Protein AF-A0A970X5A7-F1 (afdb_monomer)

Solvent-accessible surface area (backbone atoms only — not comparable to full-atom values): 30936 Å² total; per-residue (Å²): 141,83,83,77,67,72,62,56,23,59,45,47,56,42,57,44,59,54,74,78,42,99,78,67,62,91,80,64,98,80,68,79,86,75,56,69,64,59,57,52,54,44,49,54,54,32,52,75,62,75,46,53,75,65,60,54,52,50,57,33,45,76,70,75,41,60,53,74,75,68,57,88,87,53,49,77,82,47,30,68,60,54,52,51,51,54,54,50,53,43,49,52,59,65,64,68,73,64,88,90,85,87,85,89,86,87,88,80,92,86,84,87,84,84,89,83,89,86,90,88,89,80,89,87,84,90,88,82,84,81,88,82,77,77,99,79,87,70,82,90,69,47,76,67,54,51,50,49,49,53,50,43,52,52,44,40,57,57,56,75,66,65,90,64,84,59,49,66,70,57,55,49,29,69,74,64,77,50,71,70,58,68,64,37,86,93,54,80,73,55,59,76,42,66,41,42,53,62,20,27,38,36,37,42,36,41,82,87,29,77,50,77,48,77,49,58,25,36,90,91,18,28,41,69,57,88,93,45,70,78,44,79,39,48,76,32,28,46,57,54,38,47,53,55,51,51,66,55,44,57,80,76,45,60,63,57,88,93,29,56,49,73,49,63,69,35,58,32,74,26,45,33,33,35,40,68,29,37,55,45,66,48,80,44,80,37,16,45,83,35,28,55,67,28,53,36,24,69,28,37,16,51,32,101,57,22,23,62,52,67,19,31,43,32,52,90,91,48,75,46,75,46,37,48,69,55,33,76,75,40,67,72,57,50,76,81,33,70,52,54,71,70,24,34,41,38,22,42,68,53,82,28,42,34,35,39,39,62,32,38,71,46,61,39,27,36,80,58,58,98,89,49,34,56,52,51,53,39,53,75,20,70,30,68,41,94,55,41,39,63,65,50,35,38,34,42,34,76,55,100,86,43,83,41,83,44,78,47,50,38,58,37,28,72,70,61,74,42,82,49,76,76,58,62,67,28,38,36,44,35,44,56,62,80,72,74,92,62,63,29,30,36,35,41,66,27,39,76,50,61,49,78,43,57,23,87,86,28,50,29,52,50,59,43,43,73,68,24,35,70,40,99,47,37,39,70,64,42,32,39,33,41,35,67,44,99,86,70,48,78,43,80,42,81,41,68,28,74,62,39,95,74,45,76,76,47,80,57,56,65,56,26,32,38,41,35,41,39,57,86,74,64,70,90,80,82,129

Nearest PDB structures (foldseek):
  2w8h-assembly1_C  TM=4.181E-01  e=4.982E-15  Escherichia coli
  2j58-assembly1_F  TM=4.212E-01  e=1.708E-14  Escherichia coli
  7xfd-assembly1_A  TM=6.128E-01  e=1.558E-08  Escherichia coli
  7xff-assembly1_H  TM=5.359E-01  e=2.438E-08  Escherichia coli
  3p42-assembly1_A  TM=3.767E-01  e=4.166E-04  Escherichia coli O127:H6 str. E2348/69

pLDDT: mean 78.64, std 22.98, range [21.2, 98.06]

Sequence (527 aa):
MKPAFHTKATVLLFSLCLMGSPLAGPFTQQAKAQSSAVMQMARGELDKRGLTESEVRTRLLEKGIDVDNIAPADYPAYQGRVTAVLNELEAEKKGKGSQAAAQPVVINVAAPATTPVTGSTLTNNTSTQVGVTTPADLPETTPEEAAAEASQRVAQAAAANRGGGRIYGHSLFTDKTLDIFRTTDGAQAPDTYVLGEGDEVHITIFGASQTDIQQRIAPDGSIQPAGVSRIFLKGLTLAQARKVIQNQLSSAYLFRPDQLAVTIVTARTILINVFGEAAVTGGFNISALNSAFNALSAAGGPTAIGSVRKIQHIRGTTKRTMDLYAFMSDPTVQYNFDLQNNDILHVPVADKLVSIQGAVKRPMTYEMLDKETLADLIRYAGGLTQDVYPDFIQIQRYVNGEEKLLEWNLTDVLNGREKVALVNGDVVRVRSINKPMDTFVDIDGSVYYPGRFDFGANPTLKTLIERAQPNERAKPDFLLVERTRPDATIEVITVPFPGYNNAPDFALQAKDRVHILDLASYRDVAS

Foldseek 3Di:
DDDDLVQQLLLLLLVLVVVVDPVPDPPDPDDDSRDPVSSVVSCVVCVVLVHDPVQLCVQCVVVVHNSSDDDPVCSVVCSVVSVVSSVVVSVVVVVVPDDDDDDDDDDDDDDDDDDDDDDDDDDDDDDDDDDDDDPPPDPCQDPVRVVLVVVLVVLLVVLVPPDDFDAPPLCCLRVCVQDAAQKCVVPWFDQLQFDAAQWWKWKAFDDPDGDIDIDGQHNVQWDDDPPWDIQHRGGHGNNRSLVSCVVGCVVPDDGDSVGMDMTTPTADWAWEFEDDQFSAGGIDTGGQSFFPSSVSSSSSHGHSFWDQFQKWWDDPPDIDTDHSVVCVVPVVSRSVGGDDHHIYIYTYGQAAWEFEDEFFCAGTIYRDDQQDAPLVVCVVSVHGHPQWDQAWKWKFDADPNDTDIDIDGNPCVNVVVDGHTGGHPIYIYTYGNPDPDFQWEFEDAQFPAGGIDGCVQPQWPVSVCVVRPGDPQFDQFWWWKFDQDPVRDTDIDIGGHVPHVPDDIGGDHTHIYIYGYGNVVDDPPDD

Mean predicted aligned error: 17.88 Å

Radius of gyration: 35.85 Å; Cα contacts (8 Å, |Δi|>4): 858; chains: 1; bounding box: 77×75×93 Å

Structure (mmCIF, N/CA/C/O backbone):
data_AF-A0A970X5A7-F1
#
_entry.id   AF-A0A970X5A7-F1
#
loop_
_atom_site.group_PDB
_atom_site.id
_atom_site.type_symbol
_atom_site.label_atom_id
_atom_site.label_alt_id
_atom_site.label_comp_id
_atom_site.label_asym_id
_atom_site.label_entity_id
_atom_site.label_seq_id
_atom_site.pdbx_PDB_ins_code
_atom_site.Cartn_x
_atom_site.Cartn_y
_atom_site.Cartn_z
_atom_site.occupancy
_atom_site.B_iso_or_equiv
_atom_site.auth_seq_id
_atom_site.auth_comp_id
_atom_site.auth_asym_id
_atom_site.auth_atom_id
_atom_site.pdbx_PDB_model_num
ATOM 1 N N . MET A 1 1 ? 24.382 11.225 10.868 1.00 35.47 1 MET A N 1
ATOM 2 C CA . MET A 1 1 ? 24.843 10.129 9.977 1.00 35.47 1 MET A CA 1
ATOM 3 C C . MET A 1 1 ? 25.284 8.936 10.825 1.00 35.47 1 MET A C 1
ATOM 5 O O . MET A 1 1 ? 25.810 9.173 11.904 1.00 35.47 1 MET A O 1
ATOM 9 N N . LYS A 1 2 ? 25.092 7.686 10.371 1.00 26.31 2 LYS A N 1
ATOM 10 C CA . LYS A 1 2 ? 25.649 6.460 10.992 1.00 26.31 2 LYS A CA 1
ATOM 11 C C . LYS A 1 2 ? 26.444 5.674 9.928 1.00 26.31 2 LYS A C 1
ATOM 13 O O . LYS A 1 2 ? 25.926 5.541 8.821 1.00 26.31 2 LYS A O 1
ATOM 18 N N . PRO A 1 3 ? 27.663 5.171 10.205 1.00 31.58 3 PRO A N 1
ATOM 19 C CA . PRO A 1 3 ? 28.489 4.517 9.187 1.00 31.58 3 PRO A CA 1
ATOM 20 C C . PRO A 1 3 ? 28.275 2.993 9.094 1.00 31.58 3 PRO A C 1
ATOM 22 O O . PRO A 1 3 ? 28.480 2.271 10.060 1.00 31.58 3 PRO A O 1
ATOM 25 N N . ALA A 1 4 ? 27.923 2.511 7.900 1.00 32.62 4 ALA A N 1
ATOM 26 C CA . ALA A 1 4 ? 28.521 1.372 7.178 1.00 32.62 4 ALA A CA 1
ATOM 27 C C . ALA A 1 4 ? 29.128 0.144 7.930 1.00 32.62 4 ALA A C 1
ATOM 29 O O . ALA A 1 4 ? 30.120 -0.412 7.450 1.00 32.62 4 ALA A O 1
ATOM 30 N N . PHE A 1 5 ? 28.559 -0.339 9.043 1.00 30.70 5 PHE A N 1
ATOM 31 C CA . PHE A 1 5 ? 29.129 -1.477 9.794 1.00 30.70 5 PHE A CA 1
ATOM 32 C C . PHE A 1 5 ? 29.071 -2.838 9.062 1.00 30.70 5 PHE A C 1
ATOM 34 O O . PHE A 1 5 ? 30.078 -3.541 9.043 1.00 30.70 5 PHE A O 1
ATOM 41 N N . HIS A 1 6 ? 27.969 -3.197 8.387 1.00 39.41 6 HIS A N 1
ATOM 42 C CA . HIS A 1 6 ? 27.856 -4.489 7.670 1.00 39.41 6 HIS A CA 1
ATOM 43 C C . HIS A 1 6 ? 28.846 -4.662 6.499 1.00 39.41 6 HIS A C 1
ATOM 45 O O . HIS A 1 6 ? 29.192 -5.782 6.121 1.00 39.41 6 HIS A O 1
ATOM 51 N N . THR A 1 7 ? 29.345 -3.563 5.931 1.00 41.28 7 THR A N 1
ATOM 52 C CA . THR A 1 7 ? 30.238 -3.585 4.758 1.00 41.28 7 THR A CA 1
ATOM 53 C C . THR A 1 7 ? 31.595 -4.238 5.032 1.00 41.28 7 THR A C 1
ATOM 55 O O . THR A 1 7 ? 32.237 -4.700 4.096 1.00 41.28 7 THR A O 1
ATOM 58 N N . LYS A 1 8 ? 32.060 -4.265 6.291 1.00 39.31 8 LYS A N 1
ATOM 59 C CA . LYS A 1 8 ? 33.396 -4.783 6.638 1.00 39.31 8 LYS A CA 1
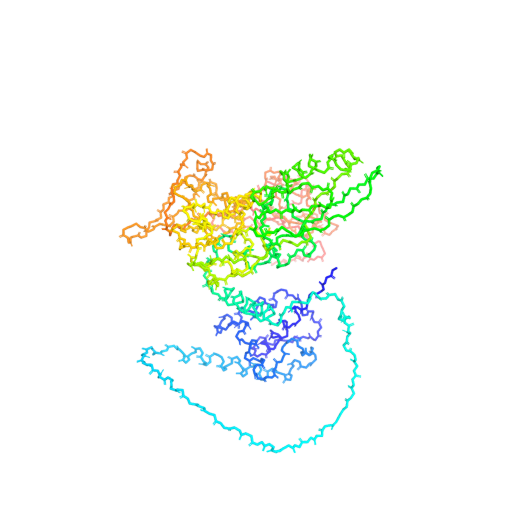ATOM 60 C C . LYS A 1 8 ? 33.446 -6.315 6.687 1.00 39.31 8 LYS A C 1
ATOM 62 O O . LYS A 1 8 ? 34.386 -6.899 6.160 1.00 39.31 8 LYS A O 1
ATOM 67 N N . ALA A 1 9 ? 32.420 -6.950 7.250 1.00 41.84 9 ALA A N 1
ATOM 68 C CA . ALA A 1 9 ? 32.328 -8.407 7.389 1.00 41.84 9 ALA A CA 1
ATOM 69 C C . ALA A 1 9 ? 32.177 -9.123 6.036 1.00 41.84 9 ALA A C 1
ATOM 71 O O . ALA A 1 9 ? 32.867 -10.094 5.736 1.00 41.84 9 ALA A O 1
ATOM 72 N N . THR A 1 10 ? 31.318 -8.578 5.173 1.00 47.44 10 THR A N 1
ATOM 73 C CA . THR A 1 10 ? 31.074 -9.084 3.810 1.00 47.44 10 THR A CA 1
ATOM 74 C C . THR A 1 10 ? 32.375 -9.126 2.991 1.00 47.44 10 THR A C 1
ATOM 76 O O . THR A 1 10 ? 32.697 -10.116 2.338 1.00 47.44 10 THR A O 1
ATOM 79 N N . VAL A 1 11 ? 33.179 -8.061 3.087 1.00 44.75 11 VAL A N 1
ATOM 80 C CA . VAL A 1 11 ? 34.502 -7.939 2.448 1.00 44.75 11 VAL A CA 1
ATOM 81 C C . VAL A 1 11 ? 35.510 -8.971 2.972 1.00 44.75 11 VAL A C 1
ATOM 83 O O . VAL A 1 11 ? 36.350 -9.459 2.210 1.00 44.75 11 VAL A O 1
ATOM 86 N N . LEU A 1 12 ? 35.418 -9.320 4.255 1.00 46.53 12 LEU A N 1
ATOM 87 C CA . LEU A 1 12 ? 36.296 -10.278 4.916 1.00 46.53 12 LEU A CA 1
ATOM 88 C C . LEU A 1 12 ? 36.058 -11.702 4.406 1.00 46.53 12 LEU A C 1
ATOM 90 O O . LEU A 1 12 ? 36.988 -12.349 3.921 1.00 46.53 12 LEU A O 1
ATOM 94 N N . LEU A 1 13 ? 34.796 -12.143 4.429 1.00 49.94 13 LEU A N 1
ATOM 95 C CA . LEU A 1 13 ? 34.364 -13.448 3.923 1.00 49.94 13 LEU A CA 1
ATOM 96 C C . LEU A 1 13 ? 34.845 -13.682 2.480 1.00 49.94 13 LEU A C 1
ATOM 98 O O . LEU A 1 13 ? 35.414 -14.726 2.156 1.00 49.94 13 LEU A O 1
ATOM 102 N N . PHE A 1 14 ? 34.659 -12.679 1.618 1.00 54.56 14 PHE A N 1
ATOM 103 C CA . PHE A 1 14 ? 34.975 -12.783 0.196 1.00 54.56 14 PHE A CA 1
ATOM 104 C C . PHE A 1 14 ? 36.467 -12.649 -0.138 1.00 54.56 14 PHE A C 1
ATOM 106 O O . PHE A 1 14 ? 36.917 -13.269 -1.104 1.00 54.56 14 PHE A O 1
ATOM 113 N N . SER A 1 15 ? 37.260 -11.941 0.676 1.00 49.16 15 SER A N 1
ATOM 114 C CA . SER A 1 15 ? 38.723 -11.904 0.501 1.00 49.16 15 SER A CA 1
ATOM 115 C C . SER A 1 15 ? 39.351 -13.292 0.687 1.00 49.16 15 SER A C 1
ATOM 117 O O . SER A 1 15 ? 40.250 -13.667 -0.065 1.00 49.16 15 SER A O 1
ATOM 119 N N . LEU A 1 16 ? 38.833 -14.091 1.630 1.00 49.59 16 LEU A N 1
ATOM 120 C CA . LEU A 1 16 ? 39.305 -15.461 1.856 1.00 49.59 16 LEU A CA 1
ATOM 121 C C . LEU A 1 16 ? 38.848 -16.457 0.779 1.00 49.59 16 LEU A C 1
ATOM 123 O O . LEU A 1 16 ? 39.548 -17.437 0.532 1.00 49.59 16 LEU A O 1
ATOM 127 N N . CYS A 1 17 ? 37.717 -16.209 0.113 1.00 50.84 17 CYS A N 1
ATOM 128 C CA . CYS A 1 17 ? 37.230 -17.074 -0.967 1.00 50.84 17 CYS A CA 1
ATOM 129 C C . CYS A 1 17 ? 38.105 -16.985 -2.232 1.00 50.84 17 CYS A C 1
ATOM 131 O O . CYS A 1 17 ? 38.350 -17.993 -2.896 1.00 50.84 17 CYS A O 1
ATOM 133 N N . LEU A 1 18 ? 38.595 -15.787 -2.575 1.00 46.28 18 LEU A N 1
ATOM 134 C CA . LEU A 1 18 ? 39.291 -15.547 -3.847 1.00 46.28 18 LEU A CA 1
ATOM 135 C C . LEU A 1 18 ? 40.722 -16.111 -3.891 1.00 46.28 18 LEU A C 1
ATOM 137 O O . LEU A 1 18 ? 41.165 -16.551 -4.951 1.00 46.28 18 LEU A O 1
ATOM 141 N N . MET A 1 19 ? 41.429 -16.180 -2.757 1.00 47.88 19 MET A N 1
ATOM 142 C CA . MET A 1 19 ? 42.813 -16.689 -2.713 1.00 47.88 19 MET A CA 1
ATOM 143 C C . MET A 1 19 ? 42.939 -18.218 -2.859 1.00 47.88 19 MET A C 1
ATOM 145 O O . MET A 1 19 ? 44.050 -18.734 -2.944 1.00 47.88 19 MET A O 1
ATOM 149 N N . GLY A 1 20 ? 41.822 -18.953 -2.924 1.00 44.81 20 GLY A N 1
ATOM 150 C CA . GLY A 1 20 ? 41.794 -20.389 -3.238 1.00 44.81 20 GLY A CA 1
ATOM 151 C C . GLY A 1 20 ? 41.694 -20.729 -4.734 1.00 44.81 20 GLY A C 1
ATOM 152 O O . GLY A 1 20 ? 41.572 -21.904 -5.071 1.00 44.81 20 GLY A O 1
ATOM 153 N N . SER A 1 21 ? 41.697 -19.734 -5.630 1.00 40.59 21 SER A N 1
ATOM 154 C CA . SER A 1 21 ? 41.468 -19.919 -7.075 1.00 40.59 21 SER A CA 1
ATOM 155 C C . SER A 1 21 ? 42.739 -19.707 -7.915 1.00 40.59 21 SER A C 1
ATOM 157 O O . SER A 1 21 ? 43.543 -18.836 -7.586 1.00 40.59 21 SER A O 1
ATOM 159 N N . PRO A 1 22 ? 42.903 -20.392 -9.069 1.00 37.44 22 PRO A N 1
ATOM 160 C CA . PRO A 1 22 ? 44.073 -20.246 -9.954 1.00 37.44 22 PRO A CA 1
ATOM 161 C C . PRO A 1 22 ? 44.165 -18.888 -10.685 1.00 37.44 22 PRO A C 1
ATOM 163 O O . PRO A 1 22 ? 45.037 -18.697 -11.524 1.00 37.44 22 PRO A O 1
ATOM 166 N N . LEU A 1 23 ? 43.285 -17.934 -10.366 1.00 39.03 23 LEU A N 1
ATOM 167 C CA . LEU A 1 23 ? 43.298 -16.550 -10.857 1.00 39.03 23 LEU A CA 1
ATOM 168 C C . LEU A 1 23 ? 44.120 -15.601 -9.960 1.00 39.03 23 LEU A C 1
ATOM 170 O O . LEU A 1 23 ? 44.071 -14.385 -10.141 1.00 39.03 23 LEU A O 1
ATOM 174 N N . ALA A 1 24 ? 44.877 -16.139 -8.998 1.00 40.50 24 ALA A N 1
ATOM 175 C CA . ALA A 1 24 ? 45.738 -15.393 -8.081 1.00 40.50 24 ALA A CA 1
ATOM 176 C C . ALA A 1 24 ? 47.002 -14.819 -8.764 1.00 40.50 24 ALA A C 1
ATOM 178 O O . ALA A 1 24 ? 48.134 -15.187 -8.448 1.00 40.50 24 ALA A O 1
ATOM 179 N N . GLY A 1 25 ? 46.807 -13.866 -9.682 1.00 38.09 25 GLY A N 1
ATOM 180 C CA . GLY A 1 25 ? 47.833 -12.874 -10.011 1.00 38.09 25 GLY A CA 1
ATOM 181 C C . GLY A 1 25 ? 48.186 -12.010 -8.784 1.00 38.09 25 GLY A C 1
ATOM 182 O O . GLY A 1 25 ? 47.501 -12.092 -7.761 1.00 38.09 25 GLY A O 1
ATOM 183 N N . PRO A 1 26 ? 49.243 -11.177 -8.847 1.00 36.50 26 PRO A N 1
ATOM 184 C CA . PRO A 1 26 ? 49.780 -10.470 -7.682 1.00 36.50 26 PRO A CA 1
ATOM 185 C C . PRO A 1 26 ? 48.814 -9.397 -7.151 1.00 36.50 26 PRO A C 1
ATOM 187 O O . PRO A 1 26 ? 48.893 -8.221 -7.505 1.00 36.50 26 PRO A O 1
ATOM 190 N N . PHE A 1 27 ? 47.909 -9.813 -6.264 1.00 35.47 27 PHE A N 1
ATOM 191 C CA . PHE A 1 27 ? 46.944 -8.961 -5.574 1.00 35.47 27 PHE A CA 1
ATOM 192 C C . PHE A 1 27 ? 47.660 -8.179 -4.461 1.00 35.47 27 PHE A C 1
ATOM 194 O O . PHE A 1 27 ? 47.646 -8.547 -3.286 1.00 35.47 27 PHE A O 1
ATOM 201 N N . THR A 1 28 ? 48.384 -7.131 -4.858 1.00 37.53 28 THR A N 1
ATOM 202 C CA . THR A 1 28 ? 49.221 -6.339 -3.953 1.00 37.53 28 THR A CA 1
ATOM 203 C C . THR A 1 28 ? 48.396 -5.604 -2.896 1.00 37.53 28 THR A C 1
ATOM 205 O O . THR A 1 28 ? 47.228 -5.260 -3.078 1.00 37.53 28 THR A O 1
ATOM 208 N N . GLN A 1 29 ? 49.035 -5.371 -1.750 1.00 41.81 29 GLN A N 1
ATOM 209 C CA . GLN A 1 29 ? 48.420 -5.105 -0.444 1.00 41.81 29 GLN A CA 1
ATOM 210 C C . GLN A 1 29 ? 47.786 -3.701 -0.288 1.00 41.81 29 GLN A C 1
ATOM 212 O O . GLN A 1 29 ? 47.686 -3.183 0.822 1.00 41.81 29 GLN A O 1
ATOM 217 N N . GLN A 1 30 ? 47.402 -3.047 -1.392 1.00 34.97 30 GLN A N 1
ATOM 218 C CA . GLN A 1 30 ? 47.110 -1.609 -1.429 1.00 34.97 30 GLN A CA 1
ATOM 219 C C . GLN A 1 30 ? 45.954 -1.195 -2.367 1.00 34.97 30 GLN A C 1
ATOM 221 O O . GLN A 1 30 ? 45.874 -0.042 -2.790 1.00 34.97 30 GLN A O 1
ATOM 226 N N . ALA A 1 31 ? 45.009 -2.101 -2.646 1.00 31.88 31 ALA A N 1
ATOM 227 C CA . ALA A 1 31 ? 43.729 -1.776 -3.286 1.00 31.88 31 ALA A CA 1
ATOM 228 C C . ALA A 1 31 ? 42.592 -1.711 -2.245 1.00 31.88 31 ALA A C 1
ATOM 230 O O . ALA A 1 31 ? 42.449 -2.601 -1.408 1.00 31.88 31 ALA A O 1
ATOM 231 N N . LYS A 1 32 ? 41.764 -0.654 -2.276 1.00 35.16 32 LYS A N 1
ATOM 232 C CA . LYS A 1 32 ? 40.685 -0.450 -1.289 1.00 35.16 32 LYS A CA 1
ATOM 233 C C . LYS A 1 32 ? 39.613 -1.537 -1.404 1.00 35.16 32 LYS A C 1
ATOM 235 O O . LYS A 1 32 ? 38.888 -1.593 -2.396 1.00 35.16 32 LYS A O 1
ATOM 240 N N . ALA A 1 33 ? 39.447 -2.324 -0.345 1.00 42.72 33 ALA A N 1
ATOM 241 C CA . ALA A 1 33 ? 38.463 -3.398 -0.246 1.00 42.72 33 ALA A CA 1
ATOM 242 C C . ALA A 1 33 ? 37.024 -2.868 -0.018 1.00 42.72 33 ALA A C 1
ATOM 244 O O . ALA A 1 33 ? 36.406 -3.122 1.011 1.00 42.72 33 ALA A O 1
ATOM 245 N N . GLN A 1 34 ? 36.515 -2.059 -0.956 1.00 43.75 34 GLN A N 1
ATOM 246 C CA . GLN A 1 34 ? 35.166 -1.465 -0.934 1.00 43.75 34 GLN A CA 1
ATOM 247 C C . GLN A 1 34 ? 34.509 -1.353 -2.328 1.00 43.75 34 GLN A C 1
ATOM 249 O O . GLN A 1 34 ? 33.482 -0.690 -2.469 1.00 43.75 34 GLN A O 1
ATOM 254 N N . SER A 1 35 ? 35.063 -1.973 -3.375 1.00 49.25 35 SER A N 1
ATOM 255 C CA . SER A 1 35 ? 34.429 -1.970 -4.699 1.00 49.25 35 SER A CA 1
ATOM 256 C C . SER A 1 35 ? 33.266 -2.970 -4.770 1.00 49.25 35 SER A C 1
ATOM 258 O O . SER A 1 35 ? 33.391 -4.140 -4.405 1.00 49.25 35 SER A O 1
ATOM 260 N N . SER A 1 36 ? 32.124 -2.520 -5.297 1.00 52.44 36 SER A N 1
ATOM 261 C CA . SER A 1 36 ? 30.938 -3.358 -5.535 1.00 52.44 36 SER A CA 1
ATOM 262 C C . SER A 1 36 ? 31.228 -4.553 -6.451 1.00 52.44 36 SER A C 1
ATOM 264 O O . SER A 1 36 ? 30.666 -5.627 -6.249 1.00 52.44 36 SER A O 1
ATOM 266 N N . ALA A 1 37 ? 32.157 -4.391 -7.398 1.00 50.16 37 ALA A N 1
ATOM 267 C CA . ALA A 1 37 ? 32.606 -5.444 -8.306 1.00 50.16 37 ALA A CA 1
ATOM 268 C C . ALA A 1 37 ? 33.172 -6.678 -7.576 1.00 50.16 37 ALA A C 1
ATOM 270 O O . ALA A 1 37 ? 32.857 -7.800 -7.963 1.00 50.16 37 ALA A O 1
ATOM 271 N N . VAL A 1 38 ? 33.945 -6.503 -6.493 1.00 51.69 38 VAL A N 1
ATOM 272 C CA . VAL A 1 38 ? 34.501 -7.640 -5.729 1.00 51.69 38 VAL A CA 1
ATOM 273 C C . VAL A 1 38 ? 33.390 -8.416 -5.017 1.00 51.69 38 VAL A C 1
ATOM 275 O O . VAL A 1 38 ? 33.391 -9.645 -5.044 1.00 51.69 38 VAL A O 1
ATOM 278 N N . MET A 1 39 ? 32.393 -7.718 -4.459 1.00 53.06 39 MET A N 1
ATOM 279 C CA . MET A 1 39 ? 31.222 -8.368 -3.855 1.00 53.06 39 MET A CA 1
ATOM 280 C C . MET A 1 39 ? 30.374 -9.112 -4.901 1.00 53.06 39 MET A C 1
ATOM 282 O O . MET A 1 39 ? 29.889 -10.204 -4.623 1.00 53.06 39 MET A O 1
ATOM 286 N N . GLN A 1 40 ? 30.230 -8.572 -6.117 1.00 57.66 40 GLN A N 1
ATOM 287 C CA . GLN A 1 40 ? 29.522 -9.249 -7.213 1.00 57.66 40 GLN A CA 1
ATOM 288 C C . GLN A 1 40 ? 30.263 -10.500 -7.710 1.00 57.66 40 GLN A C 1
ATOM 290 O O . GLN A 1 40 ? 29.644 -11.555 -7.837 1.00 57.66 40 GLN A O 1
ATOM 295 N N . MET A 1 41 ? 31.580 -10.414 -7.940 1.00 53.94 41 MET A N 1
ATOM 296 C CA . MET A 1 41 ? 32.397 -11.559 -8.366 1.00 53.94 41 MET A CA 1
ATOM 297 C C . MET A 1 41 ? 32.345 -12.704 -7.352 1.00 53.94 41 MET A C 1
ATOM 299 O O . MET A 1 41 ? 32.132 -13.856 -7.725 1.00 53.94 41 MET A O 1
ATOM 303 N N . ALA A 1 42 ? 32.523 -12.389 -6.068 1.00 56.91 42 ALA A N 1
ATOM 304 C CA . ALA A 1 42 ? 32.632 -13.402 -5.028 1.00 56.91 42 ALA A CA 1
ATOM 305 C C . ALA A 1 42 ? 31.267 -13.984 -4.609 1.00 56.91 42 ALA A C 1
ATOM 307 O O . ALA A 1 42 ? 31.187 -15.174 -4.303 1.00 56.91 42 ALA A O 1
ATOM 308 N N . ARG A 1 43 ? 30.174 -13.209 -4.712 1.00 62.66 43 ARG A N 1
ATOM 309 C CA . ARG A 1 43 ? 28.806 -13.752 -4.654 1.00 62.66 43 ARG A CA 1
ATOM 310 C C . ARG A 1 43 ? 28.561 -14.756 -5.783 1.00 62.66 43 ARG A C 1
ATOM 312 O O . ARG A 1 43 ? 28.142 -15.874 -5.506 1.00 62.66 43 ARG A O 1
ATOM 319 N N . GLY A 1 44 ? 28.936 -14.405 -7.016 1.00 64.50 44 GLY A N 1
ATOM 320 C CA . GLY A 1 44 ? 28.844 -15.310 -8.165 1.00 64.50 44 GLY A CA 1
ATOM 321 C C . GLY A 1 44 ? 29.671 -16.597 -8.019 1.00 64.50 44 GLY A C 1
ATOM 322 O O . GLY A 1 44 ? 29.339 -17.606 -8.632 1.00 64.50 44 GLY A O 1
ATOM 323 N N . GLU A 1 45 ? 30.722 -16.601 -7.195 1.00 65.88 45 GLU A N 1
ATOM 324 C CA . GLU A 1 45 ? 31.507 -17.805 -6.887 1.00 65.88 45 GLU A CA 1
ATOM 325 C C . GLU A 1 45 ? 30.824 -18.711 -5.844 1.00 65.88 45 GLU A C 1
ATOM 327 O O . GLU A 1 45 ? 30.903 -19.934 -5.960 1.00 65.88 45 GLU A O 1
ATOM 332 N N . LEU A 1 46 ? 30.094 -18.146 -4.873 1.00 73.19 46 LEU A N 1
ATOM 333 C CA . LEU A 1 46 ? 29.214 -18.928 -3.992 1.00 73.19 46 LEU A CA 1
ATOM 334 C C . LEU A 1 46 ? 28.005 -19.488 -4.758 1.00 73.19 46 LEU A C 1
ATOM 336 O O . LEU A 1 46 ? 27.679 -20.666 -4.598 1.00 73.19 46 LEU A O 1
ATOM 340 N N . ASP A 1 47 ? 27.410 -18.692 -5.654 1.00 74.69 47 ASP A N 1
ATOM 341 C CA . ASP A 1 47 ? 26.279 -19.110 -6.491 1.00 74.69 47 ASP A CA 1
ATOM 342 C C . ASP A 1 47 ? 26.662 -20.312 -7.391 1.00 74.69 47 ASP A C 1
ATOM 344 O O . ASP A 1 47 ? 25.920 -21.294 -7.449 1.00 74.69 47 ASP A O 1
ATOM 348 N N . LYS A 1 48 ? 27.864 -20.319 -8.003 1.00 73.94 48 LYS A N 1
ATOM 349 C CA . LYS A 1 48 ? 28.413 -21.490 -8.740 1.00 73.94 48 LYS A CA 1
ATOM 350 C C . LYS A 1 48 ? 28.530 -22.755 -7.885 1.00 73.94 48 LYS A C 1
ATOM 352 O O . LYS A 1 48 ? 28.406 -23.861 -8.408 1.00 73.94 48 LYS A O 1
ATOM 357 N N . ARG A 1 49 ? 28.809 -22.600 -6.588 1.00 74.19 49 ARG A N 1
ATOM 358 C CA . ARG A 1 49 ? 28.947 -23.699 -5.615 1.00 74.19 49 ARG A CA 1
ATOM 359 C C . ARG A 1 49 ? 27.601 -24.115 -5.009 1.00 74.19 49 ARG A C 1
ATOM 361 O O . ARG A 1 49 ? 27.551 -25.061 -4.226 1.00 74.19 49 ARG A O 1
ATOM 36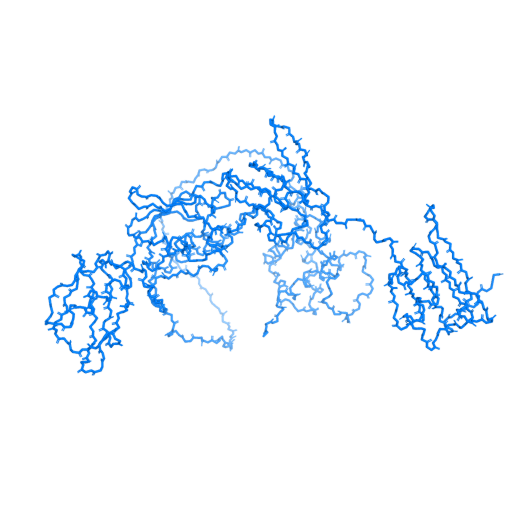8 N N . GLY A 1 50 ? 26.510 -23.428 -5.362 1.00 80.12 50 GLY A N 1
ATOM 369 C CA . GLY A 1 50 ? 25.177 -23.648 -4.801 1.00 80.12 50 GLY A CA 1
ATOM 370 C C . GLY A 1 50 ? 25.051 -23.222 -3.334 1.00 80.12 50 GLY A C 1
ATOM 371 O O . GLY A 1 50 ? 24.179 -23.730 -2.626 1.00 80.12 50 GLY A O 1
ATOM 372 N N . LEU A 1 51 ? 25.929 -22.333 -2.857 1.00 80.81 51 LEU A N 1
ATOM 373 C CA . LEU A 1 51 ? 25.995 -21.856 -1.473 1.00 80.81 51 LEU A CA 1
ATOM 374 C C . LEU A 1 51 ? 25.465 -20.426 -1.356 1.00 80.81 51 LEU A C 1
ATOM 376 O O . LEU A 1 51 ? 25.712 -19.593 -2.220 1.00 80.81 51 LEU A O 1
ATOM 380 N N . THR A 1 52 ? 24.785 -20.120 -0.254 1.00 80.88 52 THR A N 1
ATOM 381 C CA . THR A 1 52 ? 24.385 -18.748 0.085 1.00 80.88 52 THR A CA 1
ATOM 382 C C . THR A 1 52 ? 25.317 -18.145 1.135 1.00 80.88 52 THR A C 1
ATOM 384 O O . THR A 1 52 ? 25.866 -18.844 1.988 1.00 80.88 52 THR A O 1
ATOM 387 N N . GLU A 1 53 ? 25.459 -16.818 1.113 1.00 74.38 53 GLU A N 1
ATOM 388 C CA . GLU A 1 53 ? 26.280 -16.060 2.068 1.00 74.38 53 GLU A CA 1
ATOM 389 C C . GLU A 1 53 ? 25.907 -16.360 3.534 1.00 74.38 53 GLU A C 1
ATOM 391 O O . GLU A 1 53 ? 26.785 -16.501 4.386 1.00 74.38 53 GLU A O 1
ATOM 396 N N . SER A 1 54 ? 24.610 -16.537 3.824 1.00 75.94 54 SER A N 1
ATOM 397 C CA . SER A 1 54 ? 24.127 -16.834 5.178 1.00 75.94 54 SER A CA 1
ATOM 398 C C . SER A 1 54 ? 24.525 -18.230 5.660 1.00 75.94 54 SER A C 1
ATOM 400 O O . SER A 1 54 ? 24.930 -18.365 6.809 1.00 75.94 54 SER A O 1
ATOM 402 N N . GLU A 1 55 ? 24.439 -19.262 4.812 1.00 79.75 55 GLU A N 1
ATOM 403 C CA . GLU A 1 55 ? 24.828 -20.633 5.189 1.00 79.75 55 GLU A CA 1
ATOM 404 C C . GLU A 1 55 ? 26.318 -20.707 5.545 1.00 79.75 55 GLU A C 1
ATOM 406 O O . GLU A 1 55 ? 26.693 -21.287 6.566 1.00 79.75 55 GLU A O 1
ATOM 411 N N . VAL A 1 56 ? 27.165 -20.067 4.728 1.00 79.81 56 VAL A N 1
ATOM 412 C CA . VAL A 1 56 ? 28.615 -20.020 4.958 1.00 79.81 56 VAL A CA 1
ATOM 413 C C . VAL A 1 56 ? 28.931 -19.240 6.237 1.00 79.81 56 VAL A C 1
ATOM 415 O O . VAL A 1 56 ? 29.712 -19.715 7.061 1.00 79.81 56 VAL A O 1
ATOM 418 N N . ARG A 1 57 ? 28.296 -18.079 6.452 1.00 79.62 57 ARG A N 1
ATOM 419 C CA . ARG A 1 57 ? 28.501 -17.257 7.655 1.00 79.62 57 ARG A CA 1
ATOM 420 C C . ARG A 1 57 ? 28.081 -17.980 8.938 1.00 79.62 57 ARG A C 1
ATOM 422 O O . ARG A 1 57 ? 28.837 -17.953 9.906 1.00 79.62 57 ARG A O 1
ATOM 429 N N . THR A 1 58 ? 26.943 -18.680 8.935 1.00 80.88 58 THR A N 1
ATOM 430 C CA . THR A 1 58 ? 26.511 -19.507 10.075 1.00 80.88 58 THR A CA 1
ATOM 431 C C . THR A 1 58 ? 27.515 -20.625 10.364 1.00 80.88 58 THR A C 1
ATOM 433 O O . THR A 1 58 ? 27.990 -20.725 11.494 1.00 80.88 58 THR A O 1
ATOM 436 N N . ARG A 1 59 ? 27.925 -21.412 9.357 1.00 82.50 59 ARG A N 1
ATOM 437 C CA . ARG A 1 59 ? 28.871 -22.529 9.560 1.00 82.50 59 ARG A CA 1
ATOM 438 C C . ARG A 1 59 ? 30.275 -22.073 9.979 1.00 82.50 59 ARG A C 1
ATOM 440 O O . ARG A 1 59 ? 30.973 -22.800 10.684 1.00 82.50 59 ARG A O 1
ATOM 447 N N . LEU A 1 60 ? 30.706 -20.875 9.578 1.00 82.25 60 LEU A N 1
ATOM 448 C CA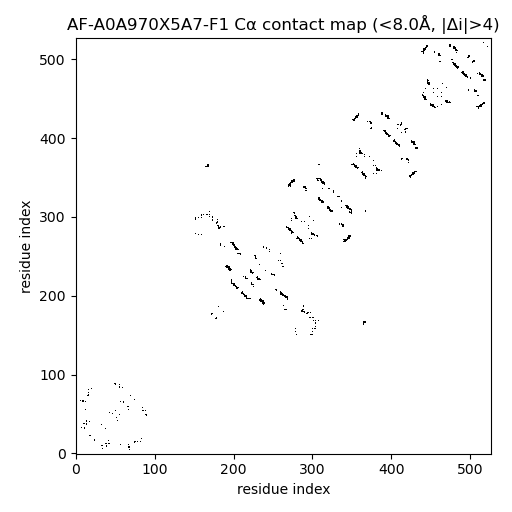 . LEU A 1 60 ? 31.958 -20.280 10.059 1.00 82.25 60 LEU A CA 1
ATOM 449 C C . LEU A 1 60 ? 31.870 -19.877 11.533 1.00 82.25 60 LEU A C 1
ATOM 451 O O . LEU A 1 60 ? 32.783 -20.195 12.299 1.00 82.25 60 LEU A O 1
ATOM 455 N N . LEU A 1 61 ? 30.757 -19.267 11.947 1.00 82.31 61 LEU A N 1
ATOM 456 C CA . LEU A 1 61 ? 30.513 -18.920 13.347 1.00 82.31 61 LEU A CA 1
ATOM 457 C C . LEU A 1 61 ? 30.439 -20.181 14.231 1.00 82.31 61 LEU A C 1
ATOM 459 O O . LEU A 1 61 ? 31.078 -20.222 15.281 1.00 82.31 61 LEU A O 1
ATOM 463 N N . GLU A 1 62 ? 29.780 -21.249 13.758 1.00 81.69 62 GLU A N 1
ATOM 464 C CA . GLU A 1 62 ? 29.766 -22.581 14.396 1.00 81.69 62 GLU A CA 1
ATOM 465 C C . GLU A 1 62 ? 31.179 -23.166 14.594 1.00 81.69 62 GLU A C 1
ATOM 467 O O . GLU A 1 62 ? 31.443 -23.818 15.603 1.00 81.69 62 GLU A O 1
ATOM 472 N N . LYS A 1 63 ? 32.119 -22.910 13.669 1.00 80.56 63 LYS A N 1
ATOM 473 C CA . LYS A 1 63 ? 33.532 -23.326 13.789 1.00 80.56 63 LYS A CA 1
ATOM 474 C C . LYS A 1 63 ? 34.439 -22.280 14.459 1.00 80.56 63 LYS A C 1
ATOM 476 O O . LYS A 1 63 ? 35.665 -22.349 14.306 1.00 80.56 63 LYS A O 1
ATOM 481 N N . GLY A 1 64 ? 33.868 -21.320 15.191 1.00 80.38 64 GLY A N 1
ATOM 482 C CA . GLY A 1 64 ? 34.619 -20.306 15.935 1.00 80.38 64 GLY A CA 1
ATOM 483 C C . GLY A 1 64 ? 35.421 -19.369 15.028 1.00 80.38 64 GLY A C 1
ATOM 484 O O . GLY A 1 64 ? 36.616 -19.156 15.255 1.00 80.38 64 GLY A O 1
ATOM 485 N N . ILE A 1 65 ? 34.792 -18.884 13.953 1.00 79.19 65 ILE A N 1
ATOM 486 C CA . ILE A 1 65 ? 35.333 -17.877 13.030 1.00 79.19 65 ILE A CA 1
ATOM 487 C C . ILE A 1 65 ? 34.296 -16.763 12.899 1.00 79.19 65 ILE A C 1
ATOM 489 O O . ILE A 1 65 ? 33.396 -16.821 12.061 1.00 79.19 65 ILE A O 1
ATOM 493 N N . ASP A 1 66 ? 34.430 -15.743 13.741 1.00 79.81 66 ASP A N 1
ATOM 494 C CA . ASP A 1 66 ? 33.625 -14.531 13.638 1.00 79.81 66 ASP A CA 1
ATOM 495 C C . ASP A 1 66 ? 34.161 -13.640 12.504 1.00 79.81 66 ASP A C 1
ATOM 497 O O . ASP A 1 66 ? 35.097 -12.853 12.668 1.00 79.81 66 ASP A O 1
ATOM 501 N N . VAL A 1 67 ? 33.559 -13.797 11.325 1.00 67.44 67 VAL A N 1
ATOM 502 C CA . VAL A 1 67 ? 33.885 -13.030 10.114 1.00 67.44 67 VAL A CA 1
ATOM 503 C C . VAL A 1 67 ? 33.510 -11.544 10.189 1.00 67.44 67 VAL A C 1
ATOM 505 O O . VAL A 1 67 ? 33.901 -10.791 9.299 1.00 67.44 67 VAL A O 1
ATOM 508 N N . ASP A 1 68 ? 32.816 -11.085 11.236 1.00 69.38 68 ASP A N 1
ATOM 509 C CA . ASP A 1 68 ? 32.573 -9.658 11.467 1.00 69.38 68 ASP A CA 1
ATOM 510 C C . ASP A 1 68 ? 33.722 -8.969 12.231 1.00 69.38 68 ASP A C 1
ATOM 512 O O . ASP A 1 68 ? 33.867 -7.748 12.125 1.00 69.38 68 ASP A O 1
ATOM 516 N N . ASN A 1 69 ? 34.560 -9.731 12.953 1.00 72.19 69 ASN A N 1
ATOM 517 C CA . ASN A 1 69 ? 35.509 -9.203 13.947 1.00 72.19 69 ASN A CA 1
ATOM 518 C C . ASN A 1 69 ? 37.005 -9.535 13.710 1.00 72.19 69 ASN A C 1
ATOM 520 O O . ASN A 1 69 ? 37.843 -9.203 14.546 1.00 72.19 69 ASN A O 1
ATOM 524 N N . ILE A 1 70 ? 37.378 -10.143 12.578 1.00 68.88 70 ILE A N 1
ATOM 525 C CA . ILE A 1 70 ? 38.786 -10.426 12.215 1.00 68.88 70 ILE A CA 1
ATOM 526 C C . ILE A 1 70 ? 39.443 -9.207 11.517 1.00 68.88 70 ILE A C 1
ATOM 528 O O . ILE A 1 70 ? 38.798 -8.489 10.748 1.00 68.88 70 ILE A O 1
ATOM 532 N N . ALA A 1 71 ? 40.739 -8.947 11.751 1.00 68.56 71 ALA A N 1
ATOM 533 C CA . ALA A 1 71 ? 41.436 -7.794 11.168 1.00 68.56 71 ALA A CA 1
ATOM 534 C C . ALA A 1 71 ? 42.056 -8.095 9.777 1.00 68.56 71 ALA A C 1
ATOM 536 O O . ALA A 1 71 ? 42.508 -9.215 9.543 1.00 68.56 71 ALA A O 1
ATOM 537 N N . PRO A 1 72 ? 42.153 -7.106 8.855 1.00 60.12 72 PRO A N 1
ATOM 538 C CA . PRO A 1 72 ? 42.710 -7.282 7.500 1.00 60.12 72 PRO A CA 1
ATOM 539 C C . PRO A 1 72 ? 44.111 -7.896 7.385 1.00 60.12 72 PRO A C 1
ATOM 541 O O . PRO A 1 72 ? 44.434 -8.461 6.343 1.00 60.12 72 PRO A O 1
ATOM 544 N N . ALA A 1 73 ? 44.944 -7.793 8.423 1.00 63.81 73 ALA A N 1
ATOM 545 C CA . ALA A 1 73 ? 46.265 -8.420 8.443 1.00 63.81 73 ALA A CA 1
ATOM 546 C C . ALA A 1 73 ? 46.198 -9.948 8.642 1.00 63.81 73 ALA A C 1
ATOM 548 O O . ALA A 1 73 ? 47.057 -10.668 8.137 1.00 63.81 73 ALA A O 1
ATOM 549 N N . ASP A 1 74 ? 45.165 -10.444 9.327 1.00 68.19 74 ASP A N 1
ATOM 550 C CA . ASP A 1 74 ? 45.076 -11.837 9.779 1.00 68.19 74 ASP A CA 1
ATOM 551 C C . ASP A 1 74 ? 44.414 -12.763 8.746 1.00 68.19 74 ASP A C 1
ATOM 553 O O . ASP A 1 74 ? 44.414 -13.983 8.915 1.00 68.19 74 ASP A O 1
ATOM 557 N N . TYR A 1 75 ? 43.849 -12.209 7.665 1.00 67.75 75 TYR A N 1
ATOM 558 C CA . TYR A 1 75 ? 43.070 -12.951 6.662 1.00 67.75 75 TYR A CA 1
ATOM 559 C C . TYR A 1 75 ? 43.774 -14.223 6.133 1.00 67.75 75 TYR A C 1
ATOM 561 O O . TYR A 1 75 ? 43.106 -15.261 6.063 1.00 67.75 75 TYR A O 1
ATOM 569 N N . PRO A 1 76 ? 45.094 -14.230 5.831 1.00 69.50 76 PRO A N 1
ATOM 570 C CA . PRO A 1 76 ? 45.780 -15.439 5.365 1.00 69.50 76 PRO A CA 1
ATOM 571 C C . PRO A 1 76 ? 45.736 -16.603 6.368 1.00 69.50 76 PRO A C 1
ATOM 573 O O . PRO A 1 76 ? 45.649 -17.761 5.962 1.00 69.50 76 PRO A O 1
ATOM 576 N N . ALA A 1 77 ? 45.727 -16.323 7.678 1.00 72.19 77 ALA A N 1
ATOM 577 C CA . ALA A 1 77 ? 45.724 -17.354 8.720 1.00 72.19 77 ALA A CA 1
ATOM 578 C C . ALA A 1 77 ? 44.402 -18.147 8.789 1.00 72.19 77 ALA A C 1
ATOM 580 O O . ALA A 1 77 ? 44.380 -19.287 9.256 1.00 72.19 77 ALA A O 1
ATOM 581 N N . TYR A 1 78 ? 43.299 -17.575 8.296 1.00 73.12 78 TYR A N 1
ATOM 582 C CA . TYR A 1 78 ? 41.980 -18.217 8.297 1.00 73.12 78 TYR A CA 1
ATOM 583 C C . TYR A 1 78 ? 41.632 -18.900 6.959 1.00 73.12 78 TYR A C 1
ATOM 585 O O . TYR A 1 78 ? 40.681 -19.685 6.915 1.00 73.12 78 TYR A O 1
ATOM 593 N N . GLN A 1 79 ? 42.408 -18.676 5.886 1.00 67.75 79 GLN A N 1
ATOM 594 C CA . GLN A 1 79 ? 42.116 -19.155 4.523 1.00 67.75 79 GLN A CA 1
ATOM 595 C C . GLN A 1 79 ? 41.864 -20.672 4.453 1.00 67.75 79 GLN A C 1
ATOM 597 O O . GLN A 1 79 ? 40.870 -21.114 3.869 1.00 67.75 79 GLN A O 1
ATOM 602 N N . GLY A 1 80 ? 42.717 -21.480 5.092 1.00 67.75 80 GLY A N 1
ATOM 603 C CA . GLY A 1 80 ? 42.556 -22.940 5.124 1.00 67.75 80 GLY A CA 1
ATOM 604 C C . GLY A 1 80 ? 41.281 -23.394 5.847 1.00 67.75 80 GLY A C 1
ATOM 605 O O . GLY A 1 80 ? 40.604 -24.312 5.385 1.00 67.75 80 GLY A O 1
ATOM 606 N N . ARG A 1 81 ? 40.900 -22.708 6.937 1.00 75.75 81 ARG A N 1
ATOM 607 C CA . ARG A 1 81 ? 39.676 -23.016 7.699 1.00 75.75 81 ARG A CA 1
ATOM 608 C C . ARG A 1 81 ? 38.417 -22.665 6.899 1.00 75.75 81 ARG A C 1
ATOM 610 O O . ARG A 1 81 ? 37.494 -23.471 6.863 1.00 75.75 81 ARG A O 1
ATOM 617 N N . VAL A 1 82 ? 38.392 -21.515 6.215 1.00 76.88 82 VAL A N 1
ATOM 618 C CA . VAL A 1 82 ? 37.262 -21.124 5.346 1.00 76.88 82 VAL A CA 1
ATOM 619 C C . VAL A 1 82 ? 37.124 -22.070 4.151 1.00 76.88 82 VAL A C 1
ATOM 621 O O . VAL A 1 82 ? 36.020 -22.517 3.851 1.00 76.88 82 VAL A O 1
ATOM 624 N N . THR A 1 83 ? 38.239 -22.454 3.522 1.00 75.88 83 THR A N 1
ATOM 625 C CA . THR A 1 83 ? 38.234 -23.412 2.401 1.00 75.88 83 THR A CA 1
ATOM 626 C C . THR A 1 83 ? 37.665 -24.773 2.823 1.00 75.88 83 THR A C 1
ATOM 628 O O . THR A 1 83 ? 36.855 -25.352 2.102 1.00 75.88 83 THR A O 1
ATOM 631 N N . ALA A 1 84 ? 38.020 -25.262 4.019 1.00 75.94 84 ALA A N 1
ATOM 632 C CA . ALA A 1 84 ? 37.447 -26.490 4.569 1.00 75.94 84 ALA A CA 1
ATOM 633 C C . ALA A 1 84 ? 35.924 -26.385 4.786 1.00 75.94 84 ALA A C 1
ATOM 635 O O . ALA A 1 84 ? 35.200 -27.311 4.430 1.00 75.94 84 ALA A O 1
ATOM 636 N N . VAL A 1 85 ? 35.427 -25.249 5.298 1.00 82.31 85 VAL A N 1
ATOM 637 C CA . VAL A 1 85 ? 33.982 -25.006 5.491 1.00 82.31 85 VAL A CA 1
ATOM 638 C C . VAL A 1 85 ? 33.202 -24.988 4.176 1.00 82.31 85 VAL A C 1
ATOM 640 O O . VAL A 1 85 ? 32.127 -25.580 4.104 1.00 82.31 85 VAL A O 1
ATOM 643 N N . LEU A 1 86 ? 33.734 -24.355 3.128 1.00 79.00 86 LEU A N 1
ATOM 644 C CA . LEU A 1 86 ? 33.086 -24.344 1.811 1.00 79.00 86 LEU A CA 1
ATOM 645 C C . LEU A 1 86 ? 32.974 -25.765 1.237 1.00 79.00 86 LEU A C 1
ATOM 647 O O . LEU A 1 86 ? 31.892 -26.178 0.821 1.00 79.00 86 LEU A O 1
ATOM 651 N N . ASN A 1 87 ? 34.060 -26.541 1.299 1.00 79.31 87 ASN A N 1
ATOM 652 C CA . ASN A 1 87 ? 34.083 -27.926 0.821 1.00 79.31 87 ASN A CA 1
ATOM 653 C C . ASN A 1 87 ? 33.131 -28.842 1.622 1.00 79.31 87 ASN A C 1
ATOM 655 O O . ASN A 1 87 ? 32.498 -29.726 1.046 1.00 79.31 87 ASN A O 1
ATOM 659 N N . GLU A 1 88 ? 33.001 -28.620 2.934 1.00 83.12 88 GLU A N 1
ATOM 660 C CA . GLU A 1 88 ? 32.070 -29.330 3.823 1.00 83.12 88 GLU A CA 1
ATOM 661 C C . GLU A 1 88 ? 30.601 -29.053 3.451 1.00 83.12 88 GLU A C 1
ATOM 663 O O . GLU A 1 88 ? 29.814 -29.988 3.288 1.00 83.12 88 GLU A O 1
ATOM 668 N N . LEU A 1 89 ? 30.239 -27.784 3.233 1.00 84.06 89 LEU A N 1
ATOM 669 C CA . LEU A 1 89 ? 28.884 -27.389 2.826 1.00 84.06 89 LEU A CA 1
ATOM 670 C C . LEU A 1 89 ? 28.527 -27.872 1.408 1.00 84.06 89 LEU A C 1
ATOM 672 O O . LEU A 1 89 ? 27.395 -28.298 1.164 1.00 84.06 89 LEU A O 1
ATOM 676 N N . GLU A 1 90 ? 29.487 -27.860 0.478 1.00 81.19 90 GLU A N 1
ATOM 677 C CA . GLU A 1 90 ? 29.313 -28.460 -0.849 1.00 81.19 90 GLU A CA 1
ATOM 678 C C . GLU A 1 90 ? 29.076 -29.975 -0.775 1.00 81.19 90 GLU A C 1
ATOM 680 O O . GLU A 1 90 ? 28.226 -30.500 -1.499 1.00 81.19 90 GLU A O 1
ATOM 685 N N . ALA A 1 91 ? 29.807 -30.685 0.092 1.00 79.75 91 ALA A N 1
ATOM 686 C CA . ALA A 1 91 ? 29.623 -32.118 0.304 1.00 79.75 91 ALA A CA 1
ATOM 687 C C . ALA A 1 91 ? 28.247 -32.428 0.917 1.00 79.75 91 ALA A C 1
ATOM 689 O O . ALA A 1 91 ? 27.560 -33.334 0.445 1.00 79.75 91 ALA A O 1
ATOM 690 N N . GLU A 1 92 ? 27.792 -31.640 1.897 1.00 83.38 92 GLU A N 1
ATOM 691 C CA . GLU A 1 92 ? 26.444 -31.775 2.464 1.00 83.38 92 GLU A CA 1
ATOM 692 C C . GLU A 1 92 ? 25.333 -31.573 1.425 1.00 83.38 92 GLU A C 1
ATOM 694 O O . GLU A 1 92 ? 24.364 -32.337 1.412 1.00 83.38 92 GLU A O 1
ATOM 699 N N . LYS A 1 93 ? 25.456 -30.571 0.542 1.00 78.50 93 LYS A N 1
ATOM 700 C CA . LYS A 1 93 ? 24.459 -30.336 -0.516 1.00 78.50 93 LYS A CA 1
ATOM 701 C C . LYS A 1 93 ? 24.478 -31.414 -1.598 1.00 78.50 93 LYS A C 1
ATOM 703 O O . LYS A 1 93 ? 23.411 -31.806 -2.061 1.00 78.50 93 LYS A O 1
ATOM 708 N N . LYS A 1 94 ? 25.651 -31.959 -1.939 1.00 71.12 94 LYS A N 1
ATOM 709 C CA . LYS A 1 94 ? 25.772 -33.128 -2.833 1.00 71.12 94 LYS A CA 1
ATOM 710 C C . LYS A 1 94 ? 25.203 -34.405 -2.185 1.00 71.12 94 LYS A C 1
ATOM 712 O O . LYS A 1 94 ? 24.604 -35.218 -2.881 1.00 71.12 94 LYS A O 1
ATOM 717 N N . GLY A 1 95 ? 25.320 -34.559 -0.862 1.00 54.53 95 GLY A N 1
ATOM 718 C CA . GLY A 1 95 ? 24.797 -35.711 -0.113 1.00 54.53 95 GLY A CA 1
ATOM 719 C C . GLY A 1 95 ? 23.274 -35.726 0.085 1.00 54.53 95 GLY A C 1
ATOM 720 O O . GLY A 1 95 ? 22.671 -36.796 0.073 1.00 54.53 95 GLY A O 1
ATOM 721 N N . LYS A 1 96 ? 22.625 -34.560 0.216 1.00 51.53 96 LYS A N 1
ATOM 722 C CA . LYS A 1 96 ? 21.167 -34.437 0.456 1.00 51.53 96 LYS A CA 1
ATOM 723 C C . LYS A 1 96 ? 20.294 -34.628 -0.803 1.00 51.53 96 LYS A C 1
ATOM 725 O O . LYS A 1 96 ? 19.090 -34.401 -0.755 1.00 51.53 96 LYS A O 1
ATOM 730 N N . GLY A 1 97 ? 20.879 -35.057 -1.924 1.00 38.09 97 GLY A N 1
ATOM 731 C CA . GLY A 1 97 ? 20.202 -35.232 -3.216 1.00 38.09 97 GLY A CA 1
ATOM 732 C C . GLY A 1 97 ? 19.428 -36.544 -3.413 1.00 38.09 97 GLY A C 1
ATOM 733 O O . GLY A 1 97 ? 19.075 -36.851 -4.549 1.00 38.09 97 GLY A O 1
ATOM 734 N N . SER A 1 98 ? 19.192 -37.353 -2.371 1.00 33.31 98 SER A N 1
ATOM 735 C CA . SER A 1 98 ? 18.460 -38.622 -2.503 1.00 33.31 98 SER A CA 1
ATOM 736 C C . SER A 1 98 ? 17.732 -39.046 -1.223 1.00 33.31 98 SER A C 1
ATOM 738 O O . SER A 1 98 ? 18.137 -38.691 -0.122 1.00 33.31 98 SER A O 1
ATOM 740 N N . GLN A 1 99 ? 16.695 -39.869 -1.416 1.00 30.84 99 GLN A N 1
ATOM 741 C CA . GLN A 1 99 ? 15.842 -40.540 -0.424 1.00 30.84 99 GLN A CA 1
ATOM 742 C C . GLN A 1 99 ? 14.946 -39.646 0.454 1.00 30.84 99 GLN A C 1
ATOM 744 O O . GLN A 1 99 ? 15.347 -39.109 1.481 1.00 30.84 99 GLN A O 1
ATOM 749 N N . ALA A 1 100 ? 13.656 -39.636 0.105 1.00 29.20 100 ALA A N 1
ATOM 750 C CA . ALA A 1 100 ? 12.565 -39.376 1.037 1.00 29.20 100 ALA A CA 1
ATOM 751 C C . ALA A 1 100 ? 11.856 -40.703 1.365 1.00 29.20 100 ALA A C 1
ATOM 753 O O . ALA A 1 100 ? 11.372 -41.387 0.464 1.00 29.20 100 ALA A O 1
ATOM 754 N N . ALA A 1 101 ? 11.782 -41.052 2.648 1.00 26.98 101 ALA A N 1
ATOM 755 C CA . ALA A 1 101 ? 10.937 -42.112 3.199 1.00 26.98 101 ALA A CA 1
ATOM 756 C C . ALA A 1 101 ? 10.643 -41.780 4.673 1.00 26.98 101 ALA A C 1
ATOM 758 O O . ALA A 1 101 ? 11.470 -41.162 5.340 1.00 26.98 101 ALA A O 1
ATOM 759 N N . ALA A 1 102 ? 9.464 -42.143 5.177 1.00 27.75 102 ALA A N 1
ATOM 760 C CA . ALA A 1 102 ? 8.987 -41.721 6.497 1.00 27.75 102 ALA A CA 1
ATOM 761 C C . ALA A 1 102 ? 8.920 -42.880 7.501 1.00 27.75 102 ALA A C 1
ATOM 763 O O . ALA A 1 102 ? 8.623 -44.002 7.098 1.00 27.75 102 ALA A O 1
ATOM 764 N N . GLN A 1 103 ? 9.071 -42.579 8.800 1.00 26.50 103 GLN A N 1
ATOM 765 C CA . GLN A 1 103 ? 8.042 -42.816 9.836 1.00 26.50 103 GLN A CA 1
ATOM 766 C C . GLN A 1 103 ? 8.461 -42.227 11.215 1.00 26.50 103 GLN A C 1
ATOM 768 O O . GLN A 1 103 ? 9.596 -41.765 11.342 1.00 26.50 103 GLN A O 1
ATOM 773 N N . PRO A 1 104 ? 7.542 -42.095 12.201 1.00 28.34 104 PRO A N 1
ATOM 774 C CA . PRO A 1 104 ? 7.696 -41.142 13.309 1.00 28.34 104 PRO A CA 1
ATOM 775 C C . PRO A 1 104 ? 8.377 -41.704 14.569 1.00 28.34 104 PRO A C 1
ATOM 777 O O . PRO A 1 104 ? 8.386 -42.908 14.813 1.00 28.34 104 PRO A O 1
ATOM 780 N N . VAL A 1 105 ? 8.854 -40.796 15.427 1.00 28.55 105 VAL A N 1
ATOM 781 C CA . VAL A 1 105 ? 9.342 -41.093 16.786 1.00 28.55 105 VAL A CA 1
ATOM 782 C C . VAL A 1 105 ? 8.357 -40.547 17.820 1.00 28.55 105 VAL A C 1
ATOM 784 O O . VAL A 1 105 ? 7.944 -39.391 17.745 1.00 28.55 105 VAL A O 1
ATOM 787 N N . VAL A 1 106 ? 7.996 -41.379 18.799 1.00 24.44 106 VAL A N 1
ATOM 788 C CA . VAL A 1 106 ? 7.147 -41.007 19.942 1.00 24.44 106 VAL A CA 1
ATOM 789 C C . VAL A 1 106 ? 8.026 -40.520 21.095 1.00 24.44 106 VAL A C 1
ATOM 791 O O . VAL A 1 106 ? 9.005 -41.180 21.436 1.00 24.44 106 VAL A O 1
ATOM 794 N N . ILE A 1 107 ? 7.665 -39.401 21.729 1.00 27.27 107 ILE A N 1
ATOM 795 C CA . ILE A 1 107 ? 8.316 -38.920 22.956 1.00 27.27 107 ILE A CA 1
ATOM 796 C C . ILE A 1 107 ? 7.409 -39.241 24.145 1.00 27.27 107 ILE A C 1
ATOM 798 O O . ILE A 1 107 ? 6.251 -38.830 24.170 1.00 27.27 107 ILE A O 1
ATOM 802 N N . ASN A 1 108 ? 7.943 -39.969 25.127 1.00 25.09 108 ASN A N 1
ATOM 803 C CA . ASN A 1 108 ? 7.263 -40.281 26.383 1.00 25.09 108 ASN A CA 1
ATOM 804 C C . ASN A 1 108 ? 7.898 -39.484 27.538 1.00 25.09 108 ASN A C 1
ATOM 806 O O . ASN A 1 108 ? 9.105 -39.243 27.527 1.00 25.09 108 ASN A O 1
ATOM 810 N N . VAL A 1 109 ? 7.102 -39.052 28.519 1.00 28.42 109 VAL A N 1
ATOM 811 C CA . VAL A 1 109 ? 7.524 -38.070 29.538 1.00 28.42 109 VAL A CA 1
ATOM 812 C C . VAL A 1 109 ? 8.001 -38.750 30.826 1.00 28.42 109 VAL A C 1
ATOM 814 O O . VAL A 1 109 ? 7.265 -39.547 31.401 1.00 28.42 109 VAL A O 1
ATOM 817 N N . ALA A 1 110 ? 9.189 -38.382 31.325 1.00 23.28 110 ALA A N 1
ATOM 818 C CA . ALA A 1 110 ? 9.648 -38.720 32.678 1.00 23.28 110 ALA A CA 1
ATOM 819 C C . ALA A 1 110 ? 10.704 -37.732 33.226 1.00 23.28 110 ALA A C 1
ATOM 821 O O . ALA A 1 110 ? 11.628 -37.338 32.519 1.00 23.28 110 ALA A O 1
ATOM 822 N N . ALA A 1 111 ? 10.565 -37.375 34.507 1.00 23.62 111 ALA A N 1
ATOM 823 C CA . ALA A 1 111 ? 11.493 -36.634 35.381 1.00 23.62 111 ALA A CA 1
ATOM 824 C C . ALA A 1 111 ? 11.014 -36.839 36.849 1.00 23.62 111 ALA A C 1
ATOM 826 O O . ALA A 1 111 ? 9.915 -37.385 37.002 1.00 23.62 111 ALA A O 1
ATOM 827 N N . PRO A 1 112 ? 11.703 -36.386 37.929 1.00 41.34 112 PRO A N 1
ATOM 828 C CA . PRO A 1 112 ? 13.020 -35.721 38.043 1.00 41.34 112 PRO A CA 1
ATOM 829 C C . PRO A 1 112 ? 13.971 -36.355 39.112 1.00 41.34 112 PRO A C 1
ATOM 831 O O . PRO A 1 112 ? 13.540 -37.242 39.839 1.00 41.34 112 PRO A O 1
ATOM 834 N N . ALA A 1 113 ? 15.214 -35.847 39.285 1.00 23.09 113 ALA A N 1
ATOM 835 C CA . ALA A 1 113 ? 15.964 -35.853 40.576 1.00 23.09 113 ALA A CA 1
ATOM 836 C C . ALA A 1 113 ? 17.307 -35.049 40.584 1.00 23.09 113 ALA A C 1
ATOM 838 O O . ALA A 1 113 ? 18.285 -35.434 39.954 1.00 23.09 113 ALA A O 1
ATOM 839 N N . THR A 1 114 ? 17.341 -33.949 41.347 1.00 25.11 114 THR A N 1
ATOM 840 C CA . THR A 1 114 ? 18.419 -33.418 42.240 1.00 25.11 114 THR A CA 1
ATOM 841 C C . THR A 1 114 ? 19.919 -33.843 42.141 1.00 25.11 114 THR A C 1
ATOM 843 O O . THR A 1 114 ? 20.255 -34.939 42.572 1.00 25.11 114 THR A O 1
ATOM 846 N N . THR A 1 115 ? 20.807 -32.886 41.765 1.00 21.20 115 THR A N 1
ATOM 847 C CA . THR A 1 115 ? 21.960 -32.254 42.526 1.00 21.20 115 THR A CA 1
ATOM 848 C C . THR A 1 115 ? 22.958 -33.054 43.419 1.00 21.20 115 THR A C 1
ATOM 850 O O . THR A 1 115 ? 22.555 -34.087 43.940 1.00 21.20 115 THR A O 1
ATOM 853 N N . PRO A 1 116 ? 24.159 -32.513 43.827 1.00 30.55 116 PRO A N 1
ATOM 854 C CA . PRO A 1 116 ? 24.947 -31.316 43.386 1.00 30.55 116 PRO A CA 1
ATOM 855 C C . PRO A 1 116 ? 26.520 -31.471 43.363 1.00 30.55 116 PRO A C 1
ATOM 857 O O . PRO A 1 116 ? 27.034 -32.530 43.693 1.00 30.55 116 PRO A O 1
ATOM 860 N N . VAL A 1 117 ? 27.259 -30.357 43.109 1.00 26.41 117 VAL A N 1
ATOM 861 C CA . VAL A 1 117 ? 28.725 -30.070 43.348 1.00 26.41 117 VAL A CA 1
ATOM 862 C C . VAL A 1 117 ? 29.767 -31.001 42.655 1.00 26.41 117 VAL A C 1
ATOM 864 O O . VAL A 1 117 ? 29.429 -32.110 42.279 1.00 26.41 117 VAL A O 1
ATOM 867 N N . THR A 1 118 ? 31.044 -30.689 42.352 1.00 22.48 118 THR A N 1
ATOM 868 C CA . THR A 1 118 ? 31.986 -29.529 42.435 1.00 22.48 118 THR A CA 1
ATOM 869 C C . THR A 1 118 ? 32.960 -29.676 41.228 1.00 22.48 118 THR A C 1
ATOM 871 O O . THR A 1 118 ? 33.130 -30.792 40.750 1.00 22.48 118 THR A O 1
ATOM 874 N N . GLY A 1 119 ? 33.687 -28.704 40.654 1.00 23.19 119 GLY A N 1
ATOM 875 C CA . GLY A 1 119 ? 33.860 -27.263 40.893 1.00 23.19 119 GLY A CA 1
ATOM 876 C C . GLY A 1 119 ? 35.353 -26.874 41.032 1.00 23.19 119 GLY A C 1
ATOM 877 O O . GLY A 1 119 ? 35.978 -27.230 42.025 1.00 23.19 119 GLY A O 1
ATOM 878 N N . SER A 1 120 ? 35.940 -26.144 40.069 1.00 25.73 120 SER A N 1
ATOM 879 C CA . SER A 1 120 ? 37.297 -25.562 40.179 1.00 25.73 120 SER A CA 1
ATOM 880 C C . SER A 1 120 ? 37.445 -24.304 39.309 1.00 25.73 120 SER A C 1
ATOM 882 O O . SER A 1 120 ? 36.979 -24.271 38.173 1.00 25.73 120 SER A O 1
ATOM 884 N N . THR A 1 121 ? 38.065 -23.262 39.861 1.00 23.03 121 THR A N 1
ATOM 885 C CA . THR A 1 121 ? 38.244 -21.915 39.280 1.00 23.03 121 THR A CA 1
ATOM 886 C C . THR A 1 121 ? 39.722 -21.588 39.075 1.00 23.03 121 THR A C 1
ATOM 888 O O . THR A 1 121 ? 40.535 -22.181 39.768 1.00 23.03 121 THR A O 1
ATOM 891 N N . LEU A 1 122 ? 40.033 -20.587 38.237 1.00 24.72 122 LEU A N 1
ATOM 892 C CA . LEU A 1 122 ? 41.100 -19.555 38.345 1.00 24.72 122 LEU A CA 1
ATOM 893 C C . LEU A 1 122 ? 40.934 -18.662 37.076 1.00 24.72 122 LEU A C 1
ATOM 895 O O . LEU A 1 122 ? 41.017 -19.185 35.972 1.00 24.72 122 LEU A O 1
ATOM 899 N N . THR A 1 123 ? 40.413 -17.422 37.113 1.00 22.20 123 THR A N 1
ATOM 900 C CA . THR A 1 123 ? 41.047 -16.127 37.498 1.00 22.20 123 THR A CA 1
ATOM 901 C C . THR A 1 123 ? 42.329 -15.794 36.716 1.00 22.20 123 THR A C 1
ATOM 903 O O . THR A 1 123 ? 43.194 -16.657 36.640 1.00 22.20 123 THR A O 1
ATOM 906 N N . ASN A 1 124 ? 42.617 -14.583 36.214 1.00 26.80 124 ASN A N 1
ATOM 907 C CA . ASN A 1 124 ? 41.951 -13.254 36.163 1.00 26.80 124 ASN A CA 1
ATOM 908 C C . ASN A 1 124 ? 42.629 -12.448 34.991 1.00 26.80 124 ASN A C 1
ATOM 910 O O . ASN A 1 124 ? 43.461 -13.030 34.302 1.00 26.80 124 ASN A O 1
ATOM 914 N N . ASN A 1 125 ? 42.396 -11.167 34.643 1.00 27.83 125 ASN A N 1
ATOM 915 C CA . ASN A 1 125 ? 41.780 -10.005 35.309 1.00 27.83 125 ASN A CA 1
ATOM 916 C C . ASN A 1 125 ? 41.323 -8.915 34.283 1.00 27.83 125 ASN A C 1
ATOM 918 O O . ASN A 1 125 ? 41.546 -9.063 33.085 1.00 27.83 125 ASN A O 1
ATOM 922 N N . THR A 1 126 ? 40.849 -7.768 34.798 1.00 25.58 126 THR A N 1
ATOM 923 C CA . THR A 1 126 ? 40.881 -6.402 34.204 1.00 25.58 126 THR A CA 1
ATOM 924 C C . THR A 1 126 ? 39.710 -5.957 33.313 1.00 25.58 126 THR A C 1
ATOM 926 O O . THR A 1 126 ? 39.595 -6.310 32.145 1.00 25.58 126 THR A O 1
ATOM 929 N N . SER A 1 127 ? 38.896 -5.049 33.863 1.00 26.70 127 SER A N 1
ATOM 930 C CA . SER A 1 127 ? 37.760 -4.384 33.206 1.00 26.70 127 SER A CA 1
ATOM 931 C C . SER A 1 127 ? 38.133 -3.060 32.526 1.00 26.70 127 SER A C 1
ATOM 933 O O . SER A 1 127 ? 38.952 -2.302 33.043 1.00 26.70 127 SER A O 1
ATOM 935 N N . THR A 1 128 ? 37.396 -2.664 31.481 1.00 25.28 128 THR A N 1
ATOM 936 C CA . THR A 1 128 ? 37.101 -1.239 31.220 1.00 25.28 128 THR A CA 1
ATOM 937 C C . THR A 1 128 ? 35.675 -1.069 30.680 1.00 25.28 128 THR A C 1
ATOM 939 O O . THR A 1 128 ? 35.378 -1.432 29.552 1.00 25.28 128 THR A O 1
ATOM 942 N N . GLN A 1 129 ? 34.811 -0.552 31.557 1.00 25.58 129 GLN A N 1
ATOM 943 C CA . GLN A 1 129 ? 33.477 0.047 31.373 1.00 25.58 129 GLN A CA 1
ATOM 944 C C . GLN A 1 129 ? 32.697 -0.164 30.054 1.00 25.58 129 GLN A C 1
ATOM 946 O O . GLN A 1 129 ? 33.005 0.417 29.016 1.00 25.58 129 GLN A O 1
ATOM 951 N N . VAL A 1 130 ? 31.537 -0.821 30.179 1.00 28.61 130 VAL A N 1
ATOM 952 C CA . VAL A 1 130 ? 30.350 -0.540 29.349 1.00 28.61 130 VAL A CA 1
ATOM 953 C C . VAL A 1 130 ? 29.586 0.628 29.987 1.00 28.61 130 VAL A C 1
ATOM 955 O O . VAL A 1 130 ? 29.463 0.686 31.210 1.00 28.61 130 VAL A O 1
ATOM 958 N N . GLY A 1 131 ? 29.083 1.563 29.178 1.00 25.91 131 GLY A N 1
ATOM 959 C CA . GLY A 1 131 ? 28.323 2.716 29.668 1.00 25.91 131 GLY A CA 1
ATOM 960 C C . GLY A 1 131 ? 26.949 2.323 30.218 1.00 25.91 131 GLY A C 1
ATOM 961 O O . GLY A 1 131 ? 26.139 1.744 29.499 1.00 25.91 131 GLY A O 1
ATOM 962 N N . VAL A 1 132 ? 26.679 2.670 31.478 1.00 25.66 132 VAL A N 1
ATOM 963 C CA . VAL A 1 132 ? 25.365 2.493 32.111 1.00 25.66 132 VAL A CA 1
ATOM 964 C C . VAL A 1 132 ? 24.424 3.611 31.664 1.00 25.66 132 VAL A C 1
ATOM 966 O O . VAL A 1 132 ? 24.650 4.776 31.984 1.00 25.66 132 VAL A O 1
ATOM 969 N N . THR A 1 133 ? 23.336 3.258 30.981 1.00 27.70 133 THR A N 1
ATOM 970 C CA . THR A 1 133 ? 22.121 4.086 30.955 1.00 27.70 133 THR A CA 1
ATOM 971 C C . THR A 1 133 ? 21.342 3.849 32.245 1.00 27.70 133 THR A C 1
ATOM 973 O O . THR A 1 133 ? 21.086 2.701 32.607 1.00 27.70 133 THR A O 1
ATOM 976 N N . THR A 1 134 ? 20.990 4.922 32.949 1.00 25.80 134 THR A N 1
ATOM 977 C CA . THR A 1 134 ? 20.363 4.879 34.278 1.00 25.80 134 THR A CA 1
ATOM 978 C C . THR A 1 134 ? 19.015 4.137 34.258 1.00 25.80 134 THR A C 1
ATOM 980 O O . THR A 1 134 ? 18.187 4.441 33.399 1.00 25.80 134 THR A O 1
ATOM 983 N N . PRO A 1 135 ? 18.736 3.215 35.201 1.00 32.72 135 PRO A N 1
ATOM 984 C CA . PRO A 1 135 ? 17.434 2.554 35.310 1.00 32.72 135 PRO A CA 1
ATOM 985 C C . PRO A 1 135 ? 16.412 3.488 35.985 1.00 32.72 135 PRO A C 1
ATOM 987 O O . PRO A 1 135 ? 16.110 3.334 37.165 1.00 32.72 135 PRO A O 1
ATOM 990 N N . ALA A 1 136 ? 15.946 4.502 35.249 1.00 32.28 136 ALA A N 1
ATOM 991 C CA . ALA A 1 136 ? 15.043 5.545 35.759 1.00 32.28 136 ALA A CA 1
ATOM 992 C C . ALA A 1 136 ? 13.895 5.945 34.804 1.00 32.28 136 ALA A C 1
ATOM 994 O O . ALA A 1 136 ? 12.984 6.633 35.241 1.00 32.28 1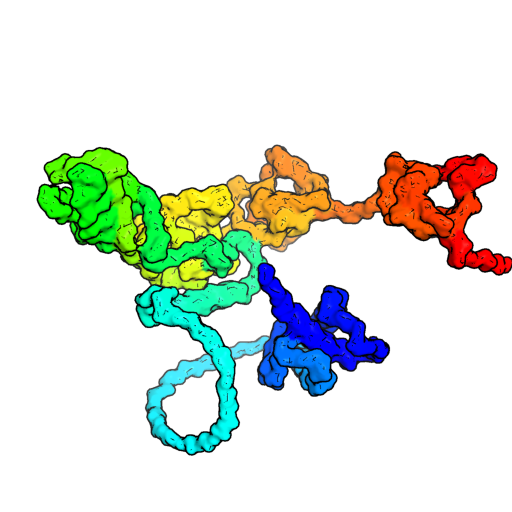36 ALA A O 1
ATOM 995 N N . ASP A 1 137 ? 13.921 5.503 33.539 1.00 33.47 137 ASP A N 1
ATOM 996 C CA . ASP A 1 137 ? 12.909 5.802 32.503 1.00 33.47 137 ASP A CA 1
ATOM 997 C C . ASP A 1 137 ? 12.533 4.523 31.719 1.00 33.47 137 ASP A C 1
ATOM 999 O O . ASP A 1 137 ? 12.583 4.449 30.489 1.00 33.47 137 ASP A O 1
ATOM 1003 N N . LEU A 1 138 ? 12.196 3.463 32.454 1.00 30.48 138 LEU A N 1
ATOM 1004 C CA . LEU A 1 138 ? 11.509 2.284 31.922 1.00 30.48 138 LEU A CA 1
ATOM 1005 C C . LEU A 1 138 ? 10.183 2.154 32.681 1.00 30.48 138 LEU A C 1
ATOM 1007 O O . LEU A 1 138 ? 10.228 2.134 33.912 1.00 30.48 138 LEU A O 1
ATOM 1011 N N . PRO A 1 139 ? 9.020 2.068 32.006 1.00 37.19 139 PRO A N 1
ATOM 1012 C CA . PRO A 1 139 ? 7.764 1.805 32.698 1.00 37.19 139 PRO A CA 1
ATOM 1013 C C . PRO A 1 139 ? 7.834 0.440 33.393 1.00 37.19 139 PRO A C 1
ATOM 1015 O O . PRO A 1 139 ? 8.396 -0.509 32.840 1.00 37.19 139 PRO A O 1
ATOM 1018 N N . GLU A 1 140 ? 7.254 0.330 34.591 1.00 38.25 140 GLU A N 1
ATOM 1019 C CA . GLU A 1 140 ? 7.209 -0.913 35.375 1.00 38.25 140 GLU A CA 1
ATOM 1020 C C . GLU A 1 140 ? 6.217 -1.929 34.774 1.00 38.25 140 GLU A C 1
ATOM 1022 O O . GLU A 1 140 ? 5.208 -2.295 35.377 1.00 38.25 140 GLU A O 1
ATOM 1027 N N . THR A 1 141 ? 6.506 -2.404 33.560 1.00 46.50 141 THR A N 1
ATOM 1028 C CA . THR A 1 141 ? 5.782 -3.521 32.945 1.00 46.50 141 THR A CA 1
ATOM 1029 C C . THR A 1 141 ? 5.973 -4.771 33.792 1.00 46.50 141 THR A C 1
ATOM 1031 O O . THR A 1 141 ? 7.101 -5.112 34.167 1.00 46.50 141 THR A O 1
ATOM 1034 N N . THR A 1 142 ? 4.885 -5.481 34.076 1.00 66.12 142 THR A N 1
ATOM 1035 C CA . THR A 1 142 ? 4.936 -6.664 34.950 1.00 66.12 142 THR A CA 1
ATOM 1036 C C . THR A 1 142 ? 5.787 -7.793 34.340 1.00 66.12 142 THR A C 1
ATOM 1038 O O . THR A 1 142 ? 5.937 -7.864 33.118 1.00 66.12 142 THR A O 1
ATOM 1041 N N . PRO A 1 143 ? 6.313 -8.745 35.141 1.00 51.81 143 PRO A N 1
ATOM 1042 C CA . PRO A 1 143 ? 7.027 -9.910 34.605 1.00 51.81 143 PRO A CA 1
ATOM 1043 C C . PRO A 1 143 ? 6.200 -10.736 33.604 1.00 51.81 143 PRO A C 1
ATOM 1045 O O . PRO A 1 143 ? 6.757 -11.327 32.681 1.00 51.81 143 PRO A O 1
ATOM 1048 N N . GLU A 1 144 ? 4.873 -10.744 33.761 1.00 52.91 144 GLU A N 1
ATOM 1049 C CA . GLU A 1 144 ? 3.916 -11.372 32.846 1.00 52.91 144 GLU A CA 1
ATOM 1050 C C . GLU A 1 144 ? 3.824 -10.614 31.509 1.00 52.91 144 GLU A C 1
ATOM 1052 O O . GLU A 1 144 ? 3.903 -11.221 30.441 1.00 52.91 144 GLU A O 1
ATOM 1057 N N . GLU A 1 145 ? 3.770 -9.282 31.550 1.00 48.28 145 GLU A N 1
ATOM 1058 C CA . GLU A 1 145 ? 3.784 -8.412 30.367 1.00 48.28 145 GLU A CA 1
ATOM 1059 C C . GLU A 1 145 ? 5.123 -8.476 29.607 1.00 48.28 145 GLU A C 1
ATOM 1061 O O . GLU A 1 145 ? 5.142 -8.559 28.376 1.00 48.28 145 GLU A O 1
ATOM 1066 N N . ALA A 1 146 ? 6.248 -8.540 30.324 1.00 48.38 146 ALA A N 1
ATOM 1067 C CA . ALA A 1 146 ? 7.572 -8.738 29.735 1.00 48.38 146 ALA A CA 1
ATOM 1068 C C . ALA A 1 146 ? 7.714 -10.123 29.065 1.00 48.38 146 ALA A C 1
ATOM 1070 O O . ALA A 1 146 ? 8.312 -10.237 27.989 1.00 48.38 146 ALA A O 1
ATOM 1071 N N . ALA A 1 147 ? 7.129 -11.173 29.658 1.00 53.56 147 ALA A N 1
ATOM 1072 C CA . ALA A 1 147 ? 7.079 -12.514 29.071 1.00 53.56 147 ALA A CA 1
ATOM 1073 C C . ALA A 1 147 ? 6.150 -12.582 27.842 1.00 53.56 147 ALA A C 1
ATOM 1075 O O . ALA A 1 147 ? 6.496 -13.218 26.836 1.00 53.56 147 ALA A O 1
ATOM 1076 N N . ALA A 1 148 ? 5.013 -11.879 27.878 1.00 55.97 148 ALA A N 1
ATOM 1077 C CA . ALA A 1 148 ? 4.126 -11.715 26.729 1.00 55.97 148 ALA A CA 1
ATOM 1078 C C . ALA A 1 148 ? 4.835 -10.978 25.578 1.00 55.97 148 ALA A C 1
ATOM 1080 O O . ALA A 1 148 ? 4.799 -11.444 24.438 1.00 55.97 148 ALA A O 1
ATOM 1081 N N . GLU A 1 149 ? 5.565 -9.894 25.865 1.00 54.28 149 GLU A N 1
ATOM 1082 C CA . GLU A 1 149 ? 6.334 -9.165 24.852 1.00 54.28 149 GLU A CA 1
ATOM 1083 C C . GLU A 1 149 ? 7.491 -10.001 24.274 1.00 54.28 149 GLU A C 1
ATOM 1085 O O . GLU A 1 149 ? 7.739 -9.975 23.065 1.00 54.28 149 GLU A O 1
ATOM 1090 N N . ALA A 1 150 ? 8.206 -10.770 25.103 1.00 48.16 150 ALA A N 1
ATOM 1091 C CA . ALA A 1 150 ? 9.229 -11.699 24.620 1.00 48.16 150 ALA A CA 1
ATOM 1092 C C . ALA A 1 150 ? 8.630 -12.742 23.657 1.00 48.16 150 ALA A C 1
ATOM 1094 O O . ALA A 1 150 ? 9.183 -12.979 22.580 1.00 48.16 150 ALA A O 1
ATOM 1095 N N . SER A 1 151 ? 7.459 -13.286 23.998 1.00 54.94 151 SER A N 1
ATOM 1096 C CA . SER A 1 151 ? 6.718 -14.239 23.162 1.00 54.94 151 SER A CA 1
ATOM 1097 C C . SER A 1 151 ? 6.231 -13.601 21.851 1.00 54.94 151 SER A C 1
ATOM 1099 O O . SER A 1 151 ? 6.411 -14.187 20.782 1.00 54.94 151 SER A O 1
ATOM 1101 N N . GLN A 1 152 ? 5.715 -12.365 21.899 1.00 56.16 152 GLN A N 1
ATOM 1102 C CA . GLN A 1 152 ? 5.379 -11.553 20.718 1.00 56.16 152 GLN A CA 1
ATOM 1103 C C . GLN A 1 152 ? 6.590 -11.343 19.802 1.00 56.16 152 GLN A C 1
ATOM 1105 O O . GLN A 1 152 ? 6.483 -11.561 18.596 1.00 56.16 152 GLN A O 1
ATOM 1110 N N . ARG A 1 153 ? 7.754 -10.967 20.351 1.00 56.19 153 ARG A N 1
ATOM 1111 C CA . ARG A 1 153 ? 8.986 -10.768 19.565 1.00 56.19 153 ARG A CA 1
ATOM 1112 C C . ARG A 1 153 ? 9.427 -12.049 18.851 1.00 56.19 153 ARG A C 1
ATOM 1114 O O . ARG A 1 153 ? 9.819 -11.983 17.687 1.00 56.19 153 ARG A O 1
ATOM 1121 N N . VAL A 1 154 ? 9.323 -13.207 19.509 1.00 55.94 154 VAL A N 1
ATOM 1122 C CA . VAL A 1 154 ? 9.621 -14.512 18.890 1.00 55.94 154 VAL A CA 1
ATOM 1123 C C . VAL A 1 154 ? 8.601 -14.855 17.797 1.00 55.94 154 VAL A C 1
ATOM 1125 O O . VAL A 1 154 ? 9.000 -15.279 16.713 1.00 55.94 154 VAL A O 1
ATOM 1128 N N . ALA A 1 155 ? 7.306 -14.612 18.022 1.00 54.31 155 ALA A N 1
ATOM 1129 C CA . ALA A 1 155 ? 6.265 -14.847 17.017 1.00 54.31 155 ALA A CA 1
ATOM 1130 C C . ALA A 1 155 ? 6.419 -13.943 15.777 1.00 54.31 155 ALA A C 1
ATOM 1132 O O . ALA A 1 155 ? 6.345 -14.430 14.649 1.00 54.31 155 ALA A O 1
ATOM 1133 N N . GLN A 1 156 ? 6.716 -12.654 15.969 1.00 52.62 156 GLN A N 1
ATOM 1134 C CA . GLN A 1 156 ? 6.993 -11.698 14.888 1.00 52.62 156 GLN A CA 1
ATOM 1135 C C . GLN A 1 156 ? 8.242 -12.103 14.082 1.00 52.62 156 GLN A C 1
ATOM 1137 O O . GLN A 1 156 ? 8.212 -12.103 12.849 1.00 52.62 156 GLN A O 1
ATOM 1142 N N . ALA A 1 157 ? 9.318 -12.539 14.751 1.00 51.28 157 ALA A N 1
ATOM 1143 C CA . ALA A 1 157 ? 10.515 -13.062 14.085 1.00 51.28 157 ALA A CA 1
ATOM 1144 C C . ALA A 1 157 ? 10.247 -14.371 13.310 1.00 51.28 157 ALA A C 1
ATOM 1146 O O . ALA A 1 157 ? 10.789 -14.573 12.221 1.00 51.28 157 ALA A O 1
ATOM 1147 N N . ALA A 1 158 ? 9.379 -15.246 13.830 1.00 49.62 158 ALA A N 1
ATOM 1148 C CA . ALA A 1 158 ? 8.957 -16.471 13.150 1.00 49.62 158 ALA A CA 1
ATOM 1149 C C . ALA A 1 158 ? 8.026 -16.201 11.950 1.00 49.62 158 ALA A C 1
ATOM 1151 O O . ALA A 1 158 ? 8.087 -16.921 10.951 1.00 49.62 158 ALA A O 1
ATOM 1152 N N . ALA A 1 159 ? 7.190 -15.159 12.011 1.00 49.81 159 ALA A N 1
ATOM 1153 C CA . ALA A 1 159 ? 6.361 -14.718 10.889 1.00 49.81 159 ALA A CA 1
ATOM 1154 C C . ALA A 1 159 ? 7.216 -14.151 9.741 1.00 49.81 159 ALA A C 1
ATOM 1156 O O . ALA A 1 159 ? 7.024 -14.536 8.587 1.00 49.81 159 ALA A O 1
ATOM 1157 N N . ALA A 1 160 ? 8.213 -13.318 10.061 1.00 47.88 160 ALA A N 1
ATOM 1158 C CA . ALA A 1 160 ? 9.094 -12.675 9.082 1.00 47.88 160 ALA A CA 1
ATOM 1159 C C . ALA A 1 160 ? 9.931 -13.652 8.223 1.00 47.88 160 ALA A C 1
ATOM 1161 O O . ALA A 1 160 ? 10.363 -13.282 7.132 1.00 47.88 160 ALA A O 1
ATOM 1162 N N . ASN A 1 161 ? 10.148 -14.888 8.691 1.00 39.59 161 ASN A N 1
ATOM 1163 C CA . ASN A 1 161 ? 10.987 -15.899 8.030 1.00 39.59 161 ASN A CA 1
ATOM 1164 C C . ASN A 1 161 ? 10.227 -16.889 7.122 1.00 39.59 161 ASN A C 1
ATOM 1166 O O . ASN A 1 161 ? 10.850 -17.759 6.511 1.00 39.59 161 ASN A O 1
ATOM 1170 N N . ARG A 1 162 ? 8.895 -16.791 6.992 1.00 44.53 162 ARG A N 1
ATOM 1171 C CA . ARG A 1 162 ? 8.129 -17.681 6.096 1.00 44.53 162 ARG A CA 1
ATOM 1172 C C . ARG A 1 162 ? 8.149 -17.156 4.658 1.00 44.53 162 ARG A C 1
ATOM 1174 O O . ARG A 1 162 ? 7.320 -16.342 4.264 1.00 44.53 162 ARG A O 1
ATOM 1181 N N . GLY A 1 163 ? 9.123 -17.633 3.882 1.00 37.38 163 GLY A N 1
ATOM 1182 C CA . GLY A 1 163 ? 9.349 -17.241 2.490 1.00 37.38 163 GLY A CA 1
ATOM 1183 C C . GLY A 1 163 ? 8.197 -17.598 1.545 1.00 37.38 163 GLY A C 1
ATOM 1184 O O . GLY A 1 163 ? 8.139 -18.706 1.022 1.00 37.38 163 GLY A O 1
ATOM 1185 N N . GLY A 1 164 ? 7.330 -16.622 1.280 1.00 38.78 164 GLY A N 1
ATOM 1186 C CA . GLY A 1 164 ? 6.343 -16.615 0.201 1.00 38.78 164 GLY A CA 1
ATOM 1187 C C . GLY A 1 164 ? 6.337 -15.257 -0.509 1.00 38.78 164 GLY A C 1
ATOM 1188 O O . GLY A 1 164 ? 6.891 -14.280 0.002 1.00 38.78 164 GLY A O 1
ATOM 1189 N N . GLY A 1 165 ? 5.734 -15.181 -1.699 1.00 55.34 165 GLY A N 1
ATOM 1190 C CA . GLY A 1 165 ? 5.627 -13.926 -2.452 1.00 55.34 165 GLY A CA 1
ATOM 1191 C C . GLY A 1 165 ? 4.875 -12.870 -1.641 1.00 55.34 165 GLY A C 1
ATOM 1192 O O . GLY A 1 165 ? 3.687 -13.036 -1.381 1.00 55.34 165 GLY A O 1
ATOM 1193 N N . ARG A 1 166 ? 5.572 -11.808 -1.213 1.00 74.69 166 ARG A N 1
ATOM 1194 C CA . ARG A 1 166 ? 5.054 -10.832 -0.239 1.00 74.69 166 ARG A CA 1
ATOM 1195 C C . ARG A 1 166 ? 3.777 -10.172 -0.767 1.00 74.69 166 ARG A C 1
ATOM 1197 O O . ARG A 1 166 ? 3.832 -9.383 -1.711 1.00 74.69 166 ARG A O 1
ATOM 1204 N N . ILE A 1 167 ? 2.646 -10.482 -0.134 1.00 90.81 167 ILE A N 1
ATOM 1205 C CA . ILE A 1 167 ? 1.374 -9.806 -0.381 1.00 90.81 167 ILE A CA 1
ATOM 1206 C C . ILE A 1 167 ? 1.496 -8.369 0.147 1.00 90.81 167 ILE A C 1
ATOM 1208 O O . ILE A 1 167 ? 1.935 -8.133 1.279 1.00 90.81 167 ILE A O 1
ATOM 1212 N N . TYR A 1 168 ? 1.142 -7.393 -0.685 1.00 92.62 168 TYR A N 1
ATOM 1213 C CA . TYR A 1 168 ? 1.208 -5.980 -0.335 1.00 92.62 168 TYR A CA 1
ATOM 1214 C C . TYR A 1 168 ? 0.314 -5.673 0.869 1.00 92.62 168 TYR A C 1
ATOM 1216 O O . TYR A 1 168 ? -0.835 -6.106 0.918 1.00 92.62 168 TYR A O 1
ATOM 1224 N N . GLY A 1 169 ? 0.853 -4.915 1.827 1.00 89.62 169 GLY A N 1
ATOM 1225 C CA . GLY A 1 169 ? 0.183 -4.533 3.070 1.00 89.62 169 GLY A CA 1
ATOM 1226 C C . GLY A 1 169 ? 0.679 -5.284 4.310 1.00 89.62 169 GLY A C 1
ATOM 1227 O O . GLY A 1 169 ? 0.821 -4.663 5.358 1.00 89.62 169 GLY A O 1
ATOM 1228 N N . HIS A 1 170 ? 1.050 -6.569 4.201 1.00 90.00 170 HIS A N 1
ATOM 1229 C CA . HIS A 1 170 ? 1.435 -7.385 5.371 1.00 90.00 170 HIS A CA 1
ATOM 1230 C C . HIS A 1 170 ? 2.611 -6.810 6.172 1.00 90.00 170 HIS A C 1
ATOM 1232 O O . HIS A 1 170 ? 2.705 -7.060 7.371 1.00 90.00 170 HIS A O 1
ATOM 1238 N N . SER A 1 171 ? 3.502 -6.034 5.540 1.00 85.69 171 SER A N 1
ATOM 1239 C CA . SER A 1 171 ? 4.643 -5.454 6.252 1.00 85.69 171 SER A CA 1
ATOM 1240 C C . SER A 1 171 ? 4.214 -4.531 7.392 1.00 85.69 171 SER A C 1
ATOM 1242 O O . SER A 1 171 ? 4.848 -4.602 8.438 1.00 85.69 171 SER A O 1
ATOM 1244 N N . LEU A 1 172 ? 3.119 -3.770 7.249 1.00 85.38 172 LEU A N 1
ATOM 1245 C CA . LEU A 1 172 ? 2.710 -2.728 8.206 1.00 85.38 172 LEU A CA 1
ATOM 1246 C C . LEU A 1 172 ? 2.452 -3.247 9.630 1.00 85.38 172 LEU A C 1
ATOM 1248 O O . LEU A 1 172 ? 2.625 -2.527 10.609 1.00 85.38 172 LEU A O 1
ATOM 1252 N N . PHE A 1 173 ? 2.065 -4.517 9.756 1.00 85.50 173 PHE A N 1
ATOM 1253 C CA . PHE A 1 173 ? 1.850 -5.184 11.045 1.00 85.50 173 PHE A CA 1
ATOM 1254 C C . PHE A 1 173 ? 3.132 -5.811 11.635 1.00 85.50 173 PHE A C 1
ATOM 1256 O O . PHE A 1 173 ? 3.087 -6.466 12.673 1.00 85.50 173 PHE A O 1
ATOM 1263 N N . THR A 1 174 ? 4.276 -5.663 10.956 1.00 77.44 174 THR A N 1
ATOM 1264 C CA . THR A 1 174 ? 5.557 -6.329 11.280 1.00 77.44 174 THR A CA 1
ATOM 1265 C C . THR A 1 174 ? 6.762 -5.380 11.276 1.00 77.44 174 THR A C 1
ATOM 1267 O O . THR A 1 174 ? 7.740 -5.627 11.978 1.00 77.44 174 THR A O 1
ATOM 1270 N N . ASP A 1 175 ? 6.696 -4.278 10.522 1.00 74.12 175 ASP A N 1
ATOM 1271 C CA . ASP A 1 175 ? 7.746 -3.257 10.394 1.00 74.12 175 ASP A CA 1
ATOM 1272 C C . ASP A 1 175 ? 7.669 -2.156 11.471 1.00 74.12 175 ASP A C 1
ATOM 1274 O O . ASP A 1 175 ? 8.518 -1.265 11.503 1.00 74.12 175 ASP A O 1
ATOM 1278 N N . LYS A 1 176 ? 6.699 -2.268 12.392 1.00 66.94 176 LYS A N 1
ATOM 1279 C CA . LYS A 1 176 ? 6.398 -1.318 13.479 1.00 66.94 176 LYS A CA 1
ATOM 1280 C C . LYS A 1 176 ? 5.975 0.078 13.002 1.00 66.94 176 LYS A C 1
ATOM 1282 O O . LYS A 1 176 ? 6.148 1.046 13.731 1.00 66.94 176 LYS A O 1
ATOM 1287 N N . THR A 1 177 ? 5.391 0.193 11.808 1.00 67.56 177 THR A N 1
ATOM 1288 C CA . THR A 1 177 ? 4.725 1.442 11.380 1.00 67.56 177 THR A CA 1
ATOM 1289 C C . THR A 1 177 ? 3.395 1.701 12.098 1.00 67.56 177 THR A C 1
ATOM 1291 O O . THR A 1 177 ? 2.910 2.830 12.087 1.00 67.56 177 THR A O 1
ATOM 1294 N N . LEU A 1 178 ? 2.819 0.680 12.745 1.00 68.94 178 LEU A N 1
ATOM 1295 C CA . LEU A 1 178 ? 1.664 0.788 13.636 1.00 68.94 178 LEU A CA 1
ATOM 1296 C C . LEU A 1 178 ? 2.102 0.631 15.099 1.00 68.94 178 LEU A C 1
ATOM 1298 O O . LEU A 1 178 ? 2.265 -0.497 15.576 1.00 68.94 178 LEU A O 1
ATOM 1302 N N . ASP A 1 179 ? 2.259 1.758 15.798 1.00 67.50 179 ASP A N 1
ATOM 1303 C CA . ASP A 1 179 ? 2.494 1.802 17.247 1.00 67.50 179 ASP A CA 1
ATOM 1304 C C . ASP A 1 179 ? 1.334 1.167 18.037 1.00 67.50 179 ASP A C 1
ATOM 1306 O O . ASP A 1 179 ? 0.183 1.128 17.590 1.00 67.50 179 ASP A O 1
ATOM 1310 N N . ILE A 1 180 ? 1.643 0.652 19.230 1.00 67.75 180 ILE A N 1
ATOM 1311 C CA . ILE A 1 180 ? 0.706 -0.079 20.095 1.00 67.75 180 ILE A CA 1
ATOM 1312 C C . ILE A 1 180 ? 0.767 0.526 21.496 1.00 67.75 180 ILE A C 1
ATOM 1314 O O . ILE A 1 180 ? 1.799 0.454 22.164 1.00 67.75 180 ILE A O 1
ATOM 1318 N N . PHE A 1 181 ? -0.348 1.076 21.972 1.00 64.06 181 PHE A N 1
ATOM 1319 C CA . PHE A 1 181 ? -0.425 1.663 23.310 1.00 64.06 181 PHE A CA 1
ATOM 1320 C C . PHE A 1 181 ? -0.771 0.566 24.325 1.00 64.06 181 PHE A C 1
ATOM 1322 O O . PHE A 1 181 ? -1.904 0.087 24.352 1.00 64.06 181 PHE A O 1
ATOM 1329 N N . ARG A 1 182 ? 0.185 0.114 25.146 1.00 57.88 182 ARG A N 1
ATOM 1330 C CA . ARG A 1 182 ? -0.118 -0.869 26.209 1.00 57.88 182 ARG A CA 1
ATOM 1331 C C . ARG A 1 182 ? -0.842 -0.215 27.385 1.00 57.88 182 ARG A C 1
ATOM 1333 O O . ARG A 1 182 ? -1.874 -0.716 27.824 1.00 57.88 182 ARG A O 1
ATOM 1340 N N . THR A 1 183 ? -0.349 0.943 27.808 1.00 59.28 183 THR A N 1
ATOM 1341 C CA . THR A 1 183 ? -0.922 1.812 28.844 1.00 59.28 183 THR A CA 1
ATOM 1342 C C . THR A 1 183 ? -1.517 3.085 28.211 1.00 59.28 183 THR A C 1
ATOM 1344 O O . THR A 1 183 ? -1.854 3.099 27.024 1.00 59.28 183 THR A O 1
ATOM 1347 N N . THR A 1 184 ? -1.701 4.152 28.999 1.00 57.41 184 THR A N 1
ATOM 1348 C CA . THR A 1 184 ? -2.080 5.503 28.520 1.00 57.41 184 THR A CA 1
ATOM 1349 C C . THR A 1 184 ? -0.871 6.457 28.491 1.00 57.41 184 THR A C 1
ATOM 1351 O O . THR A 1 184 ? -1.002 7.626 28.136 1.00 57.41 184 THR A O 1
ATOM 1354 N N . ASP A 1 185 ? 0.328 5.973 28.828 1.00 54.72 185 ASP A N 1
ATOM 1355 C CA . ASP A 1 185 ? 1.504 6.818 29.051 1.00 54.72 185 ASP A CA 1
ATOM 1356 C C . ASP A 1 185 ? 1.949 7.511 27.752 1.00 54.72 185 ASP A C 1
ATOM 1358 O O . ASP A 1 185 ? 2.349 6.875 26.778 1.00 54.72 185 ASP A O 1
ATOM 1362 N N . GLY A 1 186 ? 1.814 8.840 27.721 1.00 56.31 186 GLY A N 1
ATOM 1363 C CA . GLY A 1 186 ? 2.054 9.674 26.535 1.00 56.31 186 GLY A CA 1
ATOM 1364 C C . GLY A 1 186 ? 0.950 9.645 25.464 1.00 56.31 186 GLY A C 1
ATOM 1365 O O . GLY A 1 186 ? 1.011 10.431 24.518 1.00 56.31 186 GLY A O 1
ATOM 1366 N N . ALA A 1 187 ? -0.077 8.801 25.602 1.00 64.56 187 ALA A N 1
ATOM 1367 C CA . ALA A 1 187 ? -1.124 8.602 24.600 1.00 64.56 187 ALA A CA 1
ATOM 1368 C C . ALA A 1 187 ? -2.386 9.430 24.913 1.00 64.56 187 ALA A C 1
ATOM 1370 O O . ALA A 1 187 ? -3.225 9.035 25.722 1.00 64.56 187 ALA A O 1
ATOM 1371 N N . GLN A 1 188 ? -2.565 10.574 24.242 1.00 76.06 188 GLN A N 1
ATOM 1372 C CA . GLN A 1 188 ? -3.802 11.352 24.382 1.00 76.06 188 GLN A CA 1
ATOM 1373 C C . GLN A 1 188 ? -4.985 10.658 23.695 1.00 76.06 188 GLN A C 1
ATOM 1375 O O . GLN A 1 188 ? -4.956 10.381 22.495 1.00 76.06 188 GLN A O 1
ATOM 1380 N N . ALA A 1 189 ? -6.057 10.424 24.455 1.00 84.44 189 ALA A N 1
ATOM 1381 C CA . ALA A 1 189 ? -7.295 9.866 23.929 1.00 84.44 189 ALA A CA 1
ATOM 1382 C C . ALA A 1 189 ? -7.961 10.822 22.916 1.00 84.44 189 ALA A C 1
ATOM 1384 O O . ALA A 1 189 ? -8.154 11.999 23.234 1.00 84.44 189 ALA A O 1
ATOM 1385 N N . PRO A 1 190 ? -8.355 10.348 21.717 1.00 85.62 190 PRO A N 1
ATOM 1386 C CA . PRO A 1 190 ? -9.039 11.185 20.739 1.00 85.62 190 PRO A CA 1
ATOM 1387 C C . PRO A 1 190 ? -10.465 11.525 21.193 1.00 85.62 190 PRO A C 1
ATOM 1389 O O . PRO A 1 190 ? -11.108 10.769 21.918 1.00 85.62 190 PRO A O 1
ATOM 1392 N N . ASP A 1 191 ? -11.018 12.622 20.674 1.00 89.19 191 ASP A N 1
ATOM 1393 C CA . ASP A 1 191 ? -12.386 13.084 20.972 1.00 89.19 191 ASP A CA 1
ATOM 1394 C C . ASP A 1 191 ? -13.499 12.081 20.567 1.00 89.19 191 ASP A C 1
ATOM 1396 O O . ASP A 1 191 ? -14.650 12.193 21.009 1.00 89.19 191 ASP A O 1
ATOM 1400 N N . THR A 1 192 ? -13.145 11.076 19.757 1.00 87.88 192 THR A N 1
ATOM 1401 C CA . THR A 1 192 ? -13.967 9.923 19.355 1.00 87.88 192 THR A CA 1
ATOM 1402 C C . THR A 1 192 ? -13.942 8.747 20.340 1.00 87.88 192 THR A C 1
ATOM 1404 O O . THR A 1 192 ? -14.807 7.879 20.233 1.00 87.88 192 THR A O 1
ATOM 1407 N N . TYR A 1 193 ? -13.002 8.695 21.294 1.00 90.19 193 TYR A N 1
ATOM 1408 C CA . TYR A 1 193 ? -12.874 7.589 22.254 1.00 90.19 193 TYR A CA 1
ATOM 1409 C C . TYR A 1 193 ? -14.149 7.405 23.080 1.00 90.19 193 TYR A C 1
ATOM 1411 O O . TYR A 1 193 ? -14.673 8.379 23.623 1.00 90.19 193 TYR A O 1
ATOM 1419 N N . VAL A 1 194 ? -14.624 6.162 23.209 1.00 92.25 194 VAL A N 1
ATOM 1420 C CA . VAL A 1 194 ? -15.865 5.825 23.922 1.00 92.25 194 VAL A CA 1
ATOM 1421 C C . VAL A 1 194 ? -15.571 5.447 25.376 1.00 92.25 194 VAL A C 1
ATOM 1423 O O . VAL A 1 194 ? -14.988 4.391 25.666 1.00 92.25 194 VAL A O 1
ATOM 1426 N N . LEU A 1 195 ? -16.024 6.308 26.289 1.00 93.44 195 LEU A N 1
ATOM 1427 C CA . LEU A 1 195 ? -15.878 6.137 27.732 1.00 93.44 195 LEU A CA 1
ATOM 1428 C C . LEU A 1 195 ? -16.621 4.894 28.241 1.00 93.44 195 LEU A C 1
ATOM 1430 O O . LEU A 1 195 ? -17.685 4.521 27.737 1.00 93.44 195 LEU A O 1
ATOM 1434 N N . GLY A 1 196 ? -16.080 4.273 29.284 1.00 93.56 196 GLY A N 1
ATOM 1435 C CA . GLY A 1 196 ? -16.617 3.057 29.884 1.00 93.56 196 GLY A CA 1
ATOM 1436 C C . GLY A 1 196 ? -16.135 2.837 31.314 1.00 93.56 196 GLY A C 1
ATOM 1437 O O . GLY A 1 196 ? -15.325 3.589 31.845 1.00 93.56 196 GLY A O 1
ATOM 1438 N N . GLU A 1 197 ? -16.666 1.797 31.952 1.00 93.88 197 GLU A N 1
ATOM 1439 C CA . GLU A 1 197 ? -16.293 1.420 33.318 1.00 93.88 197 GLU A CA 1
ATOM 1440 C C . GLU A 1 197 ? -14.782 1.203 33.470 1.00 93.88 197 GLU A C 1
ATOM 1442 O O . GLU A 1 197 ? -14.128 0.599 32.620 1.00 93.88 197 GLU A O 1
ATOM 1447 N N . GLY A 1 198 ? -14.227 1.698 34.573 1.00 91.94 198 GLY A N 1
ATOM 1448 C CA . GLY A 1 198 ? -12.816 1.544 34.897 1.00 91.94 198 GLY A CA 1
ATOM 1449 C C . GLY A 1 198 ? -11.864 2.549 34.243 1.00 91.94 198 GLY A C 1
ATOM 1450 O O . GLY A 1 198 ? -10.727 2.599 34.713 1.00 91.94 198 GLY A O 1
ATOM 1451 N N . ASP A 1 199 ? -12.301 3.347 33.256 1.00 94.00 199 ASP A N 1
ATOM 1452 C CA . ASP A 1 199 ? -11.548 4.522 32.777 1.00 94.00 199 ASP A CA 1
ATOM 1453 C C . ASP A 1 199 ? -11.380 5.550 33.903 1.00 94.00 199 ASP A C 1
ATOM 1455 O O . ASP A 1 199 ? -12.254 5.685 34.760 1.00 94.00 199 ASP A O 1
ATOM 1459 N N . GLU A 1 200 ? -10.319 6.348 33.848 1.00 93.50 200 GLU A N 1
ATOM 1460 C CA . GLU A 1 200 ? -10.069 7.456 34.765 1.00 93.50 200 GLU A CA 1
ATOM 1461 C C . GLU A 1 200 ? -9.997 8.790 34.018 1.00 93.50 200 GLU A C 1
ATOM 1463 O O . GLU A 1 200 ? -9.117 9.012 33.180 1.00 93.50 200 GLU A O 1
ATOM 1468 N N . VAL A 1 201 ? -10.954 9.673 34.319 1.00 94.44 201 VAL A N 1
ATOM 1469 C CA . VAL A 1 201 ? -11.055 11.015 33.737 1.00 94.44 201 VAL A CA 1
ATOM 1470 C C . VAL A 1 201 ? -10.479 12.055 34.691 1.00 94.44 201 VAL A C 1
ATOM 1472 O O . VAL A 1 201 ? -10.699 11.994 35.903 1.00 94.44 201 VAL A O 1
ATOM 1475 N N . HIS A 1 202 ? -9.777 13.035 34.129 1.00 94.88 202 HIS A N 1
ATOM 1476 C CA . HIS A 1 202 ? -9.316 14.219 34.843 1.00 94.88 202 HIS A CA 1
ATOM 1477 C C . HIS A 1 202 ? -10.009 15.455 34.281 1.00 94.88 202 HIS A C 1
ATOM 1479 O O . HIS A 1 202 ? -10.060 15.662 33.064 1.00 94.88 202 HIS A O 1
ATOM 1485 N N . ILE A 1 203 ? -10.591 16.244 35.180 1.00 95.00 203 ILE A N 1
ATOM 1486 C CA . ILE A 1 203 ? -11.382 17.424 34.857 1.00 95.00 203 ILE A CA 1
ATOM 1487 C C . ILE A 1 203 ? -10.749 18.623 35.563 1.00 95.00 203 ILE A C 1
ATOM 1489 O O . ILE A 1 203 ? -10.889 18.769 36.776 1.00 95.00 203 ILE A O 1
ATOM 1493 N N . THR A 1 204 ? -10.077 19.480 34.797 1.00 94.88 204 THR A N 1
ATOM 1494 C CA . THR A 1 204 ? -9.463 20.721 35.295 1.00 94.88 204 THR A CA 1
ATOM 1495 C C . THR A 1 204 ? -10.366 21.899 34.955 1.00 94.88 204 THR A C 1
ATOM 1497 O O . THR A 1 204 ? -10.645 22.152 33.778 1.00 94.88 204 THR A O 1
ATOM 1500 N N . ILE A 1 205 ? -10.794 22.648 35.971 1.00 94.62 205 ILE A N 1
ATOM 1501 C CA . ILE A 1 205 ? -11.492 23.931 35.828 1.00 94.62 205 ILE A CA 1
ATOM 1502 C C . ILE A 1 205 ? -10.535 25.048 36.243 1.00 94.62 205 ILE A C 1
ATOM 1504 O O . ILE A 1 205 ? -9.894 24.949 37.290 1.00 94.62 205 ILE A O 1
ATOM 1508 N N . PHE A 1 206 ? -10.457 26.117 35.450 1.00 92.12 206 PHE A N 1
ATOM 1509 C CA . PHE A 1 206 ? -9.533 27.229 35.683 1.00 92.12 206 PHE A CA 1
ATOM 1510 C C . PHE A 1 206 ? -10.192 28.614 35.567 1.00 92.12 206 PHE A C 1
ATOM 1512 O O . PHE A 1 206 ? -11.280 28.790 35.022 1.00 92.12 206 PHE A O 1
ATOM 1519 N N . GLY A 1 207 ? -9.517 29.644 36.083 1.00 90.19 207 GLY A N 1
ATOM 1520 C CA . GLY A 1 207 ? -10.026 31.017 36.097 1.00 90.19 207 GLY A CA 1
ATOM 1521 C C . GLY A 1 207 ? -10.763 31.368 37.390 1.00 90.19 207 GLY A C 1
ATOM 1522 O O . GLY A 1 207 ? -10.130 31.441 38.441 1.00 90.19 207 GLY A O 1
ATOM 1523 N N . ALA A 1 208 ? -12.067 31.662 37.296 1.00 88.06 208 ALA A N 1
ATOM 1524 C CA . ALA A 1 208 ? -12.876 32.156 38.422 1.00 88.06 208 ALA A CA 1
ATOM 1525 C C . ALA A 1 208 ? -13.184 31.072 39.471 1.00 88.06 208 ALA A C 1
ATOM 1527 O O . ALA A 1 208 ? -13.306 31.379 40.654 1.00 88.06 208 ALA A O 1
ATOM 1528 N N . SER A 1 209 ? -13.254 29.814 39.036 1.00 89.88 209 SER A N 1
ATOM 1529 C CA . SER A 1 209 ? -13.136 28.629 39.887 1.00 89.88 209 SER A CA 1
ATOM 1530 C C . SER A 1 209 ? -11.836 27.915 39.534 1.00 89.88 209 SER A C 1
ATOM 1532 O O . SER A 1 209 ? -11.424 27.934 38.374 1.00 89.88 209 SER A O 1
ATOM 1534 N N . GLN A 1 210 ? -11.204 27.277 40.516 1.00 90.94 210 GLN A N 1
ATOM 1535 C CA . GLN A 1 210 ? -10.019 26.443 40.310 1.00 90.94 210 GLN A CA 1
ATOM 1536 C C . GLN A 1 210 ? -10.241 25.115 41.026 1.00 90.94 210 GLN A C 1
ATOM 1538 O O . GLN A 1 210 ? -10.450 25.096 42.239 1.00 90.94 210 GLN A O 1
ATOM 1543 N N . THR A 1 211 ? -10.281 24.018 40.273 1.00 92.00 211 THR A N 1
ATOM 1544 C CA . THR A 1 211 ? -10.400 22.668 40.833 1.00 92.00 211 THR A CA 1
ATOM 1545 C C . THR A 1 211 ? -9.916 21.631 39.827 1.00 92.00 211 THR A C 1
ATOM 1547 O O . THR A 1 211 ? -10.165 21.764 38.628 1.00 92.00 211 THR A O 1
ATOM 1550 N N . ASP A 1 212 ? -9.266 20.595 40.340 1.00 94.00 212 ASP A N 1
ATOM 1551 C CA . ASP A 1 212 ? -8.818 19.427 39.597 1.00 94.00 212 ASP A CA 1
ATOM 1552 C C . ASP A 1 212 ? -9.541 18.206 40.169 1.00 94.00 212 ASP A C 1
ATOM 1554 O O . ASP A 1 212 ? -9.427 17.886 41.356 1.00 94.00 212 ASP A O 1
ATOM 1558 N N . ILE A 1 213 ? -10.363 17.569 39.336 1.00 94.19 213 ILE A N 1
ATOM 1559 C CA . ILE A 1 213 ? -11.236 16.460 39.721 1.00 94.19 213 ILE A CA 1
ATOM 1560 C C . ILE A 1 213 ? -10.806 15.232 38.922 1.00 94.19 213 ILE A C 1
ATOM 1562 O O . ILE A 1 213 ? -11.172 15.067 37.758 1.00 94.19 213 ILE A O 1
ATOM 1566 N N . GLN A 1 214 ? -10.032 14.362 39.566 1.00 95.69 214 GLN A N 1
ATOM 1567 C CA . GLN A 1 214 ? -9.685 13.039 39.056 1.00 95.69 214 GLN A CA 1
ATOM 1568 C C . GLN A 1 214 ? -10.703 12.016 39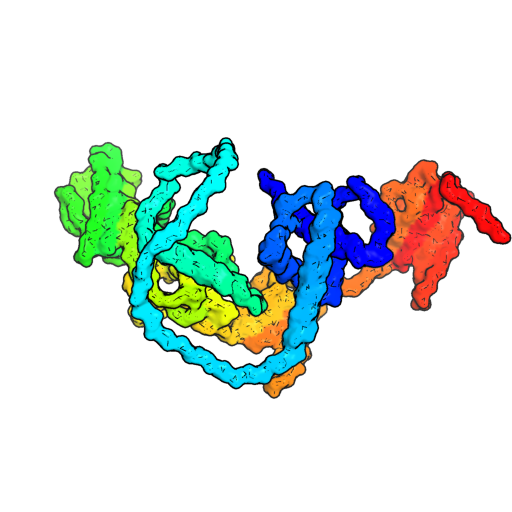.574 1.00 95.69 214 GLN A C 1
ATOM 1570 O O . GLN A 1 214 ? -10.858 11.866 40.787 1.00 95.69 214 GLN A O 1
ATOM 1575 N N . GLN A 1 215 ? -11.426 11.336 38.678 1.00 94.56 215 GLN A N 1
ATOM 1576 C CA . GLN A 1 215 ? -12.360 10.272 39.061 1.00 94.56 215 GLN A CA 1
ATOM 1577 C C . GLN A 1 215 ? -12.383 9.112 38.067 1.00 94.56 215 GLN A C 1
ATOM 1579 O O . GLN A 1 215 ? -12.425 9.287 36.849 1.00 94.56 215 GLN A O 1
ATOM 1584 N N . ARG A 1 216 ? -12.444 7.902 38.626 1.00 95.75 216 ARG A N 1
ATOM 1585 C CA . ARG A 1 216 ? -12.635 6.659 37.884 1.00 95.75 216 ARG A CA 1
ATOM 1586 C C . ARG A 1 216 ? -14.120 6.394 37.637 1.00 95.75 216 ARG A C 1
ATOM 1588 O O . ARG A 1 216 ? -14.924 6.483 38.564 1.00 95.75 216 ARG A O 1
ATOM 1595 N N . ILE A 1 217 ? -14.480 6.038 36.406 1.00 96.50 217 ILE A N 1
ATOM 1596 C CA . ILE A 1 217 ? -15.851 5.690 36.020 1.00 96.50 217 ILE A CA 1
ATOM 1597 C C . ILE A 1 217 ? -16.242 4.374 36.706 1.00 96.50 217 ILE A C 1
ATOM 1599 O O . ILE A 1 217 ? -15.611 3.332 36.503 1.00 96.50 217 ILE A O 1
ATOM 1603 N N . ALA A 1 218 ? -17.291 4.422 37.525 1.00 96.19 218 ALA A N 1
ATOM 1604 C CA . ALA A 1 218 ? -17.789 3.288 38.295 1.00 96.19 218 ALA A CA 1
ATOM 1605 C C . ALA A 1 218 ? -18.432 2.199 37.398 1.00 96.19 218 ALA A C 1
ATOM 1607 O O . ALA A 1 218 ? -18.752 2.465 36.237 1.00 96.19 218 ALA A O 1
ATOM 1608 N N . PRO A 1 219 ? -18.681 0.973 37.911 1.00 94.25 219 PRO A N 1
ATOM 1609 C CA . PRO A 1 219 ? -19.304 -0.113 37.135 1.00 94.25 219 PRO A CA 1
ATOM 1610 C C . PRO A 1 219 ? -20.714 0.204 36.601 1.00 94.25 219 PRO A C 1
ATOM 1612 O O . PRO A 1 219 ? -21.128 -0.320 35.567 1.00 94.25 219 PRO A O 1
ATOM 1615 N N . ASP A 1 220 ? -21.443 1.105 37.267 1.00 94.19 220 ASP A N 1
ATOM 1616 C CA . ASP A 1 220 ? -22.727 1.645 36.790 1.00 94.19 220 ASP A CA 1
ATOM 1617 C C . ASP A 1 220 ? -22.583 2.676 35.648 1.00 94.19 220 ASP A C 1
ATOM 1619 O O . ASP A 1 220 ? -23.577 3.165 35.111 1.00 94.19 220 ASP A O 1
ATOM 1623 N N . GLY A 1 221 ? -21.347 2.978 35.241 1.00 94.38 221 GLY A N 1
ATOM 1624 C CA . GLY A 1 221 ? -21.020 3.889 34.154 1.00 94.38 221 GLY A CA 1
ATOM 1625 C C . GLY A 1 221 ? -20.982 5.367 34.534 1.00 94.38 221 GLY A C 1
ATOM 1626 O O . GLY A 1 221 ? -21.017 6.205 33.627 1.00 94.38 221 GLY A O 1
ATOM 1627 N N . SER A 1 222 ? -20.940 5.698 35.830 1.00 96.75 222 SER A N 1
ATOM 1628 C CA . SER A 1 222 ? -21.003 7.079 36.325 1.00 96.75 222 SER A CA 1
ATOM 1629 C C . SER A 1 222 ? -19.760 7.569 37.078 1.00 96.75 222 SER A C 1
ATOM 1631 O O . SER A 1 222 ? -18.928 6.784 37.531 1.00 96.75 222 SER A O 1
ATOM 1633 N N . ILE A 1 223 ? -19.663 8.893 37.218 1.00 97.06 223 ILE A N 1
ATOM 1634 C CA . ILE A 1 223 ? -18.797 9.601 38.171 1.00 97.06 223 ILE A CA 1
ATOM 1635 C C . ILE A 1 223 ? -19.652 10.457 39.122 1.00 97.06 223 ILE A C 1
ATOM 1637 O O . ILE A 1 223 ? -20.815 10.761 38.834 1.00 97.06 223 ILE A O 1
ATOM 1641 N N . GLN A 1 224 ? -19.078 10.860 40.255 1.00 95.56 224 GLN A N 1
ATOM 1642 C CA . GLN A 1 224 ? -19.753 11.611 41.316 1.00 95.56 224 GLN A CA 1
ATOM 1643 C C . GLN A 1 224 ? -18.832 12.718 41.875 1.00 95.56 224 GLN A C 1
ATOM 1645 O O . GLN A 1 224 ? -18.244 12.548 42.949 1.00 95.56 224 GLN A O 1
ATOM 1650 N N . PRO A 1 225 ? -18.668 13.854 41.170 1.00 93.12 225 PRO A N 1
ATOM 1651 C CA . PRO A 1 225 ? -17.895 14.987 41.678 1.00 93.12 225 PRO A CA 1
ATOM 1652 C C . PRO A 1 225 ? -18.487 15.545 42.981 1.00 93.12 225 PRO A C 1
ATOM 1654 O O . PRO A 1 225 ? -19.703 15.529 43.187 1.00 93.12 225 PRO A O 1
ATOM 1657 N N . ALA A 1 226 ? -17.630 16.043 43.875 1.00 88.06 226 ALA A N 1
ATOM 1658 C CA . ALA A 1 226 ? -18.067 16.578 45.163 1.00 88.06 226 ALA A CA 1
ATOM 1659 C C . ALA A 1 226 ? -18.995 17.794 44.974 1.00 88.06 226 ALA A C 1
ATOM 1661 O O . ALA A 1 226 ? -18.709 18.685 44.181 1.00 88.06 226 ALA A O 1
ATOM 1662 N N . GLY A 1 227 ? -20.119 17.825 45.696 1.00 86.44 227 GLY A N 1
ATOM 1663 C CA . GLY A 1 227 ? -21.123 18.892 45.577 1.00 86.44 227 GLY A CA 1
ATOM 1664 C C . GLY A 1 227 ? -21.981 18.851 44.302 1.00 86.44 227 GLY A C 1
ATOM 1665 O O . GLY A 1 227 ? -22.817 19.733 44.120 1.00 86.44 227 GLY A O 1
ATOM 1666 N N . VAL A 1 228 ? -21.818 17.840 43.440 1.00 90.62 228 VAL A N 1
ATOM 1667 C CA . VAL A 1 228 ? -22.542 17.705 42.164 1.00 90.62 228 VAL A CA 1
ATOM 1668 C C . VAL A 1 228 ? -23.323 16.388 42.120 1.00 90.62 228 VAL A C 1
ATOM 1670 O O . VAL A 1 228 ? -22.992 15.415 42.803 1.00 90.62 228 VAL A O 1
ATOM 1673 N N . SER A 1 229 ? -24.400 16.353 41.330 1.00 89.94 229 SER A N 1
ATOM 1674 C CA . SER A 1 229 ? -25.161 15.133 41.057 1.00 89.94 229 SER A CA 1
ATOM 1675 C C . SER A 1 229 ? -24.352 14.115 40.234 1.00 89.94 229 SER A C 1
ATOM 1677 O O . SER A 1 229 ? -23.270 14.391 39.715 1.00 89.94 229 SER A O 1
ATOM 1679 N N . ARG A 1 230 ? -24.879 12.891 40.146 1.00 94.19 230 ARG A N 1
ATOM 1680 C CA . ARG A 1 230 ? -24.242 11.780 39.436 1.00 94.19 230 ARG A CA 1
ATOM 1681 C C . ARG A 1 230 ? -24.206 12.033 37.927 1.00 94.19 230 ARG A C 1
ATOM 1683 O O . ARG A 1 230 ? -25.245 12.317 37.335 1.00 94.19 230 ARG A O 1
ATOM 1690 N N . ILE A 1 231 ? -23.044 11.844 37.303 1.00 96.25 231 ILE A N 1
ATOM 1691 C CA . ILE A 1 231 ? -22.841 12.059 35.864 1.00 96.25 231 ILE A CA 1
ATOM 1692 C C . ILE A 1 231 ? -22.597 10.711 35.182 1.00 96.25 231 ILE A C 1
ATOM 1694 O O . ILE A 1 231 ? -21.584 10.068 35.441 1.00 96.25 231 ILE A O 1
ATOM 1698 N N . PHE A 1 232 ? -23.509 10.270 34.314 1.00 96.81 232 PHE A N 1
ATOM 1699 C CA . PHE A 1 232 ? -23.338 9.041 33.528 1.00 96.81 232 PHE A CA 1
ATOM 1700 C C . PHE A 1 232 ? -22.527 9.323 32.259 1.00 96.81 232 PHE A C 1
ATOM 1702 O O . PHE A 1 232 ? -22.868 10.224 31.493 1.00 96.81 232 PHE A O 1
ATOM 1709 N N . LEU A 1 233 ? -21.456 8.553 32.048 1.00 96.25 233 LEU A N 1
ATOM 1710 C CA . LEU A 1 233 ? -20.474 8.762 30.976 1.00 96.25 233 LEU A CA 1
ATOM 1711 C C . LEU A 1 233 ? -20.273 7.537 30.068 1.00 96.25 233 LEU A C 1
ATOM 1713 O O . LEU A 1 233 ? -19.868 7.691 28.918 1.00 96.25 233 LEU A O 1
ATOM 1717 N N . LYS A 1 234 ? -20.560 6.325 30.559 1.00 94.56 234 LYS A N 1
ATOM 1718 C CA . LYS A 1 234 ? -20.409 5.067 29.807 1.00 94.56 234 LYS A CA 1
ATOM 1719 C C . LYS A 1 234 ? -21.198 5.092 28.492 1.00 94.56 234 LYS A C 1
ATOM 1721 O O . LYS A 1 234 ? -22.408 5.299 28.491 1.00 94.56 234 LYS A O 1
ATOM 1726 N N . GLY A 1 235 ? -20.504 4.845 27.381 1.00 91.94 235 GLY A N 1
ATOM 1727 C CA . GLY A 1 235 ? -21.062 4.864 26.026 1.00 91.94 235 GLY A CA 1
ATOM 1728 C C . GLY A 1 235 ? -21.042 6.231 25.329 1.00 91.94 235 GLY A C 1
ATOM 1729 O O . GLY A 1 235 ? -21.338 6.285 24.137 1.00 91.94 235 GLY A O 1
ATOM 1730 N N . LEU A 1 236 ? -20.667 7.316 26.017 1.00 95.19 236 LEU A N 1
ATOM 1731 C CA . LEU A 1 236 ? -20.431 8.619 25.386 1.00 95.19 236 LEU A CA 1
ATOM 1732 C C . LEU A 1 236 ? -19.025 8.681 24.780 1.00 95.19 236 LEU A C 1
ATOM 1734 O O . LEU A 1 236 ? -18.077 8.131 25.345 1.00 95.19 236 LEU A O 1
ATOM 1738 N N . THR A 1 237 ? -18.856 9.414 23.676 1.00 94.44 237 THR A N 1
ATOM 1739 C CA . THR A 1 237 ? -17.505 9.803 23.238 1.00 94.44 237 THR A CA 1
ATOM 1740 C C . THR A 1 237 ? -16.922 10.872 24.165 1.00 94.44 237 THR A C 1
ATOM 1742 O O . THR A 1 237 ? -17.673 11.631 24.782 1.00 94.44 237 THR A O 1
ATOM 1745 N N . LEU A 1 238 ? -15.596 11.011 24.226 1.00 93.25 238 LEU A N 1
ATOM 1746 C CA . LEU A 1 238 ? -14.928 12.052 25.018 1.00 93.25 238 LEU A CA 1
ATOM 1747 C C . LEU A 1 238 ? -15.448 13.472 24.685 1.00 93.25 238 LEU A C 1
ATOM 1749 O O . LEU A 1 238 ? -15.714 14.261 25.594 1.00 93.25 238 LEU A O 1
ATOM 1753 N N . ALA A 1 239 ? -15.717 13.770 23.408 1.00 94.25 239 ALA A N 1
ATOM 1754 C CA . ALA A 1 239 ? -16.327 15.036 22.977 1.00 94.25 239 ALA A CA 1
ATOM 1755 C C . ALA A 1 239 ? -17.786 15.239 23.443 1.00 94.25 239 ALA A C 1
ATOM 1757 O O . ALA A 1 239 ? -18.228 16.375 23.639 1.00 94.25 239 ALA A O 1
ATOM 1758 N N . GLN A 1 240 ? -18.559 14.158 23.599 1.00 96.25 240 GLN A N 1
ATOM 1759 C CA . GLN A 1 240 ? -19.921 14.202 24.149 1.00 96.25 240 GLN A CA 1
ATOM 1760 C C . GLN A 1 240 ? -19.879 14.352 25.674 1.00 96.25 240 GLN A C 1
ATOM 1762 O O . GLN A 1 240 ? -20.548 15.222 26.233 1.00 96.25 240 GLN A O 1
ATOM 1767 N N . ALA A 1 241 ? -19.034 13.558 26.333 1.00 96.12 241 ALA A N 1
ATOM 1768 C CA . ALA A 1 241 ? -18.802 13.587 27.769 1.00 96.12 241 ALA A CA 1
ATOM 1769 C C . ALA A 1 241 ? -18.351 14.968 28.251 1.00 96.12 241 ALA A C 1
ATOM 1771 O O . ALA A 1 241 ? -18.913 15.477 29.217 1.00 96.12 241 ALA A O 1
ATOM 1772 N N . ARG A 1 242 ? -17.431 15.629 27.529 1.00 95.19 242 ARG A N 1
ATOM 1773 C CA . ARG A 1 242 ? -16.994 17.005 27.823 1.00 95.19 242 ARG A CA 1
ATOM 1774 C C . ARG A 1 242 ? -18.180 17.971 27.945 1.00 95.19 242 ARG A C 1
ATOM 1776 O O . ARG A 1 242 ? -18.228 18.737 28.899 1.00 95.19 242 ARG A O 1
ATOM 1783 N N . LYS A 1 243 ? -19.178 17.878 27.054 1.00 95.31 243 LYS A N 1
ATOM 1784 C CA . LYS A 1 243 ? -20.398 18.715 27.083 1.00 95.31 243 LYS A CA 1
ATOM 1785 C C . LYS A 1 243 ? -21.329 18.367 28.249 1.00 95.31 243 LYS A C 1
ATOM 1787 O O . LYS A 1 243 ? -21.880 19.266 28.878 1.00 95.31 243 LYS A O 1
ATOM 1792 N N . VAL A 1 244 ? -21.502 17.078 28.550 1.00 95.75 244 VAL A N 1
ATOM 1793 C CA . VAL A 1 244 ? -22.332 16.616 29.681 1.00 95.75 244 VAL A CA 1
ATOM 1794 C C . VAL A 1 244 ? -21.720 17.052 31.016 1.00 95.75 244 VAL A C 1
ATOM 1796 O O . VAL A 1 244 ? -22.416 17.630 31.849 1.00 95.75 244 VAL A O 1
ATOM 1799 N N . ILE A 1 245 ? -20.409 16.856 31.184 1.00 95.44 245 ILE A N 1
ATOM 1800 C CA . ILE A 1 245 ? -19.632 17.300 32.348 1.00 95.44 245 ILE A CA 1
ATOM 1801 C C . ILE A 1 245 ? -19.703 18.825 32.485 1.00 95.44 245 ILE A C 1
ATOM 1803 O O . ILE A 1 245 ? -20.024 19.317 33.561 1.00 95.44 245 ILE A O 1
ATOM 1807 N N . GLN A 1 246 ? -19.485 19.575 31.400 1.00 94.19 246 GLN A N 1
ATOM 1808 C CA . GLN A 1 246 ? -19.562 21.039 31.395 1.00 94.19 246 GLN A CA 1
ATOM 1809 C C . GLN A 1 246 ? -20.922 21.548 31.903 1.00 94.19 246 GLN A C 1
ATOM 1811 O O . GLN A 1 246 ? -20.961 22.366 32.820 1.00 94.19 246 GLN A O 1
ATOM 1816 N N . ASN A 1 247 ? -22.027 21.025 31.362 1.00 93.44 247 ASN A N 1
ATOM 1817 C CA . ASN A 1 247 ? -23.381 21.411 31.775 1.00 93.44 247 ASN A CA 1
ATOM 1818 C C . ASN A 1 247 ? -23.689 21.032 33.234 1.00 93.44 247 ASN A C 1
ATOM 1820 O O . ASN A 1 247 ? -24.430 21.739 33.916 1.00 93.44 247 ASN A O 1
ATOM 1824 N N . GLN A 1 248 ? -23.152 19.906 33.712 1.00 93.69 248 GLN A N 1
ATOM 1825 C CA . GLN A 1 248 ? -23.462 19.393 35.046 1.00 93.69 248 GLN A CA 1
ATOM 1826 C C . GLN A 1 248 ? -22.564 19.985 36.145 1.00 93.69 248 GLN A C 1
ATOM 1828 O O . GLN A 1 248 ? -23.009 20.103 37.284 1.00 93.69 248 GLN A O 1
ATOM 1833 N N . LEU A 1 249 ? -21.338 20.413 35.824 1.00 93.88 249 LEU A N 1
ATOM 1834 C CA . LEU A 1 249 ? -20.457 21.124 36.760 1.00 93.88 249 LEU A CA 1
ATOM 1835 C C . LEU A 1 249 ? -20.811 22.615 36.889 1.00 93.88 249 LEU A C 1
ATOM 1837 O O . LEU A 1 249 ? -20.572 23.198 37.948 1.00 93.88 249 LEU A O 1
ATOM 1841 N N . SER A 1 250 ? -21.445 23.234 35.882 1.00 91.81 250 SER A N 1
ATOM 1842 C CA . SER A 1 250 ? -21.858 24.649 35.950 1.00 91.81 250 SER A CA 1
ATOM 1843 C C . SER A 1 250 ? -22.957 24.954 36.982 1.00 91.81 250 SER A C 1
ATOM 1845 O O . SER A 1 250 ? -23.284 26.117 37.193 1.00 91.81 250 SER A O 1
ATOM 1847 N N . SER A 1 251 ? -23.527 23.940 37.649 1.00 89.75 251 SER A N 1
ATOM 1848 C CA . SER A 1 251 ? -24.420 24.136 38.802 1.00 89.75 251 SER A CA 1
ATOM 1849 C C . SER A 1 251 ? -23.687 24.318 40.138 1.00 89.75 251 SER A C 1
ATOM 1851 O O . SER A 1 251 ? -24.331 24.667 41.123 1.00 89.75 251 SER A O 1
ATOM 1853 N N . ALA A 1 252 ? -22.376 24.050 40.194 1.00 91.19 252 ALA A N 1
ATOM 1854 C CA . ALA A 1 252 ? -21.562 24.130 41.415 1.00 91.19 252 ALA A CA 1
ATOM 1855 C C . ALA A 1 252 ? -20.295 24.991 41.261 1.00 91.19 252 ALA A C 1
ATOM 1857 O O . ALA A 1 252 ? -19.806 25.531 42.251 1.00 91.19 252 ALA A O 1
ATOM 1858 N N . TYR A 1 253 ? -19.784 25.155 40.037 1.00 92.25 253 TYR A N 1
ATOM 1859 C CA . TYR A 1 253 ? -18.579 25.932 39.739 1.00 92.25 253 TYR A CA 1
ATOM 1860 C C . TYR A 1 253 ? -18.868 27.028 38.706 1.00 92.25 253 TYR A C 1
ATOM 1862 O O . TYR A 1 253 ? -19.619 26.821 37.754 1.00 92.25 253 TYR A O 1
ATOM 1870 N N . LEU A 1 254 ? -18.224 28.187 38.863 1.00 92.25 254 LEU A N 1
ATOM 1871 C CA . LEU A 1 254 ? -18.301 29.318 37.936 1.00 92.25 254 LEU A CA 1
ATOM 1872 C C . LEU A 1 254 ? -17.096 29.320 36.984 1.00 92.25 254 LEU A C 1
ATOM 1874 O O . LEU A 1 254 ? -15.971 29.611 37.397 1.00 92.25 254 LEU A O 1
ATOM 1878 N N . PHE A 1 255 ? -17.343 29.015 35.711 1.00 93.75 255 PHE A N 1
ATOM 1879 C CA . PHE A 1 255 ? -16.348 28.959 34.637 1.00 93.75 255 PHE A CA 1
ATOM 1880 C C . PHE A 1 255 ? -17.030 29.169 33.272 1.00 93.75 255 PHE A C 1
ATOM 1882 O O . PHE A 1 255 ? -18.242 28.990 33.137 1.00 93.75 255 PHE A O 1
ATOM 1889 N N . ARG A 1 256 ? -16.264 29.562 32.249 1.00 90.88 256 ARG A N 1
ATOM 1890 C CA . ARG A 1 256 ? -16.728 29.640 30.849 1.00 90.88 256 ARG A CA 1
ATOM 1891 C C . ARG A 1 256 ? -16.466 28.331 30.078 1.00 90.88 256 ARG A C 1
ATOM 1893 O O . ARG A 1 256 ? -15.630 27.544 30.512 1.00 90.88 256 ARG A O 1
ATOM 1900 N N . PRO A 1 257 ? -17.082 28.102 28.899 1.00 86.19 257 PRO A N 1
ATOM 1901 C CA . PRO A 1 257 ? -16.819 26.910 28.079 1.00 86.19 257 PRO A CA 1
ATOM 1902 C C . PRO A 1 257 ? -15.342 26.687 27.705 1.00 86.19 257 PRO A C 1
ATOM 1904 O O . PRO A 1 257 ? -14.923 25.547 27.551 1.00 86.19 257 PRO A O 1
ATOM 1907 N N . ASP A 1 258 ? -14.550 27.757 27.584 1.00 90.88 258 ASP A N 1
ATOM 1908 C CA . ASP A 1 258 ? -13.103 27.719 27.318 1.00 90.88 258 ASP A CA 1
ATOM 1909 C C . ASP A 1 258 ? -12.239 27.428 28.563 1.00 90.88 258 ASP A C 1
ATOM 1911 O O . ASP A 1 258 ? -11.022 27.322 28.454 1.00 90.88 258 ASP A O 1
ATOM 1915 N N . GLN A 1 259 ? -12.856 27.312 29.744 1.00 94.25 259 GLN A N 1
ATOM 1916 C CA . GLN A 1 259 ? -12.194 27.233 31.052 1.00 94.25 259 GLN A CA 1
ATOM 1917 C C . GLN A 1 259 ? -12.359 25.876 31.758 1.00 94.25 259 GLN A C 1
ATOM 1919 O O . GLN A 1 259 ? -12.149 25.768 32.968 1.00 94.25 259 GLN A O 1
ATOM 1924 N N . LEU A 1 260 ? -12.749 24.843 31.007 1.00 93.75 260 LEU A N 1
ATOM 1925 C CA . LEU A 1 260 ? -12.894 23.471 31.484 1.00 93.75 260 LEU A CA 1
ATOM 1926 C C . LEU A 1 260 ? -12.227 22.511 30.494 1.00 93.75 260 LEU A C 1
ATOM 1928 O O . LEU A 1 260 ? -12.605 22.440 29.324 1.00 93.75 260 LEU A O 1
ATOM 1932 N N . ALA A 1 261 ? -11.253 21.748 30.981 1.00 92.50 261 ALA A N 1
ATOM 1933 C CA . ALA A 1 261 ? -10.627 20.651 30.255 1.00 92.50 261 ALA A CA 1
ATOM 1934 C C . ALA A 1 261 ? -11.143 19.308 30.787 1.00 92.50 261 ALA A C 1
ATOM 1936 O O . ALA A 1 261 ? -11.334 19.145 31.989 1.00 92.50 261 ALA A O 1
ATOM 1937 N N . VAL A 1 262 ? -11.339 18.338 29.889 1.00 93.44 262 VAL A N 1
ATOM 1938 C CA . VAL A 1 262 ? -11.578 16.928 30.242 1.00 93.44 262 VAL A CA 1
ATOM 1939 C C . VAL A 1 262 ? -10.625 16.073 29.425 1.00 93.44 262 VAL A C 1
ATOM 1941 O O . VAL A 1 262 ? -10.686 16.094 28.189 1.00 93.44 262 VAL A O 1
ATOM 1944 N N . THR A 1 263 ? -9.774 15.331 30.126 1.00 91.88 263 THR A N 1
ATOM 1945 C CA . THR A 1 263 ? -8.821 14.363 29.577 1.00 91.88 263 THR A CA 1
ATOM 1946 C C . THR A 1 263 ? -9.030 12.990 30.216 1.00 91.88 263 THR A C 1
ATOM 1948 O O . THR A 1 263 ? -9.770 12.838 31.190 1.00 91.88 263 THR A O 1
ATOM 1951 N N . ILE A 1 264 ? -8.383 11.975 29.649 1.00 90.50 264 ILE A N 1
ATOM 1952 C CA . ILE A 1 264 ? -8.293 10.632 30.223 1.00 90.50 264 ILE A CA 1
ATOM 1953 C C . ILE A 1 264 ? -6.861 10.459 30.723 1.00 90.50 264 ILE A C 1
ATOM 1955 O O . ILE A 1 264 ? -5.923 10.722 29.971 1.00 90.50 264 ILE A O 1
ATOM 1959 N N . VAL A 1 265 ? -6.708 10.053 31.983 1.00 86.44 265 VAL A N 1
ATOM 1960 C CA . VAL A 1 265 ? -5.408 9.741 32.607 1.00 86.44 265 VAL A CA 1
ATOM 1961 C C . VAL A 1 265 ? -5.086 8.265 32.422 1.00 86.44 265 VAL A C 1
ATOM 1963 O O . VAL A 1 265 ? -3.952 7.896 32.137 1.00 86.44 265 VAL A O 1
ATOM 1966 N N . THR A 1 266 ? -6.101 7.410 32.548 1.00 86.69 266 THR A N 1
ATOM 1967 C CA . THR A 1 266 ? -5.959 5.964 32.393 1.00 86.69 266 THR A CA 1
ATOM 1968 C C . THR A 1 266 ? -7.169 5.420 31.650 1.00 86.69 266 THR A C 1
ATOM 1970 O O . THR A 1 266 ? -8.273 5.357 32.187 1.00 86.69 266 THR A O 1
ATOM 1973 N N . ALA A 1 267 ? -6.979 5.034 30.392 1.00 89.75 267 ALA A N 1
ATOM 1974 C CA . ALA A 1 267 ? -7.956 4.242 29.661 1.00 89.75 267 ALA A CA 1
ATOM 1975 C C . ALA A 1 267 ? -7.970 2.804 30.197 1.00 89.75 267 ALA A C 1
ATOM 1977 O O . ALA A 1 267 ? -6.922 2.236 30.517 1.00 89.75 267 ALA A O 1
ATOM 1978 N N . ARG A 1 268 ? -9.158 2.198 30.280 1.00 90.94 268 ARG A N 1
ATOM 1979 C CA . ARG A 1 268 ? -9.313 0.811 30.737 1.00 90.94 268 ARG A CA 1
ATOM 1980 C C . ARG A 1 268 ? -8.584 -0.187 29.825 1.00 90.94 268 ARG A C 1
ATOM 1982 O O . ARG A 1 268 ? -8.602 -0.066 28.597 1.00 90.94 268 ARG A O 1
ATOM 1989 N N . THR A 1 269 ? -8.020 -1.232 30.423 1.00 90.69 269 THR A N 1
ATOM 1990 C CA . THR A 1 269 ? -7.621 -2.445 29.697 1.00 90.69 269 THR A CA 1
ATOM 1991 C C . THR A 1 269 ? -8.868 -3.204 29.242 1.00 90.69 269 THR A C 1
ATOM 1993 O O . THR A 1 269 ? -9.831 -3.337 29.999 1.00 90.69 269 THR A O 1
ATOM 1996 N N . ILE A 1 270 ? -8.846 -3.721 28.018 1.00 92.12 270 ILE A N 1
ATOM 1997 C CA . ILE A 1 270 ? -9.879 -4.588 27.446 1.00 92.12 270 ILE A CA 1
ATOM 1998 C C . ILE A 1 270 ? -9.260 -5.897 26.958 1.00 92.12 270 ILE A C 1
ATOM 2000 O O . ILE A 1 270 ? -8.136 -5.911 26.455 1.00 92.12 270 ILE A O 1
ATOM 2004 N N . LEU A 1 271 ? -10.022 -6.983 27.078 1.00 93.25 271 LEU A N 1
ATOM 2005 C CA . LEU A 1 271 ? -9.726 -8.258 26.439 1.00 93.25 271 LEU A CA 1
ATOM 2006 C C . LEU A 1 271 ? -10.325 -8.249 25.029 1.00 93.25 271 LEU A C 1
ATOM 2008 O O . LEU A 1 271 ? -11.533 -8.065 24.875 1.00 93.25 271 LEU A O 1
ATOM 2012 N N . ILE A 1 272 ? -9.506 -8.482 24.007 1.00 95.75 272 ILE A N 1
ATOM 2013 C CA . ILE A 1 272 ? -9.957 -8.739 22.629 1.00 95.75 272 ILE A CA 1
ATOM 2014 C C . ILE A 1 272 ? -9.502 -10.129 22.190 1.00 95.75 272 ILE A C 1
ATOM 2016 O O . ILE A 1 272 ? -8.524 -10.654 22.716 1.00 95.75 272 ILE A O 1
ATOM 2020 N N . ASN A 1 273 ? -10.202 -10.746 21.238 1.00 96.62 273 ASN A N 1
ATOM 2021 C CA . ASN A 1 273 ? -9.889 -12.103 20.778 1.00 96.62 273 ASN A CA 1
ATOM 2022 C C . ASN A 1 273 ? -9.528 -12.102 19.289 1.00 96.62 273 ASN A C 1
ATOM 2024 O O . ASN A 1 273 ? -10.312 -11.612 18.479 1.00 96.62 273 ASN A O 1
ATOM 2028 N N . VAL A 1 274 ? -8.378 -12.668 18.915 1.00 96.94 274 VAL A N 1
ATOM 2029 C CA . VAL A 1 274 ? -7.929 -12.767 17.515 1.00 96.94 274 VAL A CA 1
ATOM 2030 C C . VAL A 1 274 ? -7.969 -14.219 17.043 1.00 96.94 274 VAL A C 1
ATOM 2032 O O . VAL A 1 274 ? -7.387 -15.097 17.681 1.00 96.94 274 VAL A O 1
ATOM 2035 N N . PHE A 1 275 ? -8.637 -14.472 15.916 1.00 95.19 275 PHE A N 1
ATOM 2036 C CA . PHE A 1 275 ? -8.816 -15.803 15.326 1.00 95.19 275 PHE A CA 1
ATOM 2037 C C . PHE A 1 275 ? -8.565 -15.819 13.813 1.00 95.19 275 PHE A C 1
ATOM 2039 O O . PHE A 1 275 ? -8.619 -14.787 13.140 1.00 95.19 275 PHE A O 1
ATOM 2046 N N . GLY A 1 276 ? -8.372 -17.025 13.278 1.00 95.69 276 GLY A N 1
ATOM 2047 C CA . GLY A 1 276 ? -8.091 -17.257 11.865 1.00 95.69 276 GLY A CA 1
ATOM 2048 C C . GLY A 1 276 ? -6.616 -17.038 11.541 1.00 95.69 276 GLY A C 1
ATOM 2049 O O . GLY A 1 276 ? -5.744 -17.336 12.353 1.00 95.69 276 GLY A O 1
ATOM 2050 N N . GLU A 1 277 ? -6.343 -16.510 10.355 1.00 95.69 277 GLU A N 1
ATOM 2051 C CA . GLU A 1 277 ? -5.002 -16.352 9.791 1.00 95.69 277 GLU A CA 1
ATOM 2052 C C . GLU A 1 277 ? -4.245 -15.138 10.355 1.00 95.69 277 GLU A C 1
ATOM 2054 O O . GLU A 1 277 ? -3.814 -14.260 9.610 1.00 95.69 277 GLU A O 1
ATOM 2059 N N . ALA A 1 278 ? -4.046 -15.096 11.675 1.00 93.56 278 ALA A N 1
ATOM 2060 C CA . ALA A 1 278 ? -3.148 -14.162 12.363 1.00 93.56 278 ALA A CA 1
ATOM 2061 C C . ALA A 1 278 ? -1.879 -14.874 12.874 1.00 93.56 278 ALA A C 1
ATOM 2063 O O . ALA A 1 278 ? -1.904 -16.069 13.168 1.00 93.56 278 ALA A O 1
ATOM 2064 N N . ALA A 1 279 ? -0.761 -14.152 12.994 1.00 90.25 279 ALA A N 1
ATOM 2065 C CA . ALA A 1 279 ? 0.517 -14.724 13.433 1.00 90.25 279 ALA A CA 1
ATOM 2066 C C . ALA A 1 279 ? 0.493 -15.230 14.891 1.00 90.25 279 ALA A C 1
ATOM 2068 O O . ALA A 1 279 ? 1.201 -16.185 15.219 1.00 90.25 279 ALA A O 1
ATOM 2069 N N . VAL A 1 280 ? -0.338 -14.621 15.743 1.00 91.06 280 VAL A N 1
ATOM 2070 C CA . VAL A 1 280 ? -0.704 -15.102 17.080 1.00 91.06 280 VAL A CA 1
ATOM 2071 C C . VAL A 1 280 ? -2.227 -15.018 17.230 1.00 91.06 280 VAL A C 1
ATOM 2073 O O . VAL A 1 280 ? -2.831 -13.989 16.938 1.00 91.06 280 VAL A O 1
ATOM 2076 N N . THR A 1 281 ? -2.853 -16.091 17.709 1.00 93.69 281 THR A N 1
ATOM 2077 C CA . THR A 1 281 ? -4.306 -16.184 17.943 1.00 93.69 281 THR A CA 1
ATOM 2078 C C . THR A 1 281 ? -4.614 -16.445 19.413 1.00 93.69 281 THR A C 1
ATOM 2080 O O . THR A 1 281 ? -3.850 -17.139 20.083 1.00 93.69 281 THR A O 1
ATOM 2083 N N . GLY A 1 282 ? -5.758 -15.964 19.896 1.00 93.44 282 GLY A N 1
ATOM 2084 C CA . GLY A 1 282 ? -6.187 -16.092 21.291 1.00 93.44 282 GLY A CA 1
ATOM 2085 C C . GLY A 1 282 ? -6.700 -14.774 21.868 1.00 93.44 282 GLY A C 1
ATOM 2086 O O . GLY A 1 282 ? -7.018 -13.847 21.124 1.00 93.44 282 GLY A O 1
ATOM 2087 N N . GLY A 1 283 ? -6.792 -14.706 23.196 1.00 92.62 283 GLY A N 1
ATOM 2088 C CA . GLY A 1 283 ? -7.153 -13.492 23.928 1.00 92.62 283 GLY A CA 1
ATOM 2089 C C . GLY A 1 283 ? -5.940 -12.594 24.191 1.00 92.62 283 GLY A C 1
ATOM 2090 O O . GLY A 1 283 ? -4.888 -13.084 24.594 1.00 92.62 283 GLY A O 1
ATOM 2091 N N . PHE A 1 284 ? -6.099 -11.285 23.996 1.00 87.62 284 PHE A N 1
ATOM 2092 C CA . PHE A 1 284 ? -5.080 -10.262 24.239 1.00 87.62 284 PHE A CA 1
ATOM 2093 C C . PHE A 1 284 ? -5.651 -9.155 25.125 1.00 87.62 284 PHE A C 1
ATOM 2095 O O . PHE A 1 284 ? -6.709 -8.603 24.820 1.00 87.62 284 PHE A O 1
ATOM 2102 N N . ASN A 1 285 ? -4.922 -8.794 26.179 1.00 90.62 285 ASN A N 1
ATOM 2103 C CA . ASN A 1 285 ? -5.203 -7.604 26.978 1.00 90.62 285 ASN A CA 1
ATOM 2104 C C . ASN A 1 285 ? -4.500 -6.392 26.351 1.00 90.62 285 ASN A C 1
ATOM 2106 O O . ASN A 1 285 ? -3.304 -6.451 26.066 1.00 90.62 285 ASN A O 1
ATOM 2110 N N . ILE A 1 286 ? -5.236 -5.304 26.123 1.00 89.69 286 ILE A N 1
ATOM 2111 C CA . ILE A 1 286 ? -4.729 -4.083 25.475 1.00 89.69 286 ILE A CA 1
ATOM 2112 C C . ILE A 1 286 ? -5.468 -2.842 26.005 1.00 89.69 286 ILE A C 1
ATOM 2114 O O . ILE A 1 286 ? -6.611 -2.948 26.449 1.00 89.69 286 ILE A O 1
ATOM 2118 N N . SER A 1 287 ? -4.847 -1.658 25.977 1.00 90.81 287 SER A N 1
ATOM 2119 C CA . SER A 1 287 ? -5.542 -0.398 26.289 1.00 90.81 287 SER A CA 1
ATOM 2120 C C . SER A 1 287 ? -6.665 -0.131 25.280 1.00 90.81 287 SER A C 1
ATOM 2122 O O . SER A 1 287 ? -6.464 -0.265 24.070 1.00 90.81 287 SER A O 1
ATOM 2124 N N . ALA A 1 288 ? -7.833 0.310 25.752 1.00 90.12 288 ALA A N 1
ATOM 2125 C CA . ALA A 1 288 ? -8.974 0.647 24.898 1.00 90.12 288 ALA A CA 1
ATOM 2126 C C . ALA A 1 288 ? -8.722 1.826 23.929 1.00 90.12 288 ALA A C 1
ATOM 2128 O O . ALA A 1 288 ? -9.545 2.078 23.051 1.00 90.12 288 ALA A O 1
ATOM 2129 N N . LEU A 1 289 ? -7.598 2.548 24.056 1.00 89.19 289 LEU A N 1
ATOM 2130 C CA . LEU A 1 289 ? -7.172 3.590 23.104 1.00 89.19 289 LEU A CA 1
ATOM 2131 C C . LEU A 1 289 ? -6.825 3.039 21.709 1.00 89.19 289 LEU A C 1
ATOM 2133 O O . LEU A 1 289 ? -6.730 3.799 20.748 1.00 89.19 289 LEU A O 1
ATOM 2137 N N . ASN A 1 290 ? -6.601 1.729 21.603 1.00 89.19 290 ASN A N 1
ATOM 2138 C CA . ASN A 1 290 ? -6.172 1.064 20.380 1.00 89.19 290 ASN A CA 1
ATOM 2139 C C . ASN A 1 290 ? -7.349 0.780 19.440 1.00 89.19 290 ASN A C 1
ATOM 2141 O O . ASN A 1 290 ? -8.423 0.360 19.871 1.00 89.19 290 ASN A O 1
ATOM 2145 N N . SER A 1 291 ? -7.113 0.927 18.135 1.00 91.81 291 SER A N 1
ATOM 2146 C CA . SER A 1 291 ? -8.021 0.408 17.110 1.00 91.81 291 SER A CA 1
ATOM 2147 C C . SER A 1 291 ? -7.744 -1.071 16.820 1.00 91.81 291 SER A C 1
ATOM 2149 O O . SER A 1 291 ? -6.691 -1.616 17.177 1.00 91.81 291 SER A O 1
ATOM 2151 N N . ALA A 1 292 ? -8.650 -1.714 16.082 1.00 94.19 292 ALA A N 1
ATOM 2152 C CA . ALA A 1 292 ? -8.450 -3.066 15.562 1.00 94.19 292 ALA A CA 1
ATOM 2153 C C . ALA A 1 292 ? -7.148 -3.235 14.745 1.00 94.19 292 ALA A C 1
ATOM 2155 O O . ALA A 1 292 ? -6.566 -4.320 14.763 1.00 94.19 292 ALA A O 1
ATOM 2156 N N . PHE A 1 293 ? -6.643 -2.181 14.086 1.00 93.19 293 PHE A N 1
ATOM 2157 C CA . PHE A 1 293 ? -5.353 -2.228 13.384 1.00 93.19 293 PHE A CA 1
ATOM 2158 C C . PHE A 1 293 ? -4.171 -2.370 14.356 1.00 93.19 293 PHE A C 1
ATOM 2160 O O . PHE A 1 293 ? -3.278 -3.183 14.116 1.00 93.19 293 PHE A O 1
ATOM 2167 N N . ASN A 1 294 ? -4.178 -1.638 15.477 1.00 90.44 294 ASN A N 1
ATOM 2168 C CA . ASN A 1 294 ? -3.127 -1.722 16.498 1.00 90.44 294 ASN A CA 1
ATOM 2169 C C . ASN A 1 294 ? -3.174 -3.085 17.215 1.00 90.44 294 ASN A C 1
ATOM 2171 O O . ASN A 1 294 ? -2.137 -3.709 17.427 1.00 90.44 294 ASN A O 1
ATOM 2175 N N . ALA A 1 295 ? -4.371 -3.599 17.521 1.00 92.25 295 ALA A N 1
ATOM 2176 C CA . ALA A 1 295 ? -4.532 -4.931 18.109 1.00 92.25 295 ALA A CA 1
ATOM 2177 C C . ALA A 1 295 ? -4.094 -6.062 17.155 1.00 92.25 295 ALA A C 1
ATOM 2179 O O . ALA A 1 295 ? -3.463 -7.023 17.593 1.00 92.25 295 ALA A O 1
ATOM 2180 N N . LEU A 1 296 ? -4.347 -5.937 15.847 1.00 92.94 296 LEU A N 1
ATOM 2181 C CA . LEU A 1 296 ? -3.837 -6.888 14.854 1.00 92.94 296 LEU A CA 1
ATOM 2182 C C . LEU A 1 296 ? -2.309 -6.777 14.671 1.00 92.94 296 LEU A C 1
ATOM 2184 O O . LEU A 1 296 ? -1.649 -7.800 14.506 1.00 92.94 296 LEU A O 1
ATOM 2188 N N . SER A 1 297 ? -1.732 -5.573 14.782 1.00 90.75 297 SER A N 1
ATOM 2189 C CA . SER A 1 297 ? -0.273 -5.365 14.871 1.00 90.75 297 SER A CA 1
ATOM 2190 C C . SER A 1 297 ? 0.319 -6.068 16.107 1.00 90.75 297 SER A C 1
ATOM 2192 O O . SER A 1 297 ? 1.312 -6.791 16.011 1.00 90.75 297 SER A O 1
ATOM 2194 N N . ALA A 1 298 ? -0.352 -5.973 17.263 1.00 87.00 298 ALA A N 1
ATOM 2195 C CA . ALA A 1 298 ? 0.028 -6.690 18.483 1.00 87.00 298 ALA A CA 1
ATOM 2196 C C . ALA A 1 298 ? -0.066 -8.223 18.333 1.00 87.00 298 ALA A C 1
ATOM 2198 O O . ALA A 1 298 ? 0.775 -8.949 18.865 1.00 87.00 298 ALA A O 1
ATOM 2199 N N . ALA A 1 299 ? -1.028 -8.725 17.557 1.00 89.50 299 ALA A N 1
ATOM 2200 C CA . ALA A 1 299 ? -1.118 -10.135 17.169 1.00 89.50 299 ALA A CA 1
ATOM 2201 C C . ALA A 1 299 ? -0.081 -10.562 16.100 1.00 89.50 299 ALA A C 1
ATOM 2203 O O . ALA A 1 299 ? -0.089 -11.711 15.661 1.00 89.50 299 ALA A O 1
ATOM 2204 N N . GLY A 1 300 ? 0.819 -9.663 15.678 1.00 86.69 300 GLY A N 1
ATOM 2205 C CA . GLY A 1 300 ? 1.864 -9.917 14.679 1.00 86.69 300 GLY A CA 1
ATOM 2206 C C . GLY A 1 300 ? 1.388 -9.878 13.221 1.00 86.69 300 GLY A C 1
ATOM 2207 O O . GLY A 1 300 ? 2.130 -10.295 12.333 1.00 86.69 300 GLY A O 1
ATOM 2208 N N . GLY A 1 301 ? 0.172 -9.384 12.976 1.00 91.38 301 GLY A N 1
ATOM 2209 C CA . GLY A 1 301 ? -0.435 -9.264 11.652 1.00 91.38 301 GLY A CA 1
ATOM 2210 C C . GLY A 1 301 ? -1.033 -10.555 11.084 1.00 91.38 301 GLY A C 1
ATOM 2211 O O . GLY A 1 301 ? -0.956 -11.616 11.709 1.00 91.38 301 GLY A O 1
ATOM 2212 N N . PRO A 1 302 ? -1.632 -10.484 9.881 1.00 93.81 302 PRO A N 1
ATOM 2213 C CA . PRO A 1 302 ? -2.049 -11.659 9.126 1.00 93.81 302 PRO A CA 1
ATOM 2214 C C . PRO A 1 302 ? -0.877 -12.576 8.743 1.00 93.81 302 PRO A C 1
ATOM 2216 O O . PRO A 1 302 ? 0.213 -12.098 8.410 1.00 93.81 302 PRO A O 1
ATOM 2219 N N . THR A 1 303 ? -1.110 -13.893 8.720 1.00 92.31 303 THR A N 1
ATOM 2220 C CA . THR A 1 303 ? -0.141 -14.879 8.197 1.00 92.31 303 THR A CA 1
ATOM 2221 C C . THR A 1 303 ? 0.119 -14.660 6.700 1.00 92.31 303 THR A C 1
ATOM 2223 O O . THR A 1 303 ? -0.568 -13.885 6.040 1.00 92.31 303 THR A O 1
ATOM 2226 N N . ALA A 1 304 ? 1.071 -15.391 6.112 1.00 88.94 304 ALA A N 1
ATOM 2227 C CA . ALA A 1 304 ? 1.363 -15.318 4.676 1.00 88.94 304 ALA A CA 1
ATOM 2228 C C . ALA A 1 304 ? 0.194 -15.731 3.746 1.00 88.94 304 ALA A C 1
ATOM 2230 O O . ALA A 1 304 ? 0.310 -15.549 2.536 1.00 88.94 304 ALA A O 1
ATOM 2231 N N . ILE A 1 305 ? -0.904 -16.277 4.289 1.00 91.44 305 ILE A N 1
ATOM 2232 C CA . ILE A 1 305 ? -2.147 -16.575 3.558 1.00 91.44 305 ILE A CA 1
ATOM 2233 C C . ILE A 1 305 ? -3.369 -15.813 4.100 1.00 91.44 305 ILE A C 1
ATOM 2235 O O . ILE A 1 305 ? -4.462 -15.974 3.566 1.00 91.44 305 ILE A O 1
ATOM 2239 N N . GLY A 1 306 ? -3.218 -15.000 5.150 1.00 95.00 306 GLY A N 1
ATOM 2240 C CA . GLY A 1 306 ? -4.316 -14.232 5.737 1.00 95.00 306 GLY A CA 1
ATOM 2241 C C . GLY A 1 306 ? -4.685 -13.004 4.909 1.00 95.00 306 GLY A C 1
ATOM 2242 O O . GLY A 1 306 ? -3.818 -12.342 4.346 1.00 95.00 306 GLY A O 1
ATOM 2243 N N . SER A 1 307 ? -5.974 -12.675 4.841 1.00 96.81 307 SER A N 1
ATOM 2244 C CA . SER A 1 307 ? -6.446 -11.482 4.136 1.00 96.81 307 SER A CA 1
ATOM 2245 C C . SER A 1 307 ? -5.962 -10.214 4.840 1.00 96.81 307 SER A C 1
ATOM 2247 O O . SER A 1 307 ? -6.080 -10.105 6.064 1.00 96.81 307 SER A O 1
ATOM 2249 N N . VAL A 1 308 ? -5.557 -9.211 4.067 1.00 95.19 308 VAL A N 1
ATOM 2250 C CA . VAL A 1 308 ? -5.378 -7.832 4.551 1.00 95.19 308 VAL A CA 1
ATOM 2251 C C . VAL A 1 308 ? -6.604 -6.957 4.274 1.00 95.19 308 VAL A C 1
ATOM 2253 O O . VAL A 1 308 ? -6.669 -5.833 4.768 1.00 95.19 308 VAL A O 1
ATOM 2256 N N . ARG A 1 309 ? -7.590 -7.457 3.511 1.00 96.00 309 ARG A N 1
ATOM 2257 C CA . ARG A 1 309 ? -8.728 -6.648 3.029 1.00 96.00 309 ARG A CA 1
ATOM 2258 C C . ARG A 1 309 ? -10.108 -7.109 3.481 1.00 96.00 309 ARG A C 1
ATOM 2260 O O . ARG A 1 309 ? -11.039 -6.307 3.513 1.00 96.00 309 ARG A O 1
ATOM 2267 N N . LYS A 1 310 ? -10.256 -8.392 3.825 1.00 96.50 310 LYS A N 1
ATOM 2268 C CA . LYS A 1 310 ? -11.524 -9.009 4.256 1.00 96.50 310 LYS A CA 1
ATOM 2269 C C . LYS A 1 310 ? -11.556 -9.299 5.768 1.00 96.50 310 LYS A C 1
ATOM 2271 O O . LYS A 1 310 ? -12.409 -10.062 6.225 1.00 96.50 310 LYS A O 1
ATOM 2276 N N . ILE A 1 311 ? -10.666 -8.684 6.556 1.00 97.12 311 ILE A N 1
ATOM 2277 C CA . ILE A 1 311 ? -10.578 -8.862 8.017 1.00 97.12 311 ILE A CA 1
ATOM 2278 C C . ILE A 1 311 ? -11.896 -8.423 8.670 1.00 97.12 311 ILE A C 1
ATOM 2280 O O . ILE A 1 311 ? -12.450 -7.386 8.312 1.00 97.12 311 ILE A O 1
ATOM 2284 N N . GLN A 1 312 ? -12.415 -9.196 9.624 1.00 97.81 312 GLN A N 1
ATOM 2285 C CA . GLN A 1 312 ? -13.691 -8.914 10.286 1.00 97.81 312 GLN A CA 1
ATOM 2286 C C . GLN A 1 312 ? -13.478 -8.449 11.728 1.00 97.81 312 GLN A C 1
ATOM 2288 O O . GLN A 1 312 ? -12.967 -9.204 12.551 1.00 97.81 312 GLN A O 1
ATOM 2293 N N . HIS A 1 313 ? -13.936 -7.238 12.045 1.00 97.75 313 HIS A N 1
ATOM 2294 C CA . HIS A 1 313 ? -14.153 -6.769 13.415 1.00 97.75 313 HIS A CA 1
ATOM 2295 C C . HIS A 1 313 ? -15.596 -7.082 13.814 1.00 97.75 313 HIS A C 1
ATOM 2297 O O . HIS A 1 313 ? -16.538 -6.732 13.099 1.00 97.75 313 HIS A O 1
ATOM 2303 N N . ILE A 1 314 ? -15.775 -7.798 14.922 1.00 97.62 314 ILE A N 1
ATOM 2304 C CA . ILE A 1 314 ? -17.060 -8.349 15.351 1.00 97.62 314 ILE A CA 1
ATOM 2305 C C . ILE A 1 314 ? -17.342 -7.912 16.790 1.00 97.62 314 ILE A C 1
ATOM 2307 O O . ILE A 1 314 ? -16.570 -8.218 17.698 1.00 97.62 314 ILE A O 1
ATOM 2311 N N . ARG A 1 315 ? -18.484 -7.244 16.989 1.00 94.88 315 ARG A N 1
ATOM 2312 C CA . ARG A 1 315 ? -18.995 -6.796 18.291 1.00 94.88 315 ARG A CA 1
ATOM 2313 C C . ARG A 1 315 ? -20.395 -7.353 18.511 1.00 94.88 315 ARG A C 1
ATOM 2315 O O . ARG A 1 315 ? -21.374 -6.852 17.949 1.00 94.88 315 ARG A O 1
ATOM 2322 N N . GLY A 1 316 ? -20.492 -8.420 19.302 1.00 92.69 316 GLY A N 1
ATOM 2323 C CA . GLY A 1 316 ? -21.731 -9.184 19.459 1.00 92.69 316 GLY A CA 1
ATOM 2324 C C . GLY A 1 316 ? -22.235 -9.698 18.106 1.00 92.69 316 GLY A C 1
ATOM 2325 O O . GLY A 1 316 ? -21.569 -10.491 17.447 1.00 92.69 316 GLY A O 1
ATOM 2326 N N . THR A 1 317 ? -23.404 -9.224 17.671 1.00 92.31 317 THR A N 1
ATOM 2327 C CA . THR A 1 317 ? -23.987 -9.540 16.353 1.00 92.31 317 THR A CA 1
ATOM 2328 C C . THR A 1 317 ? -23.490 -8.642 15.213 1.00 92.31 317 THR A C 1
ATOM 2330 O O . THR A 1 317 ? -23.688 -8.980 14.046 1.00 92.31 317 THR A O 1
ATOM 2333 N N . THR A 1 318 ? -22.850 -7.508 15.515 1.00 95.69 318 THR A N 1
ATOM 2334 C CA . THR A 1 318 ? -22.381 -6.546 14.505 1.00 95.69 318 THR A CA 1
ATOM 2335 C C . THR A 1 318 ? -21.068 -7.021 13.896 1.00 95.69 318 THR A C 1
ATOM 2337 O O . THR A 1 318 ? -20.150 -7.373 14.632 1.00 95.69 318 THR A O 1
ATOM 2340 N N . LYS A 1 319 ? -20.948 -6.977 12.564 1.00 96.50 319 LYS A N 1
ATOM 2341 C CA . LYS A 1 319 ? -19.697 -7.246 11.837 1.00 96.50 319 LYS A CA 1
ATOM 2342 C C . LYS A 1 319 ? -19.333 -6.047 10.963 1.00 96.50 319 LYS A C 1
ATOM 2344 O O . LYS A 1 319 ? -20.187 -5.543 10.235 1.00 96.50 319 LYS A O 1
ATOM 2349 N N . ARG A 1 320 ? -18.078 -5.603 11.026 1.00 96.31 320 ARG A N 1
ATOM 2350 C CA . ARG A 1 320 ? -17.483 -4.559 10.178 1.00 96.31 320 ARG A CA 1
ATOM 2351 C C . ARG A 1 320 ? -16.286 -5.168 9.443 1.00 96.31 320 ARG A C 1
ATOM 2353 O O . ARG A 1 320 ? -15.476 -5.854 10.061 1.00 96.31 320 ARG A O 1
ATOM 2360 N N . THR A 1 321 ? -16.158 -4.923 8.140 1.00 96.69 321 THR A N 1
ATOM 2361 C CA . THR A 1 321 ? -14.976 -5.353 7.371 1.00 96.69 321 THR A CA 1
ATOM 2362 C C . THR A 1 321 ? -13.908 -4.266 7.410 1.00 96.69 321 THR A C 1
ATOM 2364 O O . THR A 1 321 ? -14.190 -3.120 7.071 1.00 96.69 321 THR A O 1
ATOM 2367 N N . MET A 1 3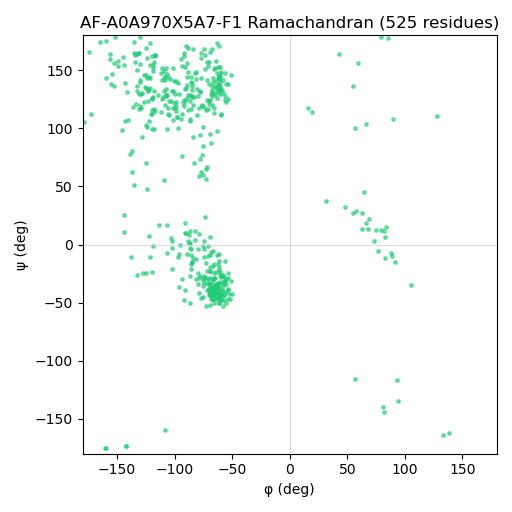22 ? -12.700 -4.636 7.822 1.00 95.75 322 MET A N 1
ATOM 2368 C CA . MET A 1 322 ? -11.527 -3.778 7.932 1.00 95.75 322 MET A CA 1
ATOM 2369 C C . MET A 1 322 ? -10.611 -4.020 6.724 1.00 95.75 322 MET A C 1
ATOM 2371 O O . MET A 1 322 ? -9.969 -5.066 6.634 1.00 95.75 322 MET A O 1
ATOM 2375 N N . ASP A 1 323 ? -10.572 -3.063 5.791 1.00 95.75 323 ASP A N 1
ATOM 2376 C CA . ASP A 1 323 ? -9.705 -3.109 4.605 1.00 95.75 323 ASP A CA 1
ATOM 2377 C C . ASP A 1 323 ? -8.440 -2.270 4.830 1.00 95.75 323 ASP A C 1
ATOM 2379 O O . ASP A 1 323 ? -8.501 -1.041 4.945 1.00 95.75 323 ASP A O 1
ATOM 2383 N N . LEU A 1 324 ? -7.277 -2.926 4.862 1.00 94.50 324 LEU A N 1
ATOM 2384 C CA . LEU A 1 324 ? -5.993 -2.246 4.990 1.00 94.50 324 LEU A CA 1
ATOM 2385 C C . LEU A 1 324 ? -5.710 -1.307 3.812 1.00 94.50 324 LEU A C 1
ATOM 2387 O O . LEU A 1 324 ? -5.092 -0.267 4.016 1.00 94.50 324 LEU A O 1
ATOM 2391 N N . TYR A 1 325 ? -6.158 -1.618 2.591 1.00 95.06 325 TYR A N 1
ATOM 2392 C CA . TYR A 1 325 ? -5.869 -0.765 1.430 1.00 95.06 325 TYR A CA 1
ATOM 2393 C C . TYR A 1 325 ? -6.664 0.545 1.508 1.00 95.06 325 TYR A C 1
ATOM 2395 O O . TYR A 1 325 ? -6.166 1.576 1.058 1.00 95.06 325 TYR A O 1
AT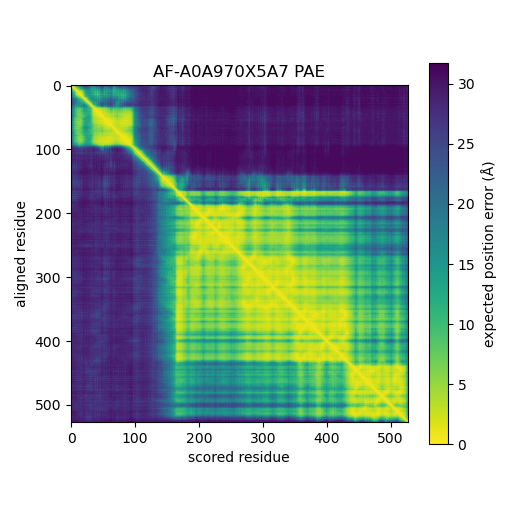OM 2403 N N . ALA A 1 326 ? -7.845 0.525 2.140 1.00 94.00 326 ALA A N 1
ATOM 2404 C CA . ALA A 1 326 ? -8.588 1.736 2.478 1.00 94.00 326 ALA A CA 1
ATOM 2405 C C . ALA A 1 326 ? -7.825 2.572 3.522 1.00 94.00 326 ALA A C 1
ATOM 2407 O O . ALA A 1 326 ? -7.555 3.743 3.265 1.00 94.00 326 ALA A O 1
ATOM 2408 N N . PHE A 1 327 ? -7.375 1.961 4.626 1.00 92.31 327 PHE A N 1
ATOM 2409 C CA . PHE A 1 327 ? -6.550 2.632 5.646 1.00 92.31 327 PHE A CA 1
ATOM 2410 C C . PHE A 1 327 ? -5.231 3.205 5.088 1.00 92.31 327 PHE A C 1
ATOM 2412 O O . PHE A 1 327 ? -4.835 4.313 5.436 1.00 92.31 327 PHE A O 1
ATOM 2419 N N . MET A 1 328 ? -4.572 2.499 4.164 1.00 90.00 328 MET A N 1
ATOM 2420 C CA . MET A 1 328 ? -3.358 2.984 3.493 1.00 90.00 328 MET A CA 1
ATOM 2421 C C . MET A 1 328 ? -3.609 4.156 2.529 1.00 90.00 328 MET A C 1
ATOM 2423 O O . MET A 1 328 ? -2.659 4.855 2.178 1.00 90.00 328 MET A O 1
ATOM 2427 N N . SER A 1 329 ? -4.853 4.365 2.083 1.00 90.31 329 SER A N 1
ATOM 2428 C CA . SER A 1 329 ? -5.253 5.549 1.305 1.00 90.31 329 SER A CA 1
ATOM 2429 C C . SER A 1 329 ? -5.819 6.685 2.164 1.00 90.31 329 SER A C 1
ATOM 2431 O O . SER A 1 329 ? -5.661 7.848 1.803 1.00 90.31 329 SER A O 1
ATOM 2433 N N . ASP A 1 330 ? -6.440 6.351 3.295 1.00 91.69 330 ASP A N 1
ATOM 2434 C CA . ASP A 1 330 ? -7.024 7.275 4.265 1.00 91.69 330 ASP A CA 1
ATOM 2435 C C . ASP A 1 330 ? -6.857 6.706 5.691 1.00 91.69 330 ASP A C 1
ATOM 2437 O O . ASP A 1 330 ? -7.658 5.874 6.134 1.00 91.69 330 ASP A O 1
ATOM 2441 N N . PRO A 1 331 ? -5.843 7.161 6.451 1.00 86.81 331 PRO A N 1
ATOM 2442 C CA . PRO A 1 331 ? -5.617 6.692 7.815 1.00 86.81 331 PRO A CA 1
ATOM 2443 C C . PRO A 1 331 ? -6.764 6.992 8.792 1.00 86.81 331 PRO A C 1
ATOM 2445 O O . PRO A 1 331 ? -6.838 6.357 9.845 1.00 86.81 331 PRO A O 1
ATOM 2448 N N . THR A 1 332 ? -7.689 7.912 8.474 1.00 87.75 332 THR A N 1
ATOM 2449 C CA . THR A 1 332 ? -8.833 8.217 9.357 1.00 87.75 332 THR A CA 1
ATOM 2450 C C . THR A 1 332 ? -9.813 7.046 9.474 1.00 87.75 332 THR A C 1
ATOM 2452 O O . THR A 1 332 ? -10.536 6.943 10.468 1.00 87.75 332 THR A O 1
ATOM 2455 N N . VAL A 1 333 ? -9.763 6.095 8.530 1.00 89.38 333 VAL A N 1
ATOM 2456 C CA . VAL A 1 333 ? -10.535 4.843 8.544 1.00 89.38 333 VAL A CA 1
ATOM 2457 C C . VAL A 1 333 ? -10.390 4.082 9.871 1.00 89.38 333 VAL A C 1
ATOM 2459 O O . VAL A 1 333 ? -11.367 3.468 10.307 1.00 89.38 333 VAL A O 1
ATOM 2462 N N . GLN A 1 334 ? -9.240 4.178 10.557 1.00 85.62 334 GLN A N 1
ATOM 2463 C CA . GLN A 1 334 ? -8.991 3.519 11.851 1.00 85.62 334 GLN A CA 1
ATOM 2464 C C . GLN A 1 334 ? -10.018 3.870 12.940 1.00 85.62 334 GLN A C 1
ATOM 2466 O O . GLN A 1 334 ? -10.353 3.019 13.763 1.00 85.62 334 GLN A O 1
ATOM 2471 N N . TYR A 1 335 ? -10.577 5.087 12.924 1.00 86.06 335 TYR A N 1
ATOM 2472 C CA . TYR A 1 335 ? -11.529 5.543 13.945 1.00 86.06 335 TYR A CA 1
ATOM 2473 C C . TYR A 1 335 ? -12.905 4.858 13.848 1.00 86.06 335 TYR A C 1
ATOM 2475 O O . TYR A 1 335 ? -13.707 4.972 14.771 1.00 86.06 335 TYR A O 1
ATOM 2483 N N . ASN A 1 336 ? -13.170 4.105 12.772 1.00 89.62 336 ASN A N 1
ATOM 2484 C CA . ASN A 1 336 ? -14.367 3.265 12.627 1.00 89.62 336 ASN A CA 1
ATOM 2485 C C . ASN A 1 336 ? -14.209 1.867 13.257 1.00 89.62 336 ASN A C 1
ATOM 2487 O O . ASN A 1 336 ? -15.157 1.077 13.252 1.00 89.62 336 ASN A O 1
ATOM 2491 N N . PHE A 1 337 ? -13.021 1.549 13.778 1.00 93.06 337 PHE A N 1
ATOM 2492 C CA . PHE A 1 337 ? -12.671 0.259 14.376 1.00 93.06 337 PHE A CA 1
ATOM 2493 C C . PHE A 1 337 ? -12.159 0.449 15.808 1.00 93.06 337 PHE A C 1
ATOM 2495 O O . PHE A 1 337 ? -11.117 -0.081 16.197 1.00 93.06 337 PHE A O 1
ATOM 2502 N N . ASP A 1 338 ? -12.920 1.236 16.574 1.00 91.81 338 ASP A N 1
ATOM 2503 C CA . ASP A 1 338 ? -12.851 1.302 18.033 1.00 91.81 338 ASP A CA 1
ATOM 2504 C C . ASP A 1 338 ? -12.933 -0.107 18.642 1.00 91.81 338 ASP A C 1
ATOM 2506 O O . ASP A 1 338 ? -13.651 -0.951 18.106 1.00 91.81 338 ASP A O 1
ATOM 2510 N N . LEU A 1 339 ? -12.250 -0.368 19.760 1.00 92.50 339 LEU A N 1
ATOM 2511 C CA . LEU A 1 339 ? -12.290 -1.670 20.436 1.00 92.50 339 LEU A CA 1
ATOM 2512 C C . LEU A 1 339 ? -13.049 -1.614 21.768 1.00 92.50 339 LEU A C 1
ATOM 2514 O O . LEU A 1 339 ? -12.973 -0.646 22.526 1.00 92.50 339 LEU A O 1
ATOM 2518 N N . GLN A 1 340 ? -13.783 -2.685 22.061 1.00 92.50 340 GLN A N 1
ATOM 2519 C CA . GLN A 1 340 ? -14.503 -2.898 23.316 1.00 92.50 340 GLN A CA 1
ATOM 2520 C C . GLN A 1 340 ? -14.216 -4.294 23.883 1.00 92.50 340 GLN A C 1
ATOM 2522 O O . GLN A 1 340 ? -13.680 -5.170 23.206 1.00 92.50 340 GLN A O 1
ATOM 2527 N N . ASN A 1 341 ? -14.547 -4.495 25.160 1.00 92.56 341 ASN A N 1
ATOM 2528 C CA . ASN A 1 341 ? -14.253 -5.739 25.863 1.00 92.56 341 ASN A CA 1
ATOM 2529 C C . ASN A 1 341 ? -15.027 -6.925 25.257 1.00 92.56 341 ASN A C 1
ATOM 2531 O O . ASN A 1 341 ? -16.250 -6.873 25.134 1.00 92.56 341 ASN A O 1
ATOM 2535 N N . ASN A 1 342 ? -14.309 -8.003 24.946 1.00 94.06 342 ASN A N 1
ATOM 2536 C CA . ASN A 1 342 ? -14.752 -9.179 24.191 1.00 94.06 342 ASN A CA 1
ATOM 2537 C C . ASN A 1 342 ? -15.092 -8.934 22.706 1.00 94.06 342 ASN A C 1
ATOM 2539 O O . ASN A 1 342 ? -15.739 -9.784 22.090 1.00 94.06 342 ASN A O 1
ATOM 2543 N N . ASP A 1 343 ? -14.628 -7.835 22.099 1.00 96.75 343 ASP A N 1
ATOM 2544 C CA . ASP A 1 343 ? -14.595 -7.737 20.634 1.00 96.75 343 ASP A CA 1
ATOM 2545 C C . ASP A 1 343 ? -13.724 -8.858 20.036 1.00 96.75 343 ASP A C 1
ATOM 2547 O O . ASP A 1 343 ? -12.732 -9.308 20.626 1.00 96.75 343 ASP A O 1
ATOM 2551 N N . ILE A 1 344 ? -14.091 -9.295 18.830 1.00 97.50 344 ILE A N 1
ATOM 2552 C CA . ILE A 1 344 ? -13.396 -10.353 18.095 1.00 97.50 344 ILE A CA 1
ATOM 2553 C C . ILE A 1 344 ? -12.840 -9.790 16.784 1.00 97.50 344 ILE A C 1
ATOM 2555 O O . ILE A 1 344 ? -13.561 -9.153 16.015 1.00 97.50 344 ILE A O 1
ATOM 2559 N N . LEU A 1 345 ? -11.569 -10.075 16.504 1.00 97.81 345 LEU A N 1
ATOM 2560 C CA . LEU A 1 345 ? -10.923 -9.868 15.212 1.00 97.81 345 LEU A CA 1
ATOM 2561 C C . LEU A 1 345 ? -10.738 -11.227 14.532 1.00 97.81 345 LEU A C 1
ATOM 2563 O O . LEU A 1 345 ? -10.042 -12.100 15.044 1.00 97.81 345 LEU A O 1
ATOM 2567 N N . HIS A 1 346 ? -11.364 -11.420 13.377 1.00 97.81 346 HIS A N 1
ATOM 2568 C CA . HIS A 1 346 ? -11.256 -12.652 12.601 1.00 97.81 346 HIS A CA 1
ATOM 2569 C C . HIS A 1 346 ? -10.607 -12.370 11.244 1.00 97.81 346 HIS A C 1
ATOM 2571 O O . HIS A 1 346 ? -11.192 -11.685 10.398 1.00 97.81 346 HIS A O 1
ATOM 2577 N N . VAL A 1 347 ? -9.420 -12.932 11.022 1.00 98.00 347 VAL A N 1
ATOM 2578 C CA . VAL A 1 347 ? -8.677 -12.831 9.760 1.00 98.00 347 VAL A CA 1
ATOM 2579 C C . VAL A 1 347 ? -9.002 -14.060 8.897 1.00 98.00 347 VAL A C 1
ATOM 2581 O O . VAL A 1 347 ? -8.577 -15.162 9.239 1.00 98.00 347 VAL A O 1
ATOM 2584 N N . PRO A 1 348 ? -9.777 -13.936 7.803 1.00 97.44 348 PRO A N 1
ATOM 2585 C CA . PRO A 1 348 ? -9.982 -15.049 6.878 1.00 97.44 348 PRO A CA 1
ATOM 2586 C C . PRO A 1 348 ? -8.730 -15.290 6.020 1.00 97.44 348 PRO A C 1
ATOM 2588 O O . PRO A 1 348 ? -7.838 -14.445 5.957 1.00 97.44 348 PRO A O 1
ATOM 2591 N N . VAL A 1 349 ? -8.693 -16.415 5.303 1.00 96.44 349 VAL A N 1
ATOM 2592 C CA . VAL A 1 349 ? -7.733 -16.642 4.208 1.00 96.44 349 VAL A CA 1
ATOM 2593 C C . VAL A 1 349 ? -7.969 -15.607 3.094 1.00 96.44 349 VAL A C 1
ATOM 2595 O O . VAL A 1 349 ? -9.114 -15.238 2.822 1.00 96.44 349 VAL A O 1
ATOM 2598 N N . ALA A 1 350 ? -6.897 -15.133 2.458 1.00 95.69 350 ALA A N 1
ATOM 2599 C CA . ALA A 1 350 ? -6.956 -14.235 1.309 1.00 95.69 350 ALA A CA 1
ATOM 2600 C C . ALA A 1 350 ? -7.542 -14.958 0.081 1.00 95.69 350 ALA A C 1
ATOM 2602 O O . ALA A 1 350 ? -7.088 -16.032 -0.308 1.00 95.69 350 ALA A O 1
ATOM 2603 N N . ASP A 1 351 ? -8.564 -14.357 -0.522 1.00 92.88 351 ASP A N 1
ATOM 2604 C CA . ASP A 1 351 ? -9.470 -15.034 -1.464 1.00 92.88 351 ASP A CA 1
ATOM 2605 C C . ASP A 1 351 ? -9.016 -14.908 -2.929 1.00 92.88 351 ASP A C 1
ATOM 2607 O O . ASP A 1 351 ? -8.913 -15.890 -3.665 1.00 92.88 351 ASP A O 1
ATOM 2611 N N . LYS A 1 352 ? -8.666 -13.686 -3.347 1.00 96.06 352 LYS A N 1
ATOM 2612 C CA . LYS A 1 352 ? -8.197 -13.378 -4.701 1.00 96.06 352 LYS A CA 1
ATOM 2613 C C . LYS A 1 352 ? -6.850 -12.674 -4.640 1.00 96.06 352 LYS A C 1
ATOM 2615 O O . LYS A 1 352 ? -6.778 -11.478 -4.360 1.00 96.06 352 LYS A O 1
ATOM 2620 N N . LEU A 1 353 ? -5.798 -13.428 -4.934 1.00 96.25 353 LEU A N 1
ATOM 2621 C CA . LEU A 1 353 ? -4.430 -12.943 -5.034 1.00 96.25 353 LEU A CA 1
ATOM 2622 C C . LEU A 1 353 ? -4.033 -12.795 -6.505 1.00 96.25 353 LEU A C 1
ATOM 2624 O O . LEU A 1 353 ? -4.238 -13.706 -7.307 1.00 96.25 353 LEU A O 1
ATOM 2628 N N . VAL A 1 354 ? -3.456 -11.644 -6.847 1.00 97.69 354 VAL A N 1
ATOM 2629 C CA . VAL A 1 354 ? -2.972 -11.325 -8.199 1.00 97.69 354 VAL A CA 1
ATOM 2630 C C . VAL A 1 354 ? -1.548 -10.791 -8.103 1.00 97.69 354 VAL A C 1
ATOM 2632 O O . VAL A 1 354 ? -1.280 -9.881 -7.319 1.00 97.69 354 VAL A O 1
ATOM 2635 N N . SER A 1 355 ? -0.623 -11.331 -8.893 1.00 97.19 355 SER A N 1
ATOM 2636 C CA . SER A 1 355 ? 0.764 -10.850 -8.941 1.00 97.19 355 SER A CA 1
ATOM 2637 C C . SER A 1 355 ? 0.973 -9.896 -10.112 1.00 97.19 355 SER A C 1
ATOM 2639 O O . SER A 1 355 ? 0.511 -10.169 -11.217 1.00 97.19 355 SER A O 1
ATOM 2641 N N . ILE A 1 356 ? 1.720 -8.809 -9.903 1.00 97.31 356 ILE A N 1
ATOM 2642 C CA . ILE A 1 356 ? 2.137 -7.885 -10.968 1.00 97.31 356 ILE A CA 1
ATOM 2643 C C . ILE A 1 356 ? 3.656 -7.709 -10.977 1.00 97.31 356 ILE A C 1
ATOM 2645 O O . ILE A 1 356 ? 4.282 -7.569 -9.928 1.00 97.31 356 ILE A O 1
ATOM 2649 N N . GLN A 1 357 ? 4.260 -7.746 -12.166 1.00 95.50 357 GLN A N 1
ATOM 2650 C CA . GLN A 1 357 ? 5.714 -7.699 -12.351 1.00 95.50 357 GLN A CA 1
ATOM 2651 C C . GLN A 1 357 ? 6.128 -6.924 -13.611 1.00 95.50 357 GLN A C 1
ATOM 2653 O O . GLN A 1 357 ? 5.333 -6.755 -14.538 1.00 95.50 357 GLN A O 1
ATOM 2658 N N . GLY A 1 358 ? 7.397 -6.509 -13.658 1.00 94.38 358 GLY A N 1
ATOM 2659 C CA . GLY A 1 358 ? 7.978 -5.738 -14.760 1.00 94.38 358 GLY A CA 1
ATOM 2660 C C . GLY A 1 358 ? 7.925 -4.231 -14.505 1.00 94.38 358 GLY A C 1
ATOM 2661 O O . GLY A 1 358 ? 8.256 -3.802 -13.402 1.00 94.38 358 GLY A O 1
ATOM 2662 N N . ALA A 1 359 ? 7.522 -3.445 -15.508 1.00 95.75 359 ALA A N 1
ATOM 2663 C CA . ALA A 1 359 ? 7.570 -1.975 -15.536 1.00 95.75 359 ALA A CA 1
ATOM 2664 C C . ALA A 1 359 ? 6.529 -1.271 -14.623 1.00 95.75 359 ALA A C 1
ATOM 2666 O O . ALA A 1 359 ? 5.708 -0.460 -15.060 1.00 95.75 359 ALA A O 1
ATOM 2667 N N . VAL A 1 360 ? 6.548 -1.601 -13.327 1.00 96.31 360 VAL A N 1
ATOM 2668 C CA . VAL A 1 360 ? 5.719 -1.023 -12.256 1.00 96.31 360 VAL A CA 1
ATOM 2669 C C . VAL A 1 360 ? 6.575 -0.670 -11.044 1.00 96.31 360 VAL A C 1
ATOM 2671 O O . VAL A 1 360 ? 7.573 -1.329 -10.764 1.00 96.31 360 VAL A O 1
ATOM 2674 N N . LYS A 1 361 ? 6.177 0.350 -10.274 1.00 93.81 361 LYS A N 1
ATOM 2675 C CA . LYS A 1 361 ? 6.986 0.818 -9.129 1.00 93.81 361 LYS A CA 1
ATOM 2676 C C . LYS A 1 361 ? 7.036 -0.172 -7.960 1.00 93.81 361 LYS A C 1
ATOM 2678 O O . LYS A 1 361 ? 7.941 -0.085 -7.134 1.00 93.81 361 LYS A O 1
ATOM 2683 N N . ARG A 1 362 ? 6.056 -1.077 -7.855 1.00 93.69 362 ARG A N 1
ATOM 2684 C CA . ARG A 1 362 ? 5.931 -2.072 -6.777 1.00 93.69 362 ARG A CA 1
ATOM 2685 C C . ARG A 1 362 ? 5.526 -3.448 -7.338 1.00 93.69 362 ARG A C 1
ATOM 2687 O O . ARG A 1 362 ? 4.345 -3.787 -7.301 1.00 93.69 362 ARG A O 1
ATOM 2694 N N . PRO A 1 363 ? 6.472 -4.235 -7.881 1.00 93.94 363 PRO A N 1
ATOM 2695 C CA . PRO A 1 363 ? 6.190 -5.575 -8.393 1.00 93.94 363 PRO A CA 1
ATOM 2696 C C . PRO A 1 363 ? 6.017 -6.572 -7.232 1.00 93.94 363 PRO A C 1
ATOM 2698 O O . PRO A 1 363 ? 6.994 -6.992 -6.612 1.00 93.94 363 PRO A O 1
ATOM 2701 N N . MET A 1 364 ? 4.768 -6.902 -6.894 1.00 94.19 364 MET A N 1
ATOM 2702 C CA . MET A 1 364 ? 4.374 -7.731 -5.741 1.00 94.19 364 MET A CA 1
ATOM 2703 C C . MET A 1 364 ? 3.054 -8.479 -6.011 1.00 94.19 364 MET A C 1
ATOM 2705 O O . MET A 1 364 ? 2.435 -8.314 -7.064 1.00 94.19 364 MET A O 1
ATOM 2709 N N . THR A 1 365 ? 2.615 -9.293 -5.047 1.00 96.12 365 THR A N 1
ATOM 2710 C CA . THR A 1 365 ? 1.264 -9.876 -5.015 1.00 96.12 365 THR A CA 1
ATOM 2711 C C . THR A 1 365 ? 0.304 -8.948 -4.271 1.00 96.12 365 THR A C 1
ATOM 2713 O O . THR A 1 365 ? 0.686 -8.310 -3.293 1.00 96.12 365 THR A O 1
ATOM 2716 N N . TYR A 1 366 ? -0.944 -8.872 -4.721 1.00 97.00 366 TYR A N 1
ATOM 2717 C CA . TYR A 1 366 ? -1.983 -7.984 -4.205 1.00 97.00 366 TYR A CA 1
ATOM 2718 C C . TYR A 1 366 ? -3.262 -8.770 -3.915 1.00 97.00 366 TYR A C 1
ATOM 2720 O O . TYR A 1 366 ? -3.638 -9.636 -4.704 1.00 97.00 366 TYR A O 1
ATOM 2728 N N . GLU A 1 367 ? -3.942 -8.450 -2.811 1.00 97.25 367 GLU A N 1
ATOM 2729 C CA . GLU A 1 367 ? -5.299 -8.945 -2.560 1.00 97.25 367 GLU A CA 1
ATOM 2730 C C . GLU A 1 367 ? -6.315 -8.021 -3.246 1.00 97.25 367 GLU A C 1
ATOM 2732 O O . GLU A 1 367 ? -6.291 -6.798 -3.068 1.00 97.25 367 GLU A O 1
ATOM 2737 N N . MET A 1 368 ? -7.209 -8.607 -4.042 1.00 97.31 368 MET A N 1
ATOM 2738 C CA . MET A 1 368 ? -8.126 -7.874 -4.916 1.00 97.31 368 MET A CA 1
ATOM 2739 C C . MET A 1 368 ? -9.591 -8.200 -4.626 1.00 97.31 368 MET A C 1
ATOM 2741 O O . MET A 1 368 ? -9.950 -9.336 -4.325 1.00 97.31 368 MET A O 1
ATOM 2745 N N . LEU A 1 369 ? -10.461 -7.199 -4.746 1.00 96.38 369 LEU A N 1
ATOM 2746 C CA . LEU A 1 369 ? -11.906 -7.356 -4.565 1.00 96.38 369 LEU A CA 1
ATOM 2747 C C . LEU A 1 369 ? -12.615 -7.589 -5.908 1.00 96.38 369 LEU A C 1
ATOM 2749 O O . LEU A 1 369 ? -12.116 -7.247 -6.976 1.00 96.38 369 LEU A O 1
ATOM 2753 N N . ASP A 1 370 ? -13.824 -8.151 -5.880 1.00 92.75 370 ASP A N 1
ATOM 2754 C CA . ASP A 1 370 ? -14.541 -8.586 -7.094 1.00 92.75 370 ASP A CA 1
ATOM 2755 C C . ASP A 1 370 ? -15.038 -7.467 -8.015 1.00 92.75 370 ASP A C 1
ATOM 2757 O O . ASP A 1 370 ? -15.477 -7.734 -9.131 1.00 92.75 370 ASP A O 1
ATOM 2761 N N . LYS A 1 371 ? -14.947 -6.214 -7.564 1.00 93.25 371 LYS A N 1
ATOM 2762 C CA . LYS A 1 371 ? -15.282 -5.015 -8.347 1.00 93.25 371 LYS A CA 1
ATOM 2763 C C . LYS A 1 371 ? -14.048 -4.288 -8.893 1.00 93.25 371 LYS A C 1
ATOM 2765 O O . LYS A 1 371 ? -14.207 -3.284 -9.579 1.00 93.25 371 LYS A O 1
ATOM 2770 N N . GLU A 1 372 ? -12.847 -4.755 -8.557 1.00 96.12 372 GLU A N 1
ATOM 2771 C CA . GLU A 1 372 ? -11.585 -4.106 -8.913 1.00 96.12 372 GLU A CA 1
ATOM 2772 C C . GLU A 1 372 ? -11.004 -4.668 -10.214 1.00 96.12 372 GLU A C 1
ATOM 2774 O O . GLU A 1 372 ? -11.264 -5.805 -10.618 1.00 96.12 372 GLU A O 1
ATOM 2779 N N . THR A 1 373 ? -10.218 -3.833 -10.884 1.00 97.19 373 THR A N 1
ATOM 2780 C CA . THR A 1 373 ? -9.762 -4.045 -12.260 1.00 97.19 373 THR A CA 1
ATOM 2781 C C . THR A 1 373 ? -8.239 -4.070 -12.373 1.00 97.19 373 THR A C 1
ATOM 2783 O O . THR A 1 373 ? -7.507 -3.738 -11.439 1.00 97.19 373 THR A O 1
ATOM 2786 N N . LEU A 1 374 ? -7.740 -4.386 -13.568 1.00 97.62 374 LEU A N 1
ATOM 2787 C CA . LEU A 1 374 ? -6.326 -4.228 -13.917 1.00 97.62 374 LEU A CA 1
ATOM 2788 C C . LEU A 1 374 ? -5.798 -2.796 -13.695 1.00 97.62 374 LEU A C 1
ATOM 2790 O O . LEU A 1 374 ? -4.652 -2.627 -13.280 1.00 97.62 374 LEU A O 1
ATOM 2794 N N . ALA A 1 375 ? -6.629 -1.767 -13.895 1.00 97.06 375 ALA A N 1
ATOM 2795 C CA . ALA A 1 375 ? -6.258 -0.381 -13.599 1.00 97.06 375 ALA A CA 1
ATOM 2796 C C . ALA A 1 375 ? -6.091 -0.139 -12.084 1.00 97.06 375 ALA A C 1
ATOM 2798 O O . ALA A 1 375 ? -5.168 0.564 -11.667 1.00 97.06 375 ALA A O 1
ATOM 2799 N N . ASP A 1 376 ? -6.920 -0.775 -11.250 1.00 97.00 376 ASP A N 1
ATOM 2800 C CA . ASP A 1 376 ? -6.771 -0.740 -9.791 1.00 97.00 376 ASP A CA 1
ATOM 2801 C C . ASP A 1 376 ? -5.496 -1.451 -9.339 1.00 97.00 376 ASP A C 1
ATOM 2803 O O . ASP A 1 376 ? -4.761 -0.909 -8.517 1.00 97.00 376 ASP A O 1
ATOM 2807 N N . LEU A 1 377 ? -5.167 -2.606 -9.925 1.00 97.94 377 LEU A N 1
ATOM 2808 C CA . LEU A 1 377 ? -3.905 -3.297 -9.654 1.00 97.94 377 LEU A CA 1
ATOM 2809 C C . LEU A 1 377 ? -2.686 -2.430 -10.004 1.00 97.94 377 LEU A C 1
ATOM 2811 O O . LEU A 1 377 ? -1.764 -2.323 -9.198 1.00 97.94 377 LEU A O 1
ATOM 2815 N N . ILE A 1 378 ? -2.692 -1.754 -11.159 1.00 97.12 378 ILE A N 1
ATOM 2816 C CA . ILE A 1 378 ? -1.625 -0.812 -11.545 1.00 97.12 378 ILE A CA 1
ATOM 2817 C C . ILE A 1 378 ? -1.544 0.360 -10.549 1.00 97.12 378 ILE A C 1
ATOM 2819 O O . ILE A 1 378 ? -0.447 0.760 -10.150 1.00 97.12 378 ILE A O 1
ATOM 2823 N N . ARG A 1 379 ? -2.687 0.879 -10.080 1.00 96.06 379 ARG A N 1
ATOM 2824 C CA . ARG A 1 379 ? -2.758 1.908 -9.026 1.00 96.06 379 ARG A CA 1
ATOM 2825 C C . ARG A 1 379 ? -2.176 1.402 -7.697 1.00 96.06 379 ARG A C 1
ATOM 2827 O O . ARG A 1 379 ? -1.351 2.095 -7.098 1.00 96.06 379 ARG A O 1
ATOM 2834 N N . TYR A 1 380 ? -2.505 0.182 -7.267 1.00 95.81 380 TYR A N 1
ATOM 2835 C CA . TYR A 1 380 ? -1.915 -0.449 -6.078 1.00 95.81 380 TYR A CA 1
ATOM 2836 C C . TYR A 1 380 ? -0.414 -0.764 -6.259 1.00 95.81 380 TYR A C 1
ATOM 2838 O O . TYR A 1 380 ? 0.359 -0.632 -5.305 1.00 95.81 380 TYR A O 1
ATOM 2846 N N . ALA A 1 381 ? 0.050 -1.024 -7.484 1.00 95.62 381 ALA A N 1
ATOM 2847 C CA . ALA A 1 381 ? 1.471 -1.116 -7.837 1.00 95.62 381 ALA A CA 1
ATOM 2848 C C . ALA A 1 381 ? 2.215 0.243 -7.813 1.00 95.62 381 ALA A C 1
ATOM 2850 O O . ALA A 1 381 ? 3.427 0.295 -8.018 1.00 95.62 381 ALA A O 1
ATOM 2851 N N . GLY A 1 382 ? 1.523 1.353 -7.518 1.00 93.81 382 GLY A N 1
ATOM 2852 C CA . GLY A 1 382 ? 2.089 2.709 -7.497 1.00 93.81 382 GLY A CA 1
ATOM 2853 C C . GLY A 1 382 ? 2.189 3.365 -8.882 1.00 93.81 382 GLY A C 1
ATOM 2854 O O . GLY A 1 382 ? 2.829 4.412 -9.028 1.00 93.81 382 GLY A O 1
ATOM 2855 N N . GLY A 1 383 ? 1.562 2.763 -9.892 1.00 95.62 383 GLY A N 1
ATOM 2856 C CA . GLY A 1 383 ? 1.682 3.131 -11.296 1.00 95.62 383 GLY A CA 1
ATOM 2857 C C . GLY A 1 383 ? 2.881 2.489 -11.998 1.00 95.62 383 GLY A C 1
ATOM 2858 O O . GLY A 1 383 ? 3.693 1.773 -11.405 1.00 95.62 383 GLY A O 1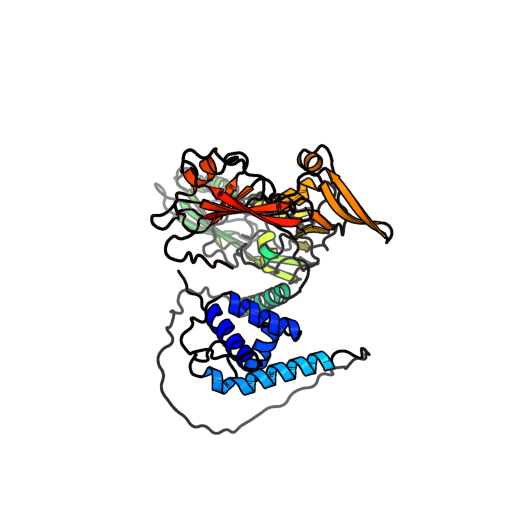
ATOM 2859 N N . LEU A 1 384 ? 2.966 2.779 -13.292 1.00 96.81 384 LEU A N 1
ATOM 2860 C CA . LEU A 1 384 ? 4.004 2.301 -14.202 1.00 96.81 384 LEU A CA 1
ATOM 2861 C C . LEU A 1 384 ? 5.348 3.014 -13.955 1.00 96.81 384 LEU A C 1
ATOM 2863 O O . LEU A 1 384 ? 5.397 4.074 -13.315 1.00 96.81 384 LEU A O 1
ATOM 2867 N N . THR A 1 385 ? 6.437 2.442 -14.465 1.00 95.94 385 THR A N 1
ATOM 2868 C CA . THR A 1 385 ? 7.749 3.109 -14.561 1.00 95.94 385 THR A CA 1
ATOM 2869 C C . THR A 1 385 ? 7.882 3.897 -15.876 1.00 95.94 385 THR A C 1
ATOM 2871 O O . THR A 1 385 ? 7.020 3.819 -16.748 1.00 95.94 385 THR A O 1
ATOM 2874 N N . GLN A 1 386 ? 8.926 4.725 -16.008 1.00 92.50 386 GLN A N 1
ATOM 2875 C CA . GLN A 1 386 ? 9.119 5.601 -17.182 1.00 92.50 386 GLN A CA 1
ATOM 2876 C C . GLN A 1 386 ? 9.530 4.841 -18.452 1.00 92.50 386 GLN A C 1
ATOM 2878 O O . GLN A 1 386 ? 9.313 5.324 -19.557 1.00 92.50 386 GLN A O 1
ATOM 2883 N N . ASP A 1 387 ? 10.108 3.655 -18.289 1.00 92.81 387 ASP A N 1
ATOM 2884 C CA . ASP A 1 387 ? 10.548 2.745 -19.344 1.00 92.81 387 ASP A CA 1
ATOM 2885 C C . ASP A 1 387 ? 9.435 1.798 -19.830 1.00 92.81 387 ASP A C 1
ATOM 2887 O O . ASP A 1 387 ? 9.732 0.836 -20.527 1.00 92.81 387 ASP A O 1
ATOM 2891 N N . VAL A 1 388 ? 8.169 2.014 -19.460 1.00 95.31 388 VAL A N 1
ATOM 2892 C CA . VAL A 1 388 ? 7.064 1.103 -19.799 1.00 95.31 388 VAL A CA 1
ATOM 2893 C C . VAL A 1 388 ? 6.751 1.061 -21.300 1.00 95.31 388 VAL A C 1
ATOM 2895 O O . VAL A 1 388 ? 6.661 2.089 -21.968 1.00 95.31 388 VAL A O 1
ATOM 2898 N N . TYR A 1 389 ? 6.536 -0.143 -21.832 1.00 92.69 389 TYR A N 1
ATOM 2899 C CA . TYR A 1 389 ? 6.071 -0.358 -23.200 1.00 92.69 389 TYR A CA 1
ATOM 2900 C C . TYR A 1 389 ? 4.559 -0.054 -23.298 1.00 92.69 389 TYR A C 1
ATOM 2902 O O . TYR A 1 389 ? 3.784 -0.690 -22.581 1.00 92.69 389 TYR A O 1
ATOM 2910 N N . PRO A 1 390 ? 4.115 0.907 -24.134 1.00 88.44 390 PRO A N 1
ATOM 2911 C CA . PRO A 1 390 ? 2.781 1.509 -24.007 1.00 88.44 390 PRO A CA 1
ATOM 2912 C C . PRO A 1 390 ? 1.645 0.748 -24.708 1.00 88.44 390 PRO A C 1
ATOM 2914 O O . PRO A 1 390 ? 0.477 1.022 -24.420 1.00 88.44 390 PRO A O 1
ATOM 2917 N N . ASP A 1 391 ? 1.954 -0.170 -25.630 1.00 90.75 391 ASP A N 1
ATOM 2918 C CA . ASP A 1 391 ? 0.937 -0.780 -26.493 1.00 90.75 391 ASP A CA 1
ATOM 2919 C C . ASP A 1 391 ? 0.047 -1.763 -25.723 1.00 90.75 391 ASP A C 1
ATOM 2921 O O . ASP A 1 391 ? -1.178 -1.661 -25.770 1.00 90.75 391 ASP A O 1
ATOM 2925 N N . PHE A 1 392 ? 0.651 -2.727 -25.017 1.00 93.94 392 PHE A N 1
ATOM 2926 C CA . PHE A 1 392 ? -0.069 -3.856 -24.432 1.00 93.94 392 PHE A CA 1
ATOM 2927 C C . PHE A 1 392 ? 0.471 -4.319 -23.078 1.00 93.94 392 PHE A C 1
ATOM 2929 O O . PHE A 1 392 ? 1.650 -4.178 -22.746 1.00 93.94 392 PHE A O 1
ATOM 2936 N N . ILE A 1 393 ? -0.430 -4.928 -22.312 1.00 96.56 393 ILE A N 1
ATOM 2937 C CA . ILE A 1 393 ? -0.177 -5.561 -21.018 1.00 96.56 393 ILE A CA 1
ATOM 2938 C C . ILE A 1 393 ? -0.610 -7.026 -21.085 1.00 96.56 393 ILE A C 1
ATOM 2940 O O . ILE A 1 393 ? -1.686 -7.338 -21.597 1.00 96.56 393 ILE A O 1
ATOM 2944 N N . GLN A 1 394 ? 0.244 -7.928 -20.598 1.00 97.56 394 GLN A N 1
ATOM 2945 C CA . GLN A 1 394 ? 0.009 -9.371 -20.667 1.00 97.56 394 GLN A CA 1
ATOM 2946 C C . GLN A 1 394 ? -0.501 -9.891 -19.318 1.00 97.56 394 GLN A C 1
ATOM 2948 O O . GLN A 1 394 ? 0.012 -9.492 -18.270 1.00 97.56 394 GLN A O 1
ATOM 2953 N N . ILE A 1 395 ? -1.449 -10.828 -19.325 1.00 98.06 395 ILE A N 1
ATOM 2954 C CA . ILE A 1 395 ? -1.835 -11.612 -18.146 1.00 98.06 395 ILE A CA 1
ATOM 2955 C C . ILE A 1 395 ? -1.684 -13.093 -18.467 1.00 98.06 395 ILE A C 1
ATOM 2957 O O . ILE A 1 395 ? -2.267 -13.608 -19.419 1.00 98.06 395 ILE A O 1
ATOM 2961 N N . GLN A 1 396 ? -0.895 -13.769 -17.644 1.00 97.69 396 GLN A N 1
ATOM 2962 C CA . GLN A 1 396 ? -0.785 -15.218 -17.584 1.00 97.69 396 GLN A CA 1
ATOM 2963 C C . GLN A 1 396 ? -1.854 -15.723 -16.602 1.00 97.69 396 GLN A C 1
ATOM 2965 O O . GLN A 1 396 ? -1.823 -15.369 -15.422 1.00 97.69 396 GLN A O 1
ATOM 2970 N N . ARG A 1 397 ? -2.819 -16.500 -17.105 1.00 96.81 397 ARG A N 1
ATOM 2971 C CA . ARG A 1 397 ? -4.025 -16.946 -16.386 1.00 96.81 397 ARG A CA 1
ATOM 2972 C C . ARG A 1 397 ? -4.241 -18.445 -16.572 1.00 96.81 397 ARG A C 1
ATOM 2974 O O . ARG A 1 397 ? -4.179 -18.937 -17.695 1.00 96.81 397 ARG A O 1
ATOM 2981 N N . TYR A 1 398 ? -4.583 -19.158 -15.503 1.00 92.31 398 TYR A N 1
ATOM 2982 C CA . TYR A 1 398 ? -5.003 -20.559 -15.595 1.00 92.31 398 TYR A CA 1
ATOM 2983 C C . TYR A 1 398 ? -6.517 -20.658 -15.826 1.00 92.31 398 TYR A C 1
ATOM 2985 O O . TYR A 1 398 ? -7.305 -20.055 -15.098 1.00 92.31 398 TYR A O 1
ATOM 2993 N N . VAL A 1 399 ? -6.934 -21.420 -16.839 1.00 91.19 399 VAL A N 1
ATOM 2994 C CA . VAL A 1 399 ? -8.344 -21.642 -17.199 1.00 91.19 399 VAL A CA 1
ATOM 2995 C C . VAL A 1 399 ? -8.546 -23.126 -17.488 1.00 91.19 399 VAL A C 1
ATOM 2997 O O . VAL A 1 399 ? -7.944 -23.662 -18.410 1.00 91.19 399 VAL A O 1
ATOM 3000 N N . ASN A 1 400 ? -9.401 -23.796 -16.710 1.00 89.62 400 ASN A N 1
ATOM 3001 C CA . ASN A 1 400 ? -9.694 -25.235 -16.832 1.00 89.62 400 ASN A CA 1
ATOM 3002 C C . ASN A 1 400 ? -8.449 -26.153 -16.765 1.00 89.62 400 ASN A C 1
ATOM 3004 O O . ASN A 1 400 ? -8.451 -27.242 -17.330 1.00 89.62 400 ASN A O 1
ATOM 3008 N N . GLY A 1 401 ? -7.387 -25.715 -16.079 1.00 87.25 401 GLY A N 1
ATOM 3009 C CA . GLY A 1 401 ? -6.100 -26.420 -15.996 1.00 87.25 401 GLY A CA 1
ATOM 3010 C C . GLY A 1 401 ? -5.097 -26.063 -17.101 1.00 87.25 401 GLY A C 1
ATOM 3011 O O . GLY A 1 401 ? -3.929 -26.415 -16.984 1.00 87.25 401 GLY A O 1
ATOM 3012 N N . GLU A 1 402 ? -5.512 -25.323 -18.132 1.00 92.19 402 GLU A N 1
ATOM 3013 C CA . GLU A 1 402 ? -4.628 -24.811 -19.183 1.00 92.19 402 GLU A CA 1
ATOM 3014 C C . GLU A 1 402 ? -4.069 -23.434 -18.799 1.00 92.19 402 GLU A C 1
ATOM 3016 O O . GLU A 1 402 ? -4.807 -22.561 -18.338 1.00 92.19 402 GLU A O 1
ATOM 3021 N N . GLU A 1 403 ? -2.779 -23.205 -19.038 1.00 93.56 403 GLU A N 1
ATOM 3022 C CA . GLU A 1 403 ? -2.183 -21.869 -18.971 1.00 93.56 403 GLU A CA 1
ATOM 3023 C C . GLU A 1 403 ? -2.519 -21.075 -20.241 1.00 93.56 403 GLU A C 1
ATOM 3025 O O . GLU A 1 403 ? -2.345 -21.568 -21.358 1.00 93.56 403 GLU A O 1
ATOM 3030 N N . LYS A 1 404 ? -2.999 -19.836 -20.084 1.00 96.25 404 LYS A N 1
ATOM 3031 C CA . LYS A 1 404 ? -3.354 -18.943 -21.193 1.00 96.25 404 LYS A CA 1
ATOM 3032 C C . LYS A 1 404 ? -2.690 -17.588 -21.012 1.00 96.25 404 LYS A C 1
ATOM 3034 O O . LYS A 1 404 ? -2.801 -16.964 -19.957 1.00 96.25 404 LYS A O 1
ATOM 3039 N N . LEU A 1 405 ? -2.019 -17.133 -22.066 1.00 96.50 405 LEU A N 1
ATOM 3040 C CA . LEU A 1 405 ? -1.497 -15.779 -22.173 1.00 96.50 405 LEU A CA 1
ATOM 3041 C C . LEU A 1 405 ? -2.548 -14.917 -22.875 1.00 96.50 405 LEU A C 1
ATOM 3043 O O . LEU A 1 405 ? -2.979 -15.237 -23.981 1.00 96.50 405 LEU A O 1
ATOM 3047 N N . LEU A 1 406 ? -2.981 -13.856 -22.204 1.00 96.19 406 LEU A N 1
ATOM 3048 C CA . LEU A 1 406 ? -4.003 -12.926 -22.670 1.00 96.19 406 LEU A CA 1
ATOM 3049 C C . LEU A 1 406 ? -3.401 -11.518 -22.725 1.00 96.19 406 LEU A C 1
ATOM 3051 O O . LEU A 1 406 ? -2.595 -11.163 -21.864 1.00 96.19 406 LEU A O 1
ATOM 3055 N N . GLU A 1 407 ? -3.777 -10.720 -23.721 1.00 96.62 407 GLU A N 1
ATOM 3056 C CA . GLU A 1 407 ? -3.221 -9.382 -23.949 1.00 96.62 407 GLU A CA 1
ATOM 3057 C C . GLU A 1 407 ? -4.338 -8.349 -24.120 1.00 96.62 407 GLU A C 1
ATOM 3059 O O . GLU A 1 407 ? -5.362 -8.631 -24.741 1.00 96.62 407 GLU A O 1
ATOM 3064 N N . TRP A 1 408 ? -4.123 -7.154 -23.568 1.00 96.75 408 TRP A N 1
ATOM 3065 C CA . TRP A 1 408 ? -5.025 -5.998 -23.661 1.00 96.75 408 TRP A CA 1
ATOM 3066 C C . TRP A 1 408 ? -4.241 -4.741 -23.994 1.00 96.75 408 TRP A C 1
ATOM 3068 O O . TRP A 1 408 ? -3.046 -4.667 -23.688 1.00 96.75 408 TRP A O 1
ATOM 3078 N N . ASN A 1 409 ? -4.904 -3.735 -24.568 1.00 96.31 409 ASN A N 1
ATOM 3079 C CA . ASN A 1 409 ? -4.229 -2.482 -24.871 1.00 96.31 409 ASN A CA 1
ATOM 3080 C C . ASN A 1 409 ? -4.013 -1.683 -23.575 1.00 96.31 409 ASN A C 1
ATOM 3082 O O . ASN A 1 409 ? -4.961 -1.294 -22.891 1.00 96.31 409 ASN A O 1
ATOM 3086 N N . LEU A 1 410 ? -2.752 -1.420 -23.224 1.00 94.75 410 LEU A N 1
ATOM 3087 C CA . LEU A 1 410 ? -2.420 -0.790 -21.943 1.00 94.75 410 LEU A CA 1
ATOM 3088 C C . LEU A 1 410 ? -2.963 0.646 -21.863 1.00 94.75 410 LEU A C 1
ATOM 3090 O O . LEU A 1 410 ? -3.455 1.064 -20.815 1.00 94.75 410 LEU A O 1
ATOM 3094 N N . THR A 1 411 ? -2.951 1.384 -22.973 1.00 93.75 411 THR A N 1
ATOM 3095 C CA . THR A 1 411 ? -3.519 2.737 -23.040 1.00 93.75 411 THR A CA 1
ATOM 3096 C C . THR A 1 411 ? -5.042 2.725 -22.852 1.00 93.75 411 THR A C 1
ATOM 3098 O O . THR A 1 411 ? -5.589 3.619 -22.202 1.00 93.75 411 THR A O 1
ATOM 3101 N N . ASP A 1 412 ? -5.751 1.718 -23.357 1.00 95.94 412 ASP A N 1
ATOM 3102 C CA . ASP A 1 412 ? -7.205 1.600 -23.210 1.00 95.94 412 ASP A CA 1
ATOM 3103 C C . ASP A 1 412 ? -7.615 1.146 -21.801 1.00 95.94 412 ASP A C 1
ATOM 3105 O O . ASP A 1 412 ? -8.599 1.660 -21.260 1.00 95.94 412 ASP A O 1
ATOM 3109 N N . VAL A 1 413 ? -6.823 0.275 -21.166 1.00 95.44 413 VAL A N 1
ATOM 3110 C CA . VAL A 1 413 ? -6.970 -0.100 -19.748 1.00 95.44 413 VAL A CA 1
ATOM 3111 C C . VAL A 1 413 ? -6.788 1.114 -18.832 1.00 95.44 413 VAL A C 1
ATOM 3113 O O . VAL A 1 413 ? -7.641 1.381 -17.985 1.00 95.44 413 VAL A O 1
ATOM 3116 N N . LEU A 1 414 ? -5.707 1.884 -19.011 1.00 93.88 414 LEU A N 1
ATOM 3117 C CA . LEU A 1 414 ? -5.413 3.066 -18.184 1.00 93.88 414 LEU A CA 1
ATOM 3118 C C . LEU A 1 414 ? -6.486 4.156 -18.312 1.00 93.88 414 LEU A C 1
ATOM 3120 O O . LEU A 1 414 ? -6.839 4.794 -17.324 1.00 93.88 414 LEU A O 1
ATOM 3124 N N . ASN A 1 415 ? -7.025 4.347 -19.519 1.00 93.62 415 ASN A N 1
ATOM 3125 C CA . ASN A 1 415 ? -8.103 5.303 -19.785 1.00 93.62 415 ASN A CA 1
ATOM 3126 C C . ASN A 1 415 ? -9.506 4.758 -19.444 1.00 93.62 415 ASN A C 1
ATOM 3128 O O . ASN A 1 415 ? -10.504 5.420 -19.726 1.00 93.62 415 ASN A O 1
ATOM 3132 N N . GLY A 1 416 ? -9.614 3.549 -18.878 1.00 91.62 416 GLY A N 1
ATOM 3133 C CA . GLY A 1 416 ? -10.889 2.934 -18.492 1.00 91.62 416 GLY A CA 1
ATOM 3134 C C . GLY A 1 416 ? -11.808 2.548 -19.660 1.00 91.62 416 GLY A C 1
ATOM 3135 O O . GLY A 1 416 ? -12.984 2.252 -19.421 1.00 91.62 416 GLY A O 1
ATOM 3136 N N . ARG A 1 417 ? -11.286 2.539 -20.898 1.00 93.81 417 ARG A N 1
ATOM 3137 C CA . ARG A 1 417 ? -11.977 2.040 -22.100 1.00 93.81 417 ARG A CA 1
ATOM 3138 C C . ARG A 1 417 ? -12.084 0.513 -22.068 1.00 93.81 417 ARG A C 1
ATOM 3140 O O . ARG A 1 417 ? -13.151 -0.017 -22.363 1.00 93.81 417 ARG A O 1
ATOM 3147 N N . GLU A 1 418 ? -11.040 -0.176 -21.602 1.00 93.44 418 GLU A N 1
ATOM 3148 C CA . GLU A 1 418 ? -11.065 -1.619 -21.326 1.00 93.44 418 GLU A CA 1
ATOM 3149 C C . GLU A 1 418 ? -11.104 -1.902 -19.815 1.00 93.44 418 GLU A C 1
ATOM 3151 O O . GLU A 1 418 ? -10.142 -1.669 -19.083 1.00 93.44 418 GLU A O 1
ATOM 3156 N N . LYS A 1 419 ? -12.226 -2.447 -19.326 1.00 94.19 419 LYS A N 1
ATOM 3157 C CA . LYS A 1 419 ? -12.405 -2.825 -17.912 1.00 94.19 419 LYS A CA 1
ATOM 3158 C C . LYS A 1 419 ? -12.051 -4.293 -17.688 1.00 94.19 419 LYS A C 1
ATOM 3160 O O . LYS A 1 419 ? -12.925 -5.148 -17.565 1.00 94.19 419 LYS A O 1
ATOM 3165 N N . VAL A 1 420 ? -10.752 -4.578 -17.656 1.00 96.12 420 VAL A N 1
ATOM 3166 C CA . VAL A 1 420 ? -10.225 -5.941 -17.493 1.00 96.12 420 VAL A CA 1
ATOM 3167 C C . VAL A 1 420 ? -10.417 -6.425 -16.054 1.00 96.12 420 VAL A C 1
ATOM 3169 O O . VAL A 1 420 ? -9.830 -5.873 -15.118 1.00 96.12 420 VAL A O 1
ATOM 3172 N N . ALA A 1 421 ? -11.237 -7.464 -15.890 1.00 96.00 421 ALA A N 1
ATOM 3173 C CA . ALA A 1 421 ? -11.483 -8.135 -14.617 1.00 96.00 421 ALA A CA 1
ATOM 3174 C C . ALA A 1 421 ? -10.432 -9.222 -14.334 1.00 96.00 421 ALA A C 1
ATOM 3176 O O . ALA A 1 421 ? -10.036 -9.982 -15.228 1.00 96.00 421 ALA A O 1
ATOM 3177 N N . LEU A 1 422 ? -10.015 -9.309 -13.070 1.00 96.88 422 LEU A N 1
ATOM 3178 C CA . LEU A 1 422 ? -8.966 -10.209 -12.590 1.00 96.88 422 LEU A CA 1
ATOM 3179 C C . LEU A 1 422 ? -9.537 -11.387 -11.783 1.00 96.88 422 LEU A C 1
ATOM 3181 O O . LEU A 1 422 ? -10.542 -11.254 -11.070 1.00 96.88 422 LEU A O 1
ATOM 3185 N N . VAL A 1 423 ? -8.871 -12.538 -11.889 1.00 95.81 423 VAL A N 1
ATOM 3186 C CA . VAL A 1 423 ? -9.192 -13.787 -11.179 1.00 95.81 423 VAL A CA 1
ATOM 3187 C C . VAL A 1 423 ? -8.047 -14.189 -10.247 1.00 95.81 423 VAL A C 1
ATOM 3189 O O . VAL A 1 423 ? -6.933 -13.681 -10.356 1.00 95.81 423 VAL A O 1
ATOM 3192 N N . ASN A 1 424 ? -8.320 -15.090 -9.302 1.00 95.25 424 ASN A N 1
ATOM 3193 C CA . ASN A 1 424 ? -7.298 -15.572 -8.376 1.00 95.25 424 ASN A CA 1
ATOM 3194 C C . ASN A 1 424 ? -6.196 -16.336 -9.136 1.00 95.25 424 ASN A C 1
ATOM 3196 O O . ASN A 1 424 ? -6.503 -17.168 -9.989 1.00 95.25 424 ASN A O 1
ATOM 3200 N N . GLY A 1 425 ? -4.930 -16.054 -8.825 1.00 94.25 425 GLY A N 1
ATOM 3201 C CA . GLY A 1 425 ? -3.773 -16.653 -9.493 1.00 94.25 425 GLY A CA 1
ATOM 3202 C C . GLY A 1 425 ? -3.363 -15.992 -10.816 1.00 94.25 425 GLY A C 1
ATOM 3203 O O . GLY A 1 425 ? -2.468 -16.511 -11.481 1.00 94.25 425 GLY A O 1
ATOM 3204 N N . ASP A 1 426 ? -3.972 -14.864 -11.203 1.00 97.50 426 ASP A N 1
ATOM 3205 C CA . ASP A 1 426 ? -3.506 -14.067 -12.346 1.00 97.50 426 ASP A CA 1
ATOM 3206 C C . ASP A 1 426 ? -2.074 -13.546 -12.122 1.00 97.50 426 ASP A C 1
ATOM 3208 O O . ASP A 1 426 ? -1.733 -13.016 -11.058 1.00 97.50 426 ASP A O 1
ATOM 3212 N N . VAL A 1 427 ? -1.247 -13.631 -13.168 1.00 97.62 427 VAL A N 1
ATOM 3213 C CA . VAL A 1 427 ? 0.119 -13.097 -13.188 1.00 97.62 427 VAL A CA 1
ATOM 3214 C C . VAL A 1 427 ? 0.243 -12.055 -14.301 1.00 97.62 427 VAL A C 1
ATOM 3216 O O . VAL A 1 427 ? 0.421 -12.367 -15.479 1.00 97.62 427 VAL A O 1
ATOM 3219 N N . VAL A 1 428 ? 0.156 -10.788 -13.909 1.00 98.06 428 VAL A N 1
ATOM 3220 C CA . VAL A 1 428 ? 0.215 -9.614 -14.783 1.00 98.06 428 VAL A CA 1
ATOM 3221 C C . VAL A 1 428 ? 1.670 -9.235 -15.069 1.00 98.06 428 VAL A C 1
ATOM 3223 O O . VAL A 1 428 ? 2.470 -9.035 -14.153 1.00 98.06 428 VAL A O 1
ATOM 3226 N N . ARG A 1 429 ? 2.021 -9.109 -16.351 1.00 97.31 429 ARG A N 1
ATOM 3227 C CA . ARG A 1 429 ? 3.367 -8.778 -16.835 1.00 97.31 429 ARG A CA 1
ATOM 3228 C C . ARG A 1 429 ? 3.322 -7.475 -17.632 1.00 97.31 429 ARG A C 1
ATOM 3230 O O . ARG A 1 429 ? 2.755 -7.417 -18.724 1.00 97.31 429 ARG A O 1
ATOM 3237 N N . VAL A 1 430 ? 3.949 -6.438 -17.084 1.00 96.69 430 VAL A N 1
ATOM 3238 C CA . VAL A 1 430 ? 4.093 -5.121 -17.716 1.00 96.69 430 VAL A CA 1
ATOM 3239 C C . VAL A 1 430 ? 5.481 -5.035 -18.349 1.00 96.69 430 VAL A C 1
ATOM 3241 O O . VAL A 1 430 ? 6.486 -5.178 -17.653 1.00 96.69 430 VAL A O 1
ATOM 3244 N N . ARG A 1 431 ? 5.567 -4.843 -19.667 1.00 93.94 431 ARG A N 1
ATOM 3245 C CA . ARG A 1 431 ? 6.855 -4.848 -20.382 1.00 93.94 431 ARG A CA 1
ATOM 3246 C C . ARG A 1 431 ? 7.579 -3.506 -20.280 1.00 93.94 431 ARG A C 1
ATOM 3248 O O . ARG A 1 431 ? 6.939 -2.461 -20.275 1.00 93.94 431 ARG A O 1
ATOM 3255 N N . SER A 1 432 ? 8.908 -3.555 -20.275 1.00 93.19 432 SER A N 1
ATOM 3256 C CA . SER A 1 432 ? 9.776 -2.396 -20.514 1.00 93.19 432 SER A CA 1
ATOM 3257 C C . SER A 1 432 ? 10.079 -2.226 -22.008 1.00 93.19 432 SER A C 1
ATOM 3259 O O . SER A 1 432 ? 10.049 -3.193 -22.778 1.00 93.19 432 SER A O 1
ATOM 3261 N N . ILE A 1 433 ? 10.418 -1.003 -22.418 1.00 90.50 433 ILE A N 1
ATOM 3262 C CA . ILE A 1 433 ? 10.914 -0.654 -23.750 1.00 90.50 433 ILE A CA 1
ATOM 3263 C C . ILE A 1 433 ? 12.319 -1.243 -23.911 1.00 90.50 433 ILE A C 1
ATOM 3265 O O . ILE A 1 433 ? 13.323 -0.641 -23.548 1.00 90.50 433 ILE A O 1
ATOM 3269 N N . ASN A 1 434 ? 12.380 -2.429 -24.513 1.00 82.44 434 ASN A N 1
ATOM 3270 C CA . ASN A 1 434 ? 13.634 -3.100 -24.861 1.00 82.44 434 ASN A CA 1
ATOM 3271 C C . ASN A 1 434 ? 14.126 -2.754 -26.281 1.00 82.44 434 ASN A C 1
ATOM 3273 O O . ASN A 1 434 ? 15.046 -3.398 -26.783 1.00 82.44 434 ASN A O 1
ATOM 3277 N N . LYS A 1 435 ? 13.522 -1.761 -26.956 1.00 81.69 435 LYS A N 1
ATOM 3278 C CA . LYS A 1 435 ? 14.006 -1.273 -28.256 1.00 81.69 435 LYS A CA 1
ATOM 3279 C C . LYS A 1 435 ? 15.331 -0.521 -28.034 1.00 81.69 435 LYS A C 1
ATOM 3281 O O . LYS A 1 435 ? 15.321 0.473 -27.308 1.00 81.69 435 LYS A O 1
ATOM 3286 N N . PRO A 1 436 ? 16.454 -0.928 -28.656 1.00 80.62 436 PRO A N 1
ATOM 3287 C CA . PRO A 1 436 ? 17.689 -0.155 -28.585 1.00 80.62 436 PRO A CA 1
ATOM 3288 C C . PRO A 1 436 ? 17.487 1.245 -29.172 1.00 80.62 436 PRO A C 1
ATOM 3290 O O . PRO A 1 436 ? 16.787 1.398 -30.174 1.00 80.62 436 PRO A O 1
ATOM 3293 N N . MET A 1 437 ? 18.138 2.251 -28.582 1.00 82.31 437 MET A N 1
ATOM 3294 C CA . MET A 1 437 ? 18.185 3.595 -29.163 1.00 82.31 437 MET A CA 1
ATOM 3295 C C . MET A 1 437 ? 18.762 3.512 -30.578 1.00 82.31 437 MET A C 1
ATOM 3297 O O . MET A 1 437 ? 19.834 2.938 -30.778 1.00 82.31 437 MET A O 1
ATOM 3301 N N . ASP A 1 438 ? 18.060 4.077 -31.555 1.00 85.31 438 ASP A N 1
ATOM 3302 C CA . ASP A 1 438 ? 18.461 4.032 -32.958 1.00 85.31 438 ASP A CA 1
ATOM 3303 C C . ASP A 1 438 ? 18.669 5.399 -33.610 1.00 85.31 438 ASP A C 1
ATOM 3305 O O . ASP A 1 438 ? 19.276 5.435 -34.671 1.00 85.31 438 ASP A O 1
ATOM 3309 N N . THR A 1 439 ? 18.282 6.503 -32.964 1.00 91.69 439 THR A N 1
ATOM 3310 C CA . THR A 1 439 ? 18.429 7.885 -33.465 1.00 91.69 439 THR A CA 1
ATOM 3311 C C . THR A 1 439 ? 19.494 8.685 -32.697 1.00 91.69 439 THR A C 1
ATOM 3313 O O . THR A 1 439 ? 19.216 9.746 -32.142 1.00 91.69 439 THR A O 1
ATOM 3316 N N . PHE A 1 440 ? 20.725 8.174 -32.630 1.00 95.00 440 PHE A N 1
ATOM 3317 C CA . PHE A 1 440 ? 21.857 8.861 -31.991 1.00 95.00 440 PHE A CA 1
ATOM 3318 C C . PHE A 1 440 ? 23.102 8.848 -32.884 1.00 95.00 440 PHE A C 1
ATOM 3320 O O . PHE A 1 440 ? 23.183 8.046 -33.812 1.00 95.00 440 PHE A O 1
ATOM 3327 N N . VAL A 1 441 ? 24.074 9.698 -32.565 1.00 96.62 441 VAL A N 1
ATOM 3328 C CA . VAL A 1 441 ? 25.464 9.642 -33.050 1.00 96.62 441 VAL A CA 1
ATOM 3329 C C . VAL A 1 441 ? 26.407 9.658 -31.844 1.00 96.62 441 VAL A C 1
ATOM 3331 O O . VAL A 1 441 ? 26.075 10.235 -30.808 1.00 96.62 441 VAL A O 1
ATOM 3334 N N . ASP A 1 442 ? 27.536 8.964 -31.933 1.00 96.75 442 ASP A N 1
ATOM 3335 C CA . ASP A 1 442 ? 28.530 8.791 -30.857 1.00 96.75 442 ASP A CA 1
ATOM 3336 C C . ASP A 1 442 ? 29.779 9.623 -31.213 1.00 96.75 442 ASP A C 1
ATOM 3338 O O . ASP A 1 442 ? 30.144 9.683 -32.387 1.00 96.75 442 ASP A O 1
ATOM 3342 N N . ILE A 1 443 ? 30.445 10.275 -30.256 1.00 97.69 443 ILE A N 1
ATOM 3343 C CA . ILE A 1 443 ? 31.717 10.980 -30.511 1.00 97.69 443 ILE A CA 1
ATOM 3344 C C . ILE A 1 443 ? 32.704 10.819 -29.357 1.00 97.69 443 ILE A C 1
ATOM 3346 O O . ILE A 1 443 ? 32.350 11.010 -28.193 1.00 97.69 443 ILE A O 1
ATOM 3350 N N . ASP A 1 444 ? 33.947 10.465 -29.677 1.00 96.94 444 ASP A N 1
ATOM 3351 C CA . ASP A 1 444 ? 35.008 10.206 -28.703 1.00 96.94 444 ASP A CA 1
ATOM 3352 C C . ASP A 1 444 ? 36.391 10.705 -29.176 1.00 96.94 444 ASP A C 1
ATOM 3354 O O . ASP A 1 444 ? 36.514 11.416 -30.177 1.00 96.94 444 ASP A O 1
ATOM 3358 N N . GLY A 1 445 ? 37.440 10.396 -28.409 1.00 94.69 445 GLY A N 1
ATOM 3359 C CA . GLY A 1 445 ? 38.793 10.910 -28.636 1.00 94.69 445 GLY A CA 1
ATOM 3360 C C . GLY A 1 445 ? 39.010 12.328 -28.085 1.00 94.69 445 GLY A C 1
ATOM 3361 O O . GLY A 1 445 ? 38.564 12.649 -26.982 1.00 94.69 445 GLY A O 1
ATOM 3362 N N . SER A 1 446 ? 39.732 13.175 -28.824 1.00 95.88 446 SER A N 1
ATOM 3363 C CA . SER A 1 446 ? 40.187 14.514 -28.405 1.00 95.88 446 SER A CA 1
ATOM 3364 C C . SER A 1 446 ? 39.101 15.602 -28.437 1.00 95.88 446 SER A C 1
ATOM 3366 O O . SER A 1 446 ? 39.212 16.621 -29.122 1.00 95.88 446 SER A O 1
ATOM 3368 N N . VAL A 1 447 ? 38.061 15.412 -27.629 1.00 96.81 447 VAL A N 1
ATOM 3369 C CA . VAL A 1 447 ? 36.992 16.386 -27.355 1.00 96.81 447 VAL A CA 1
ATOM 3370 C C . VAL A 1 447 ? 36.866 16.651 -25.850 1.00 96.81 447 VAL A C 1
ATOM 3372 O O . VAL A 1 447 ? 37.349 15.863 -25.036 1.00 96.81 447 VAL A O 1
ATOM 3375 N N . TYR A 1 448 ? 36.243 17.765 -25.460 1.00 96.81 448 TYR A N 1
ATOM 3376 C CA . TYR A 1 448 ? 35.926 18.061 -24.056 1.00 96.81 448 TYR A CA 1
ATOM 3377 C C . TYR A 1 448 ? 34.647 17.352 -23.584 1.00 96.81 448 TYR A C 1
ATOM 3379 O O . TYR A 1 448 ? 34.545 16.997 -22.409 1.00 96.81 448 TYR A O 1
ATOM 3387 N N . TYR A 1 449 ? 33.695 17.111 -24.493 1.00 96.81 449 TYR A N 1
ATOM 3388 C CA . TYR A 1 449 ? 32.396 16.498 -24.200 1.00 96.81 449 TYR A CA 1
ATOM 3389 C C . TYR A 1 449 ? 32.135 15.257 -25.081 1.00 96.81 449 TYR A C 1
ATOM 3391 O O . TYR A 1 449 ? 31.287 15.304 -25.975 1.00 96.81 449 TYR A O 1
ATOM 3399 N N . PRO A 1 450 ? 32.860 14.141 -24.859 1.00 96.88 450 PRO A N 1
ATOM 3400 C CA . PRO A 1 450 ? 32.605 12.879 -25.551 1.00 96.88 450 PRO A CA 1
ATOM 3401 C C . PRO A 1 450 ? 31.298 12.219 -25.084 1.00 96.88 450 PRO A C 1
ATOM 3403 O O . PRO A 1 450 ? 30.870 12.384 -23.938 1.00 96.88 450 PRO A O 1
ATOM 3406 N N . GLY A 1 451 ? 30.695 11.412 -25.956 1.00 96.12 451 GLY A N 1
ATOM 3407 C CA . GLY A 1 451 ? 29.508 10.607 -25.675 1.00 96.12 451 GLY A CA 1
ATOM 3408 C C . GLY A 1 451 ? 28.488 10.615 -26.812 1.00 96.12 451 GLY A C 1
ATOM 3409 O O . GLY A 1 451 ? 28.789 10.977 -27.948 1.00 96.12 451 GLY A O 1
ATOM 3410 N N . ARG A 1 452 ? 27.250 10.220 -26.491 1.00 96.25 452 ARG A N 1
ATOM 3411 C CA . ARG A 1 452 ? 26.142 10.164 -27.453 1.00 96.25 452 ARG A CA 1
ATOM 3412 C C . ARG A 1 452 ? 25.368 11.470 -27.516 1.00 96.25 452 ARG A C 1
ATOM 3414 O O . ARG A 1 452 ? 24.944 12.000 -26.490 1.00 96.25 452 ARG A O 1
ATOM 3421 N N . PHE A 1 453 ? 25.083 11.897 -28.736 1.00 95.75 453 PHE A N 1
ATOM 3422 C CA . PHE A 1 453 ? 24.248 13.043 -29.060 1.00 95.75 453 PHE A CA 1
ATOM 3423 C C . PHE A 1 453 ? 23.034 12.585 -29.881 1.00 95.75 453 PHE A C 1
ATOM 3425 O O . PHE A 1 453 ? 23.085 11.581 -30.591 1.00 95.75 453 PHE A O 1
ATOM 3432 N N . ASP A 1 454 ? 21.924 13.317 -29.784 1.00 94.44 454 ASP A N 1
ATOM 3433 C CA . ASP A 1 454 ? 20.747 13.095 -30.633 1.00 94.44 454 ASP A CA 1
ATOM 3434 C C . ASP A 1 454 ? 21.103 13.306 -32.114 1.00 94.44 454 ASP A C 1
ATOM 3436 O O . ASP A 1 454 ? 21.686 14.330 -32.467 1.00 94.44 454 ASP A O 1
ATOM 3440 N N . PHE A 1 455 ? 20.736 12.367 -32.987 1.00 95.38 455 PHE A N 1
ATOM 3441 C CA . PHE A 1 455 ? 20.966 12.512 -34.426 1.00 95.38 455 PHE A CA 1
ATOM 3442 C C . PHE A 1 455 ? 20.074 13.600 -35.050 1.00 95.38 455 PHE A C 1
ATOM 3444 O O . PHE A 1 455 ? 20.515 14.300 -35.958 1.00 95.38 455 PHE A O 1
ATOM 3451 N N . GLY A 1 456 ? 18.849 13.799 -34.542 1.00 93.56 456 GLY A N 1
ATOM 3452 C CA . GLY A 1 456 ? 17.907 14.786 -35.083 1.00 93.56 456 GLY A CA 1
ATOM 3453 C C . GLY A 1 456 ? 18.419 16.225 -34.979 1.00 93.56 456 GLY A C 1
ATOM 3454 O O . GLY A 1 456 ? 18.317 16.995 -35.933 1.00 93.56 456 GLY A O 1
ATOM 3455 N N . ALA A 1 457 ? 19.025 16.573 -33.843 1.00 93.94 457 ALA A N 1
ATOM 3456 C CA . ALA A 1 457 ? 19.670 17.862 -33.619 1.00 93.94 457 ALA A CA 1
ATOM 3457 C C . ALA A 1 457 ? 21.100 17.968 -34.187 1.00 93.94 457 ALA A C 1
ATOM 3459 O O . ALA A 1 457 ? 21.635 19.075 -34.210 1.00 93.94 457 ALA A O 1
ATOM 3460 N N . ASN A 1 458 ? 21.733 16.859 -34.598 1.00 95.44 458 ASN A N 1
ATOM 3461 C CA . ASN A 1 458 ? 23.132 16.829 -35.054 1.00 95.44 458 ASN A CA 1
ATOM 3462 C C . ASN A 1 458 ? 23.318 15.954 -36.317 1.00 95.44 458 ASN A C 1
ATOM 3464 O O . ASN A 1 458 ? 24.025 14.944 -36.273 1.00 95.44 458 ASN A O 1
ATOM 3468 N N . PRO A 1 459 ? 22.681 16.305 -37.452 1.00 95.75 459 PRO A N 1
ATOM 3469 C CA . PRO A 1 459 ? 22.706 15.492 -38.670 1.00 95.75 459 PRO A CA 1
ATOM 3470 C C . PRO A 1 459 ? 24.038 15.556 -39.439 1.00 95.75 459 PRO A C 1
ATOM 3472 O O . PRO A 1 459 ? 24.240 14.780 -40.375 1.00 95.75 459 PRO A O 1
ATOM 3475 N N . THR A 1 460 ? 24.947 16.472 -39.087 1.00 96.56 460 THR A N 1
ATOM 3476 C CA . THR A 1 460 ? 26.249 16.616 -39.756 1.00 96.56 460 THR A CA 1
ATOM 3477 C C . THR A 1 460 ? 27.420 16.665 -38.785 1.00 96.56 460 THR A C 1
ATOM 3479 O O . THR A 1 460 ? 27.296 17.076 -37.626 1.00 96.56 460 THR A O 1
ATOM 3482 N N . LEU A 1 461 ? 28.586 16.279 -39.298 1.00 95.38 461 LEU A N 1
ATOM 3483 C CA . LEU A 1 461 ? 29.850 16.226 -38.577 1.00 95.38 461 LEU A CA 1
ATOM 3484 C C . LEU A 1 461 ? 30.211 17.571 -37.934 1.00 95.38 461 LEU A C 1
ATOM 3486 O O . LEU A 1 461 ? 30.613 17.596 -36.771 1.00 95.38 461 LEU A O 1
ATOM 3490 N N . LYS A 1 462 ? 29.987 18.690 -38.639 1.00 94.62 462 LYS A N 1
ATOM 3491 C CA . LYS A 1 462 ? 30.151 20.034 -38.072 1.00 94.62 462 LYS A CA 1
ATOM 3492 C C . LYS A 1 462 ? 29.265 20.255 -36.839 1.00 94.62 462 LYS A C 1
ATOM 3494 O O . LYS A 1 462 ? 29.787 20.619 -35.789 1.00 94.62 462 LYS A O 1
ATOM 3499 N N . THR A 1 463 ? 27.954 20.005 -36.943 1.00 95.62 463 THR A N 1
ATOM 3500 C CA . THR A 1 463 ? 27.006 20.256 -35.833 1.00 95.62 463 THR A CA 1
ATOM 3501 C C . THR A 1 463 ? 27.307 19.420 -34.587 1.00 95.62 463 THR A C 1
ATOM 3503 O O . THR A 1 463 ? 27.162 19.902 -33.463 1.00 95.62 463 THR A O 1
ATOM 3506 N N . LEU A 1 464 ? 27.794 18.188 -34.774 1.00 96.44 464 LEU A N 1
ATOM 3507 C CA . LEU A 1 464 ? 28.244 17.325 -33.684 1.00 96.44 464 LEU A CA 1
ATOM 3508 C C . LEU A 1 464 ? 29.525 17.862 -33.022 1.00 96.44 464 LEU A C 1
ATOM 3510 O O . LEU A 1 464 ? 29.598 17.967 -31.796 1.00 96.44 464 LEU A O 1
ATOM 3514 N N . ILE A 1 465 ? 30.520 18.250 -33.825 1.00 94.75 465 ILE A N 1
ATOM 3515 C CA . ILE A 1 465 ? 31.820 18.739 -33.343 1.00 94.75 465 ILE A CA 1
ATOM 3516 C C . ILE A 1 465 ? 31.700 20.087 -32.619 1.00 94.75 465 ILE A C 1
ATOM 3518 O O . ILE A 1 465 ? 32.326 20.267 -31.574 1.00 94.75 465 ILE A O 1
ATOM 3522 N N . GLU A 1 466 ? 30.846 21.001 -33.092 1.00 94.62 466 GLU A N 1
ATOM 3523 C CA . GLU A 1 466 ? 30.568 22.284 -32.420 1.00 94.62 466 GLU A CA 1
ATOM 3524 C C . GLU A 1 466 ? 30.037 22.104 -30.982 1.00 94.62 466 GLU A C 1
ATOM 3526 O O . GLU A 1 466 ? 30.249 22.971 -30.130 1.00 94.62 466 GLU A O 1
ATOM 3531 N N . ARG A 1 467 ? 29.396 20.963 -30.682 1.00 95.94 467 ARG A N 1
ATOM 3532 C CA . ARG A 1 467 ? 28.869 20.629 -29.346 1.00 95.94 467 ARG A CA 1
ATOM 3533 C C . ARG A 1 467 ? 29.806 19.765 -28.511 1.00 95.94 467 ARG A C 1
ATOM 3535 O O . ARG A 1 467 ? 29.868 19.960 -27.301 1.00 95.94 467 ARG A O 1
ATOM 3542 N N . ALA A 1 468 ? 30.522 18.830 -29.134 1.00 95.38 468 ALA A N 1
ATOM 3543 C CA . ALA A 1 468 ? 31.520 18.007 -28.451 1.00 95.38 468 ALA A CA 1
ATOM 3544 C C . ALA A 1 468 ? 32.751 18.826 -28.017 1.00 95.38 468 ALA A C 1
ATOM 3546 O O . ALA A 1 468 ? 33.377 18.505 -27.008 1.00 95.38 468 ALA A O 1
ATOM 3547 N N . GLN A 1 469 ? 33.048 19.900 -28.761 1.00 95.69 469 GLN A N 1
ATOM 3548 C CA . GLN A 1 469 ? 34.172 20.824 -28.595 1.00 95.69 469 GLN A CA 1
ATOM 3549 C C . GLN A 1 469 ? 35.544 20.122 -28.633 1.00 95.69 469 GLN A C 1
ATOM 3551 O O . GLN A 1 469 ? 35.973 19.546 -27.632 1.00 95.69 469 GLN A O 1
ATOM 3556 N N . PRO A 1 470 ? 36.263 20.169 -29.772 1.00 94.38 470 PRO A N 1
ATOM 3557 C CA . PRO A 1 470 ? 37.637 19.684 -29.872 1.00 94.38 470 PRO A CA 1
ATOM 3558 C C . PRO A 1 470 ? 38.534 20.323 -28.814 1.00 94.38 470 PRO A C 1
ATOM 3560 O O . PRO A 1 470 ? 38.449 21.528 -28.571 1.00 94.38 470 PRO A O 1
ATOM 3563 N N . ASN A 1 471 ? 39.406 19.521 -28.208 1.00 94.38 471 ASN A N 1
ATOM 3564 C CA . ASN A 1 471 ? 40.411 20.030 -27.280 1.00 94.38 471 ASN A CA 1
ATOM 3565 C C . ASN A 1 471 ? 41.718 20.396 -28.008 1.00 94.38 471 ASN A C 1
ATOM 3567 O O . ASN A 1 471 ? 41.904 20.073 -29.180 1.00 94.38 471 ASN A O 1
ATOM 3571 N N . GLU A 1 472 ? 42.647 21.052 -27.307 1.00 92.75 472 GLU A N 1
ATOM 3572 C CA . GLU A 1 472 ? 43.946 21.508 -27.847 1.00 92.75 472 GLU A CA 1
ATOM 3573 C C . GLU A 1 472 ? 44.817 20.394 -28.470 1.00 92.75 472 GLU A C 1
ATOM 3575 O O . GLU A 1 472 ? 45.791 20.682 -29.164 1.00 92.75 472 GLU A O 1
ATOM 3580 N N . ARG A 1 473 ? 44.485 19.119 -28.225 1.00 92.50 473 ARG A N 1
ATOM 3581 C CA . ARG A 1 473 ? 45.177 17.938 -28.757 1.00 92.50 473 ARG A CA 1
ATOM 3582 C C . ARG A 1 473 ? 44.426 17.280 -29.918 1.00 92.50 473 ARG A C 1
ATOM 3584 O O . ARG A 1 473 ? 44.837 16.206 -30.349 1.00 92.50 473 ARG A O 1
ATOM 3591 N N . ALA A 1 474 ? 43.333 17.853 -30.419 1.00 92.44 474 ALA A N 1
ATOM 3592 C CA . ALA A 1 474 ? 42.632 17.330 -31.590 1.00 92.44 474 ALA A CA 1
ATOM 3593 C C . ALA A 1 474 ? 43.487 17.472 -32.862 1.00 92.44 474 ALA A C 1
ATOM 3595 O O . ALA A 1 474 ? 44.041 18.536 -33.140 1.00 92.44 474 ALA A O 1
ATOM 3596 N N . LYS A 1 475 ? 43.585 16.403 -33.660 1.00 91.31 475 LYS A N 1
ATOM 3597 C CA . LYS A 1 475 ? 44.235 16.444 -34.975 1.00 91.31 475 LYS A CA 1
ATOM 3598 C C . LYS A 1 475 ? 43.378 17.276 -35.949 1.00 91.31 475 LYS A C 1
ATOM 3600 O O . LYS A 1 475 ? 42.213 16.935 -36.145 1.00 91.31 475 LYS A O 1
ATOM 3605 N N . PRO A 1 476 ? 43.926 18.331 -36.583 1.00 87.56 476 PRO A N 1
ATOM 3606 C CA . PRO A 1 476 ? 43.133 19.287 -37.362 1.00 87.56 476 PRO A CA 1
ATOM 3607 C C . PRO A 1 476 ? 42.875 18.866 -38.816 1.00 87.56 476 PRO A C 1
ATOM 3609 O O . PRO A 1 476 ? 42.118 19.542 -39.503 1.00 87.56 476 PRO A O 1
ATOM 3612 N N . ASP A 1 477 ? 43.518 17.803 -39.312 1.00 89.62 477 ASP A N 1
ATOM 3613 C CA . ASP A 1 477 ? 43.466 17.433 -40.735 1.00 89.62 477 ASP A CA 1
ATOM 3614 C C . ASP A 1 477 ? 42.265 16.543 -41.076 1.00 89.62 477 ASP A C 1
ATOM 3616 O O . ASP A 1 477 ? 41.522 16.793 -42.027 1.00 89.62 477 ASP A O 1
ATOM 3620 N N . PHE A 1 478 ? 42.083 15.475 -40.299 1.00 91.94 478 PHE A N 1
ATOM 3621 C CA . PHE A 1 478 ? 41.066 14.455 -40.521 1.00 91.94 478 PHE A CA 1
ATOM 3622 C C . PHE A 1 478 ? 40.718 13.723 -39.224 1.00 91.94 478 PHE A C 1
ATOM 3624 O O . PHE A 1 478 ? 41.469 13.742 -38.245 1.00 91.94 478 PHE A O 1
ATOM 3631 N N . LEU A 1 479 ? 39.586 13.034 -39.271 1.00 94.00 479 LEU A N 1
ATOM 3632 C CA . LEU A 1 479 ? 39.047 12.167 -38.232 1.00 94.00 479 LEU A CA 1
ATOM 3633 C C . LEU A 1 479 ? 38.534 10.862 -38.854 1.00 94.00 479 LEU A C 1
ATOM 3635 O O . LEU A 1 479 ? 38.515 10.714 -40.081 1.00 94.00 479 LEU A O 1
ATOM 3639 N N . LEU A 1 480 ? 38.120 9.917 -38.013 1.00 95.38 480 LEU A N 1
ATOM 3640 C CA . LEU A 1 480 ? 37.539 8.648 -38.453 1.00 95.38 480 LEU A CA 1
ATOM 3641 C C . LEU A 1 480 ? 36.048 8.606 -38.104 1.00 95.38 480 LEU A C 1
ATOM 3643 O O . LEU A 1 480 ? 35.654 9.058 -37.030 1.00 95.38 480 LEU A O 1
ATOM 3647 N N . VAL A 1 481 ? 35.227 8.043 -38.989 1.00 97.19 481 VAL A N 1
ATOM 3648 C CA . VAL A 1 481 ? 33.813 7.752 -38.727 1.00 97.19 481 VAL A CA 1
ATOM 3649 C C . VAL A 1 481 ? 33.577 6.253 -38.881 1.00 97.19 481 VAL A C 1
ATOM 3651 O O . VAL A 1 481 ? 33.675 5.726 -39.987 1.00 97.19 481 VAL A O 1
ATOM 3654 N N . GLU A 1 482 ? 33.269 5.561 -37.786 1.00 96.94 482 GLU A N 1
ATOM 3655 C CA . GLU A 1 482 ? 32.798 4.175 -37.814 1.00 96.94 482 GLU A CA 1
ATOM 3656 C C . GLU A 1 482 ? 31.299 4.165 -38.144 1.00 96.94 482 GLU A C 1
ATOM 3658 O O . GLU A 1 482 ? 30.469 4.593 -37.338 1.00 96.94 482 GLU A O 1
ATOM 3663 N N . ARG A 1 483 ? 30.941 3.664 -39.327 1.00 95.88 483 ARG A N 1
ATOM 3664 C CA . ARG A 1 483 ? 29.557 3.519 -39.790 1.00 95.88 483 ARG A CA 1
ATOM 3665 C C . ARG A 1 483 ? 29.149 2.050 -39.769 1.00 95.88 483 ARG A C 1
ATOM 3667 O O . ARG A 1 483 ? 29.832 1.200 -40.335 1.00 95.88 483 ARG A O 1
ATOM 3674 N N . THR A 1 484 ? 28.016 1.744 -39.137 1.00 93.00 484 THR A N 1
ATOM 3675 C CA . THR A 1 484 ? 27.441 0.387 -39.162 1.00 93.00 484 THR A CA 1
ATOM 3676 C C . THR A 1 484 ? 26.581 0.221 -40.413 1.00 93.00 484 THR A C 1
ATOM 3678 O O . THR A 1 484 ? 25.574 0.911 -40.570 1.00 93.00 484 THR A O 1
ATOM 3681 N N . ARG A 1 485 ? 26.962 -0.696 -41.303 1.00 91.50 485 ARG A N 1
ATOM 3682 C CA . ARG A 1 485 ? 26.218 -1.007 -42.532 1.00 91.50 485 ARG A CA 1
ATOM 3683 C C . ARG A 1 485 ? 24.973 -1.877 -42.254 1.00 91.50 485 ARG A C 1
ATOM 3685 O O . ARG A 1 485 ? 24.869 -2.478 -41.183 1.00 91.50 485 ARG A O 1
ATOM 3692 N N . PRO A 1 486 ? 24.023 -2.001 -43.208 1.00 89.19 486 PRO A N 1
ATOM 3693 C CA . PRO A 1 486 ? 22.810 -2.816 -43.034 1.00 89.19 486 PRO A CA 1
ATOM 3694 C C . PRO A 1 486 ? 23.046 -4.319 -42.799 1.00 89.19 486 PRO A C 1
ATOM 3696 O O . PRO A 1 486 ? 22.158 -4.996 -42.290 1.00 89.19 486 PRO A O 1
ATOM 3699 N N . ASP A 1 487 ? 24.225 -4.836 -43.150 1.00 92.44 487 ASP A N 1
ATOM 3700 C CA . ASP A 1 487 ? 24.683 -6.209 -42.881 1.00 92.44 487 ASP A CA 1
ATOM 3701 C C . ASP A 1 487 ? 25.383 -6.363 -41.511 1.00 92.44 487 ASP A C 1
ATOM 3703 O O . ASP A 1 487 ? 25.946 -7.414 -41.212 1.00 92.44 487 ASP A O 1
ATOM 3707 N N . ALA A 1 488 ? 25.343 -5.312 -40.682 1.00 88.38 488 ALA A N 1
ATOM 3708 C CA . ALA A 1 488 ? 26.050 -5.161 -39.411 1.00 88.38 488 ALA A CA 1
ATOM 3709 C C . ALA A 1 488 ? 27.592 -5.173 -39.496 1.00 88.38 488 ALA A C 1
ATOM 3711 O O . ALA A 1 488 ? 28.254 -5.237 -38.458 1.00 88.38 488 ALA A O 1
ATOM 3712 N N . THR A 1 489 ? 28.186 -5.049 -40.692 1.00 93.81 489 THR A N 1
ATOM 3713 C CA . THR A 1 489 ? 29.628 -4.779 -40.815 1.00 93.81 489 THR A CA 1
ATOM 3714 C C . THR A 1 489 ? 29.951 -3.327 -40.447 1.00 93.81 489 THR A C 1
ATOM 3716 O O . THR A 1 489 ? 29.120 -2.429 -40.602 1.00 93.81 489 THR A O 1
ATOM 3719 N N . ILE A 1 490 ? 31.163 -3.090 -39.937 1.00 93.44 490 ILE A N 1
ATOM 3720 C CA . ILE A 1 490 ? 31.659 -1.749 -39.602 1.00 93.44 490 ILE A CA 1
ATOM 3721 C C . ILE A 1 490 ? 32.556 -1.259 -40.738 1.00 93.44 490 ILE A C 1
ATOM 3723 O O . ILE A 1 490 ? 33.485 -1.949 -41.158 1.00 93.44 490 ILE A O 1
ATOM 3727 N N . GLU A 1 491 ? 32.280 -0.051 -41.214 1.00 95.31 491 GLU A N 1
ATOM 3728 C CA . GLU A 1 491 ? 33.068 0.676 -42.201 1.00 95.31 491 GLU A CA 1
ATOM 3729 C C . GLU A 1 491 ? 33.738 1.875 -41.527 1.00 95.31 491 GLU A C 1
ATOM 3731 O O . GLU A 1 491 ? 33.059 2.690 -40.910 1.00 95.31 491 GLU A O 1
ATOM 3736 N N . VAL A 1 492 ? 35.064 1.990 -41.639 1.00 95.62 492 VAL A N 1
ATOM 3737 C CA . VAL A 1 492 ? 35.817 3.136 -41.110 1.00 95.62 492 VAL A CA 1
ATOM 3738 C C . VAL A 1 492 ? 36.064 4.121 -42.248 1.00 95.62 492 VAL A C 1
ATOM 3740 O O . VAL A 1 492 ? 36.833 3.843 -43.167 1.00 95.62 492 VAL A O 1
ATOM 3743 N N . ILE A 1 493 ? 35.396 5.270 -42.190 1.00 95.25 493 ILE A N 1
ATOM 3744 C CA . ILE A 1 493 ? 35.481 6.334 -43.191 1.00 95.25 493 ILE A CA 1
ATOM 3745 C C . ILE A 1 493 ? 36.435 7.411 -42.671 1.00 95.25 493 ILE A C 1
ATOM 3747 O O . ILE A 1 493 ? 36.155 8.059 -41.664 1.00 95.25 493 ILE A O 1
ATOM 3751 N N . THR A 1 494 ? 37.548 7.641 -43.365 1.00 94.56 494 THR A N 1
ATOM 3752 C CA . THR A 1 494 ? 38.414 8.800 -43.103 1.00 94.56 494 THR A CA 1
ATOM 3753 C C . THR A 1 494 ? 37.766 10.053 -43.685 1.00 94.56 494 THR A C 1
ATOM 3755 O O . THR A 1 494 ? 37.548 10.127 -44.895 1.00 94.56 494 THR A O 1
ATOM 3758 N N . VAL A 1 495 ? 37.464 11.044 -42.844 1.00 94.25 495 VAL A N 1
ATOM 3759 C CA . VAL A 1 495 ? 36.784 12.286 -43.250 1.00 94.25 495 VAL A CA 1
ATOM 3760 C C . VAL A 1 495 ? 37.650 13.497 -42.879 1.00 94.25 495 VAL A C 1
ATOM 3762 O O . VAL A 1 495 ? 38.149 13.543 -41.752 1.00 94.25 495 VAL A O 1
ATOM 3765 N N . PRO A 1 496 ? 37.846 14.485 -43.778 1.00 93.06 496 PRO A N 1
ATOM 3766 C CA . PRO A 1 496 ? 38.516 15.739 -43.436 1.00 93.06 496 PRO A CA 1
ATOM 3767 C C . PRO A 1 496 ? 37.835 16.449 -42.263 1.00 93.06 496 PRO A C 1
ATOM 3769 O O . PRO A 1 496 ? 36.614 16.389 -42.110 1.00 93.06 496 PRO A O 1
ATOM 3772 N N . PHE A 1 497 ? 38.613 17.156 -41.448 1.00 89.56 497 PHE A N 1
ATOM 3773 C CA . PHE A 1 497 ? 38.050 17.930 -40.343 1.00 89.56 497 PHE A CA 1
ATOM 3774 C C . PHE A 1 497 ? 37.164 19.073 -40.891 1.00 89.56 497 PHE A C 1
ATOM 3776 O O . PHE A 1 497 ? 37.577 19.734 -41.849 1.00 89.56 497 PHE A O 1
ATOM 3783 N N . PRO A 1 498 ? 35.966 19.356 -40.339 1.00 85.81 498 PRO A N 1
ATOM 3784 C CA . PRO A 1 498 ? 35.100 20.407 -40.876 1.00 85.81 498 PRO A CA 1
ATOM 3785 C C . PRO A 1 498 ? 35.797 21.773 -40.973 1.00 85.81 498 PRO A C 1
ATOM 3787 O O . PRO A 1 498 ? 36.294 22.305 -39.983 1.00 85.81 498 PRO A O 1
ATOM 3790 N N . GLY A 1 499 ? 35.826 22.340 -42.183 1.00 79.25 499 GLY A N 1
ATOM 3791 C CA . GLY A 1 499 ? 36.524 23.593 -42.502 1.00 79.25 499 GLY A CA 1
ATOM 3792 C C . GLY A 1 499 ? 37.975 23.435 -42.982 1.00 79.25 499 GLY A C 1
ATOM 3793 O O . GLY A 1 499 ? 38.507 24.367 -43.587 1.00 79.25 499 GLY A O 1
ATOM 3794 N N . TYR A 1 500 ? 38.607 22.270 -42.804 1.00 83.25 500 TYR A N 1
ATOM 3795 C CA . TYR A 1 500 ? 39.947 21.996 -43.333 1.00 83.25 500 TYR A CA 1
ATOM 3796 C C . TYR A 1 500 ? 39.941 22.035 -44.868 1.00 83.25 500 TYR A C 1
ATOM 3798 O O . TYR A 1 500 ? 39.132 21.363 -45.506 1.00 83.25 500 TYR A O 1
ATOM 3806 N N . ASN A 1 501 ? 40.824 22.837 -45.472 1.00 81.56 501 ASN A N 1
ATOM 3807 C CA . ASN A 1 501 ? 40.954 23.012 -46.928 1.00 81.56 501 ASN A CA 1
ATOM 3808 C C . ASN A 1 501 ? 39.627 23.267 -47.685 1.00 81.56 501 ASN A C 1
ATOM 3810 O O . ASN A 1 501 ? 39.488 22.874 -48.842 1.00 81.56 501 ASN A O 1
ATOM 3814 N N . ASN A 1 502 ? 38.656 23.942 -47.051 1.00 81.62 502 ASN A N 1
ATOM 3815 C CA . ASN A 1 502 ? 37.294 24.153 -47.574 1.00 81.62 502 ASN A CA 1
ATOM 3816 C C . ASN A 1 502 ? 36.526 22.851 -47.901 1.00 81.62 502 ASN A C 1
ATOM 3818 O O . ASN A 1 502 ? 35.664 22.845 -48.782 1.00 81.62 502 ASN A O 1
ATOM 3822 N N . ALA A 1 503 ? 36.824 21.748 -47.206 1.00 81.75 503 ALA A N 1
ATOM 3823 C CA . ALA A 1 503 ? 36.090 20.495 -47.353 1.00 81.75 503 ALA A CA 1
ATOM 3824 C C . ALA A 1 503 ? 34.584 20.676 -47.046 1.00 81.75 503 ALA A C 1
ATOM 3826 O O . ALA A 1 503 ? 34.233 21.415 -46.117 1.00 81.75 503 ALA A O 1
ATOM 3827 N N . PRO A 1 504 ? 33.687 20.008 -47.798 1.00 85.50 504 PRO A N 1
ATOM 3828 C CA . PRO A 1 504 ? 32.254 20.036 -47.522 1.00 85.50 504 PRO A CA 1
ATOM 3829 C C . PRO A 1 504 ? 31.937 19.351 -46.187 1.00 85.50 504 PRO A C 1
ATOM 3831 O O . PRO A 1 504 ? 32.627 18.421 -45.771 1.00 85.50 504 PRO A O 1
ATOM 3834 N N . ASP A 1 505 ? 30.865 19.793 -45.530 1.00 90.62 505 ASP A N 1
ATOM 3835 C CA . ASP A 1 505 ? 30.378 19.161 -44.301 1.00 90.62 505 ASP A CA 1
ATOM 3836 C C . ASP A 1 505 ? 29.855 17.741 -44.582 1.00 90.62 505 ASP A C 1
ATOM 3838 O O . ASP A 1 505 ? 29.257 17.469 -45.628 1.00 90.62 505 ASP A O 1
ATOM 3842 N N . PHE A 1 506 ? 30.093 16.825 -43.646 1.00 94.75 506 PHE A N 1
ATOM 3843 C CA . PHE A 1 506 ? 29.822 15.402 -43.822 1.00 94.75 506 PHE A CA 1
ATOM 3844 C C . PHE A 1 506 ? 28.488 15.022 -43.179 1.00 94.75 506 PHE A C 1
ATOM 3846 O O . PHE A 1 506 ? 28.285 15.205 -41.977 1.00 94.75 506 PHE A O 1
ATOM 3853 N N . ALA A 1 507 ? 27.583 14.462 -43.983 1.00 96.62 507 ALA A N 1
ATOM 3854 C CA . ALA A 1 507 ? 26.307 13.944 -43.510 1.00 96.62 507 ALA A CA 1
ATOM 3855 C C . ALA A 1 507 ? 26.518 12.662 -42.686 1.00 96.62 507 ALA A C 1
ATOM 3857 O O . ALA A 1 507 ? 26.983 11.632 -43.198 1.00 96.62 507 ALA A O 1
ATOM 3858 N N . LEU A 1 508 ? 26.151 12.736 -41.408 1.00 96.50 508 LEU A N 1
ATOM 3859 C CA . LEU A 1 508 ? 26.150 11.589 -40.513 1.00 96.50 508 LEU A CA 1
ATOM 3860 C C . LEU A 1 508 ? 24.934 10.702 -40.799 1.00 96.50 508 LEU A C 1
ATOM 3862 O O . LEU A 1 508 ? 23.933 11.124 -41.385 1.00 96.50 508 LEU A O 1
ATOM 3866 N N . GLN A 1 509 ? 25.025 9.455 -40.363 1.00 95.44 509 GLN A N 1
ATOM 3867 C CA . GLN A 1 509 ? 23.918 8.517 -40.292 1.00 95.44 509 GLN A CA 1
ATOM 3868 C C . GLN A 1 509 ? 23.684 8.120 -38.838 1.00 95.44 509 GLN A C 1
ATOM 3870 O O . GLN A 1 509 ? 24.566 8.202 -37.981 1.00 95.44 509 GLN A O 1
ATOM 3875 N N . ALA A 1 510 ? 22.465 7.676 -38.557 1.00 93.44 510 ALA A N 1
ATOM 3876 C CA . ALA A 1 510 ? 22.114 7.193 -37.239 1.00 93.44 510 ALA A CA 1
ATOM 3877 C C . ALA A 1 510 ? 22.992 5.980 -36.860 1.00 93.44 510 ALA A C 1
ATOM 3879 O O . ALA A 1 510 ? 23.068 5.008 -37.613 1.00 93.44 510 ALA A O 1
ATOM 3880 N N . LYS A 1 511 ? 23.602 6.036 -35.670 1.00 94.00 511 LYS A N 1
ATOM 3881 C CA . LYS A 1 511 ? 24.604 5.108 -35.108 1.00 94.00 511 LYS A CA 1
ATOM 3882 C C . LYS A 1 511 ? 26.027 5.220 -35.679 1.00 94.00 511 LYS A C 1
ATOM 3884 O O . LYS A 1 511 ? 26.841 4.350 -35.375 1.00 94.00 511 LYS A O 1
ATOM 3889 N N . ASP A 1 512 ? 26.358 6.270 -36.432 1.00 96.56 512 ASP A N 1
ATOM 3890 C CA . ASP A 1 512 ? 27.766 6.615 -36.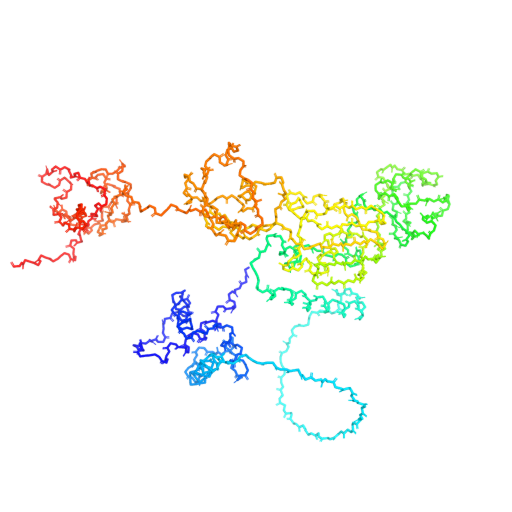680 1.00 96.56 512 ASP A CA 1
ATOM 3891 C C . ASP A 1 512 ? 28.490 6.916 -35.352 1.00 96.56 512 ASP A C 1
ATOM 3893 O O . ASP A 1 512 ? 27.938 7.606 -34.483 1.00 96.56 512 ASP A O 1
ATOM 3897 N N . ARG A 1 513 ? 29.745 6.461 -35.222 1.00 96.94 513 ARG A N 1
ATOM 3898 C CA . ARG A 1 513 ? 30.699 6.954 -34.215 1.00 96.94 513 ARG A CA 1
ATOM 3899 C C . ARG A 1 513 ? 31.776 7.798 -34.879 1.00 96.94 513 ARG A C 1
ATOM 3901 O O . ARG A 1 513 ? 32.433 7.338 -35.803 1.00 96.94 513 ARG A O 1
ATOM 3908 N N . VAL A 1 514 ? 32.002 9.000 -34.365 1.00 97.31 514 VAL A N 1
ATOM 3909 C CA . VAL A 1 514 ? 33.051 9.925 -34.800 1.00 97.31 514 VAL A CA 1
ATOM 3910 C C . VAL A 1 514 ? 34.216 9.874 -33.812 1.00 97.31 514 VAL A C 1
ATOM 3912 O O . VAL A 1 514 ? 34.059 10.250 -32.655 1.00 97.31 514 VAL A O 1
ATOM 3915 N N . HIS A 1 515 ? 35.394 9.453 -34.262 1.00 96.62 515 HIS A N 1
ATOM 3916 C CA . HIS A 1 515 ? 36.595 9.381 -33.433 1.00 96.62 515 HIS A CA 1
ATOM 3917 C C . HIS A 1 515 ? 37.563 10.525 -33.768 1.00 96.62 515 HIS A C 1
ATOM 3919 O O . HIS A 1 515 ? 38.157 10.564 -34.854 1.00 96.62 515 HIS A O 1
ATOM 3925 N N . ILE A 1 516 ? 37.728 11.465 -32.832 1.00 94.50 516 ILE A N 1
ATOM 3926 C CA . ILE A 1 516 ? 38.619 12.623 -32.979 1.00 94.50 516 ILE A CA 1
ATOM 3927 C C . ILE A 1 516 ? 40.033 12.244 -32.530 1.00 94.50 516 ILE A C 1
ATOM 3929 O O . ILE A 1 516 ? 40.306 12.089 -31.343 1.00 94.50 516 ILE A O 1
ATOM 3933 N N . LEU A 1 517 ? 40.951 12.105 -33.484 1.00 93.06 517 LEU A N 1
ATOM 3934 C CA . LEU A 1 517 ? 42.320 11.650 -33.223 1.00 93.06 517 LEU A CA 1
ATOM 3935 C C . LEU A 1 517 ? 43.106 12.637 -32.338 1.00 93.06 517 LEU A C 1
ATOM 3937 O O . LEU A 1 517 ? 43.025 13.853 -32.517 1.00 93.06 517 LEU A O 1
ATOM 3941 N N . ASP A 1 518 ? 43.920 12.108 -31.419 1.00 91.69 518 ASP A N 1
ATOM 3942 C CA . ASP A 1 518 ? 44.868 12.889 -30.615 1.00 91.69 518 ASP A CA 1
ATOM 3943 C C . ASP A 1 518 ? 46.178 13.103 -31.390 1.00 91.69 518 ASP A C 1
ATOM 3945 O O . ASP A 1 518 ? 46.868 12.152 -31.753 1.00 91.69 518 ASP A O 1
ATOM 3949 N N . LEU A 1 519 ? 46.534 14.366 -31.627 1.00 88.94 519 LEU A N 1
ATOM 3950 C CA . LEU A 1 519 ? 47.678 14.795 -32.434 1.00 88.94 519 LEU A CA 1
ATOM 3951 C C . LEU A 1 519 ? 49.038 14.284 -31.919 1.00 88.94 519 LEU A C 1
ATOM 3953 O O . LEU A 1 519 ? 49.969 14.144 -32.708 1.00 88.94 519 LEU A O 1
ATOM 3957 N N . ALA A 1 520 ? 49.163 14.014 -30.617 1.00 83.56 520 ALA A N 1
ATOM 3958 C CA . ALA A 1 520 ? 50.409 13.600 -29.973 1.00 83.56 520 ALA A CA 1
ATOM 3959 C C . ALA A 1 520 ? 50.443 12.107 -29.587 1.00 83.56 520 ALA A C 1
ATOM 3961 O O . ALA A 1 520 ? 51.495 11.618 -29.171 1.00 83.56 520 ALA A O 1
ATOM 3962 N N . SER A 1 521 ? 49.331 11.373 -29.725 1.00 79.75 521 SER A N 1
ATOM 3963 C CA . SER A 1 521 ? 49.323 9.900 -29.695 1.00 79.75 521 SER A CA 1
ATOM 3964 C C . SER A 1 521 ? 49.216 9.269 -31.090 1.00 79.75 521 SER A C 1
ATOM 3966 O O . SER A 1 521 ? 49.644 8.123 -31.256 1.00 79.75 521 SER A O 1
ATOM 3968 N N . TYR A 1 522 ? 48.718 10.013 -32.090 1.00 78.31 522 TYR A N 1
ATOM 3969 C CA . TYR A 1 522 ? 48.651 9.579 -33.485 1.00 78.31 522 TYR A CA 1
ATOM 3970 C C . TYR A 1 522 ? 50.024 9.117 -33.980 1.00 78.31 522 TYR A C 1
ATOM 3972 O O . TYR A 1 522 ? 51.015 9.849 -33.934 1.00 78.31 522 TYR A O 1
ATOM 3980 N N . ARG A 1 523 ? 50.064 7.890 -34.498 1.00 72.19 523 ARG A N 1
ATOM 3981 C CA . ARG A 1 523 ? 51.208 7.345 -35.221 1.00 72.19 523 ARG A CA 1
ATOM 3982 C C . ARG A 1 523 ? 50.753 7.004 -36.621 1.00 72.19 523 ARG A C 1
ATOM 3984 O O . ARG A 1 523 ? 49.816 6.230 -36.787 1.00 72.19 523 ARG A O 1
ATOM 3991 N N . ASP A 1 524 ? 51.452 7.554 -37.602 1.00 64.12 524 ASP A N 1
ATOM 3992 C CA . ASP A 1 524 ? 51.254 7.205 -39.000 1.00 64.12 524 ASP A CA 1
ATOM 3993 C C . ASP A 1 524 ? 51.893 5.834 -39.254 1.00 64.12 524 ASP A C 1
ATOM 3995 O O . ASP A 1 524 ? 53.073 5.723 -39.589 1.00 64.12 524 ASP A O 1
ATOM 3999 N N . VAL A 1 525 ? 51.142 4.764 -38.979 1.00 52.50 525 VAL A N 1
ATOM 4000 C CA . VAL A 1 525 ? 51.594 3.385 -39.212 1.00 52.50 525 VAL A CA 1
ATOM 4001 C C . VAL A 1 525 ? 51.344 3.038 -40.679 1.00 52.50 525 VAL A C 1
ATOM 4003 O O . VAL A 1 525 ? 50.448 2.264 -41.010 1.00 52.50 525 VAL A O 1
ATOM 4006 N N . ALA A 1 526 ? 52.123 3.670 -41.557 1.00 43.16 526 ALA A N 1
ATOM 4007 C CA . ALA A 1 526 ? 52.152 3.341 -42.975 1.00 43.16 526 ALA A CA 1
ATOM 4008 C C . ALA A 1 526 ? 52.540 1.863 -43.165 1.00 43.16 526 ALA A C 1
ATOM 4010 O O . ALA A 1 526 ? 53.510 1.389 -42.567 1.00 43.16 526 ALA A O 1
ATOM 4011 N N . SER A 1 527 ? 51.750 1.157 -43.978 1.00 42.22 527 SER A N 1
ATOM 4012 C CA . SER A 1 527 ? 51.891 -0.265 -44.322 1.00 42.22 527 SER A CA 1
ATOM 4013 C C . SER A 1 527 ? 52.772 -0.483 -45.548 1.00 42.22 527 SER A C 1
ATOM 4015 O O . SER A 1 527 ? 52.429 0.142 -46.579 1.00 42.22 527 SER A O 1
#

Secondary structure (DSSP, 8-state):
----SHHHHHHHHHHHHHTTSTT-----TTS-TT-HHHHHHHHHHHHHTT--HHHHHHHHHHTT--TTT--TTTHHHHHHHHHHHHHHHHHHHHHTSS-------------------------------PPPPPTTSS----HHHHHHHHHHHHHHHHHHT--S--BTTGGGGTSS-S---SSSTT-PPPTT-B--TT-EEEEEE-SSS-EEEEEEPPTTSEE--TTS--EE-TT-BHHHHHHHHHHHHTTT----GGGEEEEEEEPPEEEEEEEESBSS-EEEEEETT-BHHHHHHHTT-B-TTB-SSSEEEEETTEEEEE-HHHHHH-GGGGGG-B--TT-EEEEPBP--EEEEEESBSS-SEEE--TT-BHHHHHHHTTSB-TTB-SSEEEEEEEETTEEEEEEEEHHHHHTTSS--B--TT-EEEEPB--PPP-SEEEEEESBSS-EEEETTT--BHHHHHHHH-B-TTB-SSEEEEEEE-TTS-EEEEEEEPTTGGGPPPPBP-TT-EEEE-BTTT------